Protein AF-0000000080425898 (afdb_homodimer)

Solvent-accessible surface area (backbone atoms only — not comparable to full-atom values): 38397 Å² total; per-residue (Å²): 116,50,46,43,99,82,66,48,39,51,58,59,60,62,58,57,51,60,72,63,47,69,69,60,64,56,76,56,62,84,57,76,56,90,49,44,58,44,47,85,82,41,70,66,55,56,61,69,45,53,51,85,78,39,41,60,56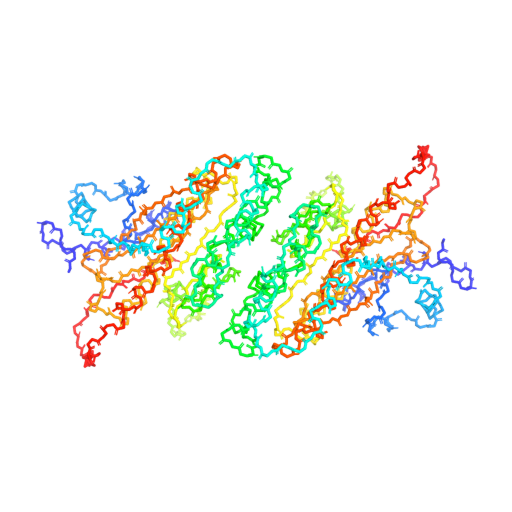,50,52,38,52,66,72,68,35,79,72,85,79,68,56,76,79,53,67,70,56,48,54,57,57,53,71,53,61,55,90,51,93,40,27,60,57,49,30,52,58,44,61,70,60,81,58,52,75,72,89,32,36,68,60,36,44,50,39,54,38,51,39,47,56,27,58,58,30,62,89,31,70,47,64,74,65,83,84,55,34,52,44,32,39,46,62,59,72,46,36,54,60,61,54,66,30,71,82,64,78,38,43,64,38,34,57,51,43,60,34,64,42,35,16,50,40,61,38,65,79,67,56,79,63,65,94,51,79,60,74,78,82,53,77,26,57,64,27,49,26,39,29,26,50,90,91,44,57,39,35,39,31,47,73,49,42,66,84,43,44,86,85,33,64,67,39,46,45,43,66,63,36,48,48,52,42,44,40,40,11,25,37,19,55,54,27,69,78,28,63,93,41,39,58,73,40,54,20,39,35,39,41,33,44,44,52,24,48,28,38,36,37,36,33,22,74,55,74,52,66,42,33,35,43,43,76,76,48,72,43,50,60,49,58,31,56,79,35,34,43,76,24,44,51,58,50,52,50,49,49,51,30,51,52,50,38,43,54,49,34,50,49,60,65,60,63,60,64,76,74,67,77,61,72,80,64,87,80,81,69,80,66,47,65,45,41,78,68,136,116,49,45,44,99,84,68,49,38,50,58,59,58,59,58,56,51,58,70,63,51,69,70,64,66,56,79,60,62,86,57,77,57,89,46,46,59,45,47,86,80,40,70,66,56,59,60,71,46,52,54,84,76,37,42,58,55,49,50,38,50,66,70,67,34,77,73,85,79,66,57,76,79,54,66,69,56,48,54,56,56,53,72,54,63,55,92,51,93,40,28,60,56,49,32,53,57,44,60,69,59,82,58,52,76,73,88,32,36,68,60,37,45,50,39,53,38,50,38,47,56,28,57,59,29,62,88,34,71,46,64,77,65,83,86,55,34,52,44,32,39,46,64,59,72,46,35,55,60,59,56,67,29,72,83,65,74,38,42,64,38,35,56,50,42,59,35,64,42,36,16,50,40,60,39,64,79,68,56,78,65,63,93,51,77,58,73,77,83,53,78,25,58,64,26,48,27,39,29,27,49,89,90,44,57,38,34,38,31,45,72,50,42,66,83,44,42,84,85,34,67,66,40,44,44,42,64,62,36,47,48,52,42,44,40,41,13,25,36,20,54,53,26,70,77,28,63,92,41,41,58,74,40,53,18,38,34,40,42,32,43,44,54,23,47,28,39,34,38,35,32,20,74,55,76,50,65,45,32,35,43,44,75,76,50,72,44,49,58,51,58,32,56,80,36,34,41,76,26,44,51,57,50,54,50,50,50,51,30,52,52,48,38,43,54,48,32,51,49,59,63,60,62,59,65,77,75,67,76,61,72,78,64,88,80,82,69,79,63,46,65,46,41,78,67,137

pLDDT: mean 78.59, std 22.22, range [25.22, 98.38]

Secondary structure (DSSP, 8-state):
--B-TTS-BHHHHHHHTTSS-SHHHHS-SSS--S--EEETT-TTHHHHS-HHHHHHHHHIIIIISPPP-PPPPPHHHHHHHHTT-S--S-HHHHHHHHHT----TTTTHHHHHHHHHHHHHHHTTSS-SB---TT--HHHIIIIISHHHHHTTTTSSSEEEEEEEEPHHHHHHHTTT----SSSPPPPPPPPPEEEEEEEETTEEEEEEEE--TT--TTSHHHIIIIIIIHHHHHHHHHHHHHHH-GGGTTT-EEEEEEEETTEEEEEEEE--STTT-EEEEEEEEEEPPSBGGGHHHHHHHHHHHHHHHHHHHHHHHHHHH--S--------S------------/--B-TTS-BHHHHHHHTTSS-SHHHHS-SSS--S--EEETT-TTHHHHS-HHHHHHHHHIIIIIS----PPPPPHHHHHHHHTT-S--S-HHHHHHHHHT----TTTTHHHHHHHHHHHHHHHTTSS-SB---TT--HHHIIIIISHHHHHTTTTSSSEEEEEEEEPHHHHHHHTTT----SSSPPPPPPPPPEEEEEEEETTEEEEEEEE--TT--TTSHHHIIIIIIIHHHHHHHHHHHHHHH-GGGTTT-EEEEEEEETTEEEEEEEE--STTT-EEEEEEEEEEPPSBGGGHHHHHHHHHHHHHHHHHHHHHHHHHHH--SS-------S------------

Radius of gyration: 29.36 Å; Cα contacts (8 Å, |Δi|>4): 1099; chains: 2; bounding box: 68×90×73 Å

Sequence (692 aa):
MFVDDRGHSVGSHIKEHKRFGGAWKQKLHGHCTPTLIINEYNSSQTCLFCFHKLSHPMVVIKDKYRRLDLPSIPDDLTVYLDSYDVQWASAKDLYLFAERQQHDPVDEFDKKWAKESILRMAELFLYSDELDLNNFSEADLLHDVWSFICRAFRDKQVKALLGEVASGAVSLAKNKGRCLESKEKRQRKAMGARLDIMFKIGQQEYGTCEVGKNTVTVADDKYLDDDLVKVPKTLRDMLALLVQKNQRMTNSLYTVGFVVMALCLGLVVLDVPVGSHIARITRIARFEFPSSVENMPVDCLPLLELVYKGKQAMIMAKKIANDRKRKEVELLGSDRTPSFPPSFYDMFVDDRGHSVGSHIKEHKRFGGAWKQKLHGHCTPTLIINEYNSSQTCLFCFHKLSHPMVVIKDKYRRLDLPSIPDDLTVYLDSYDVQWASAKDLYLFAERQQHDPVDEFDKKWAKESILRMAELFLYSDELDLNNFSEADLLHDVWSFICRAFRDKQVKALLGEVASGAVSLAKNKGRCLESKEKRQRKAMGARLDIMFKIGQQEYGTCEVGKNTVTVADDKYLDDDLVKVPKTLRDMLALLVQKNQRMTNSLYTVGFVVMALCLGLVVLDVPVGSHIARITRIARFEFPSSVENMPVDCLPLLELVYKGKQAMIMAKKIANDRKRKEVELLGSDRTPSFPPSFYD

Organism: Mucor circinelloides f. circinelloides (strain 1006PhL) (NCBI:txid1220926)

Structure (mmCIF, N/CA/C/O backbone):
data_AF-0000000080425898-model_v1
#
loop_
_entity.id
_entity.type
_entity.pdbx_description
1 polymer 'Uncharacterized protein'
#
loop_
_atom_site.group_PDB
_atom_site.id
_atom_site.type_symbol
_atom_site.label_atom_id
_atom_site.label_alt_id
_atom_site.label_comp_id
_atom_site.label_asym_id
_atom_site.label_entity_id
_atom_site.label_seq_id
_atom_site.pdbx_PDB_ins_code
_atom_site.Cartn_x
_atom_site.Cartn_y
_atom_site.Cartn_z
_atom_site.occupancy
_atom_site.B_iso_or_equiv
_atom_site.auth_seq_id
_atom_site.auth_comp_id
_atom_site.auth_asym_id
_atom_site.auth_atom_id
_atom_site.pdbx_PDB_model_num
ATOM 1 N N . MET A 1 1 ? 18.781 -34.969 -24.391 1 25.22 1 MET A N 1
ATOM 2 C CA . MET A 1 1 ? 19.859 -34.281 -25.094 1 25.22 1 MET A CA 1
ATOM 3 C C . MET A 1 1 ? 19.312 -33.562 -26.328 1 25.22 1 MET A C 1
ATOM 5 O O . MET A 1 1 ? 18.578 -34.125 -27.109 1 25.22 1 MET A O 1
ATOM 9 N N . PHE A 1 2 ? 19.219 -32.25 -26.297 1 31.14 2 PHE A N 1
ATOM 10 C CA . PHE A 1 2 ? 18.609 -31.547 -27.406 1 31.14 2 PHE A CA 1
ATOM 11 C C . PHE A 1 2 ? 19.359 -31.812 -28.703 1 31.14 2 PHE A C 1
ATOM 13 O O . PHE A 1 2 ? 20.578 -31.594 -28.781 1 31.14 2 PHE A O 1
ATOM 20 N N . VAL A 1 3 ? 19 -32.844 -29.297 1 31.56 3 VAL A N 1
ATOM 21 C CA . VAL A 1 3 ? 19.594 -33.281 -30.562 1 31.56 3 VAL A CA 1
ATOM 22 C C . VAL A 1 3 ? 18.906 -32.562 -31.719 1 31.56 3 VAL A C 1
ATOM 24 O O . VAL A 1 3 ? 17.688 -32.406 -31.734 1 31.56 3 VAL A O 1
ATOM 27 N N . ASP A 1 4 ? 19.672 -31.797 -32.469 1 32.69 4 ASP A N 1
ATOM 28 C CA . ASP A 1 4 ? 19.156 -31.219 -33.688 1 32.69 4 ASP A CA 1
ATOM 29 C C . ASP A 1 4 ? 18.75 -32.312 -34.688 1 32.69 4 ASP A C 1
ATOM 31 O O . ASP A 1 4 ? 19 -33.5 -34.438 1 32.69 4 ASP A O 1
ATOM 35 N N . ASP A 1 5 ? 17.938 -31.969 -35.75 1 33.09 5 ASP A N 1
ATOM 36 C CA . ASP A 1 5 ? 17.531 -32.938 -36.75 1 33.09 5 ASP A CA 1
ATOM 37 C C . ASP A 1 5 ? 18.719 -33.781 -37.219 1 33.09 5 ASP A C 1
ATOM 39 O O . ASP A 1 5 ? 18.562 -34.719 -38 1 33.09 5 ASP A O 1
ATOM 43 N N . ARG A 1 6 ? 19.906 -33.156 -37.094 1 38.38 6 ARG A N 1
ATOM 44 C CA . ARG A 1 6 ? 21.047 -33.906 -37.625 1 38.38 6 ARG A CA 1
ATOM 45 C C . ARG A 1 6 ? 21.609 -34.844 -36.562 1 38.38 6 ARG A C 1
ATOM 47 O O . ARG A 1 6 ? 22.672 -35.438 -36.75 1 38.38 6 ARG A O 1
ATOM 54 N N . GLY A 1 7 ? 20.875 -35.031 -35.5 1 31.64 7 GLY A N 1
ATOM 55 C CA . GLY A 1 7 ? 21.281 -35.969 -34.469 1 31.64 7 GLY A CA 1
ATOM 56 C C . GLY A 1 7 ? 22.188 -35.312 -33.438 1 31.64 7 GLY A C 1
ATOM 57 O O . GLY A 1 7 ? 22.75 -36.031 -32.562 1 31.64 7 GLY A O 1
ATOM 58 N N . HIS A 1 8 ? 22.703 -34.094 -33.656 1 33.88 8 HIS A N 1
ATOM 59 C CA . HIS A 1 8 ? 23.656 -33.5 -32.719 1 33.88 8 HIS A CA 1
ATOM 60 C C . HIS A 1 8 ? 22.938 -32.906 -31.516 1 33.88 8 HIS A C 1
ATOM 62 O O . HIS A 1 8 ? 21.828 -32.375 -31.625 1 33.88 8 HIS A O 1
ATOM 68 N N . SER A 1 9 ? 23.203 -33.344 -30.391 1 32.81 9 SER A N 1
ATOM 69 C CA . SER A 1 9 ? 22.641 -32.938 -29.094 1 32.81 9 SER A CA 1
ATOM 70 C C . SER A 1 9 ? 22.75 -31.453 -28.875 1 32.81 9 SER A C 1
ATOM 72 O O . SER A 1 9 ? 23.828 -30.875 -29.031 1 32.81 9 SER A O 1
ATOM 74 N N . VAL A 1 10 ? 21.734 -30.625 -28.953 1 36.75 10 VAL A N 1
ATOM 75 C CA . VAL A 1 10 ? 21.672 -29.188 -28.688 1 36.75 10 VAL A CA 1
ATOM 76 C C . VAL A 1 10 ? 22.469 -28.859 -27.438 1 36.75 10 VAL A C 1
ATOM 78 O O . VAL A 1 10 ? 22.906 -27.719 -27.25 1 36.75 10 VAL A O 1
ATOM 81 N N . GLY A 1 11 ? 22.75 -29.719 -26.484 1 35.12 11 GLY A N 1
ATOM 82 C CA . GLY A 1 11 ? 23.562 -29.516 -25.297 1 35.12 11 GLY A CA 1
ATOM 83 C C . GLY A 1 11 ? 25.016 -29.281 -25.609 1 35.12 11 GLY A C 1
ATOM 84 O O . GLY A 1 11 ? 25.703 -28.547 -24.891 1 35.12 11 GLY A O 1
ATOM 85 N N . SER A 1 12 ? 25.656 -29.953 -26.531 1 33.94 12 SER A N 1
ATOM 86 C CA . SER A 1 12 ? 27.062 -29.828 -26.891 1 33.94 12 SER A CA 1
ATOM 87 C C . SER A 1 12 ? 27.359 -28.469 -27.516 1 33.94 12 SER A C 1
ATOM 89 O O . SER A 1 12 ? 28.438 -27.906 -27.344 1 33.94 12 SER A O 1
ATOM 91 N N . HIS A 1 13 ? 26.516 -27.906 -28.344 1 31.64 13 HIS A N 1
ATOM 92 C CA . HIS A 1 13 ? 26.766 -26.609 -28.953 1 31.64 13 HIS A CA 1
ATOM 93 C C . HIS A 1 13 ? 26.609 -25.484 -27.938 1 31.64 13 HIS A C 1
ATOM 95 O O . HIS A 1 13 ? 27.172 -24.391 -28.109 1 31.64 13 HIS A O 1
ATOM 101 N N . ILE A 1 14 ? 25.859 -25.672 -26.875 1 34.25 14 ILE A N 1
ATOM 102 C CA . ILE A 1 14 ? 25.859 -24.703 -25.781 1 34.25 14 ILE A CA 1
ATOM 103 C C . ILE A 1 14 ? 27.203 -24.734 -25.062 1 34.25 14 ILE A C 1
ATOM 105 O O . ILE A 1 14 ? 27.672 -23.703 -24.578 1 34.25 14 ILE A O 1
ATOM 109 N N . LYS A 1 15 ? 27.969 -25.859 -25.016 1 30.86 15 LYS A N 1
ATOM 110 C CA . LYS A 1 15 ? 29.328 -25.891 -24.469 1 30.86 15 LYS A CA 1
ATOM 111 C C . LYS A 1 15 ? 30.312 -25.156 -25.375 1 30.86 15 LYS A C 1
ATOM 113 O O . LYS A 1 15 ? 31.25 -24.516 -24.891 1 30.86 15 LYS A O 1
ATOM 118 N N . GLU A 1 16 ? 30.422 -25.375 -26.672 1 31.08 16 GLU A N 1
ATOM 119 C CA . GLU A 1 16 ? 31.391 -24.734 -27.562 1 31.08 16 GLU A CA 1
ATOM 120 C C . GLU A 1 16 ? 31.172 -23.234 -27.641 1 31.08 16 GLU A C 1
ATOM 122 O O . GLU A 1 16 ? 32.094 -22.484 -28.016 1 31.08 16 GLU A O 1
ATOM 127 N N . HIS A 1 17 ? 30.016 -22.766 -27.5 1 29.77 17 HIS A N 1
ATOM 128 C CA . HIS A 1 17 ? 29.891 -21.312 -27.469 1 29.77 17 HIS A CA 1
ATOM 129 C C . HIS A 1 17 ? 30.469 -20.75 -26.156 1 29.77 17 HIS A C 1
ATOM 131 O O . HIS A 1 17 ? 30.297 -19.562 -25.875 1 29.77 17 HIS A O 1
ATOM 137 N N . LYS A 1 18 ? 31.078 -21.438 -25.266 1 30.97 18 LYS A N 1
ATOM 138 C CA . LYS A 1 18 ? 32.031 -20.906 -24.312 1 30.97 18 LYS A CA 1
ATOM 139 C C . LYS A 1 18 ? 33.156 -20.125 -25.016 1 30.97 18 LYS A C 1
ATOM 141 O O . LYS A 1 18 ? 33.812 -19.297 -24.406 1 30.97 18 LYS A O 1
ATOM 146 N N . ARG A 1 19 ? 33.75 -20.516 -26.156 1 27.52 19 ARG A N 1
ATOM 147 C CA . ARG A 1 19 ? 34.812 -19.844 -26.875 1 27.52 19 ARG A CA 1
ATOM 148 C C . ARG A 1 19 ? 34.344 -18.547 -27.5 1 27.52 19 ARG A C 1
ATOM 150 O O . ARG A 1 19 ? 35.125 -17.797 -28.078 1 27.52 19 ARG A O 1
ATOM 157 N N . PHE A 1 20 ? 33.219 -18.438 -28.172 1 27.67 20 PHE A N 1
ATOM 158 C CA . PHE A 1 20 ? 32.844 -17.062 -28.5 1 27.67 20 PHE A CA 1
ATOM 159 C C . PHE A 1 20 ? 32.656 -16.25 -27.234 1 27.67 20 PHE A C 1
ATOM 161 O O . PHE A 1 20 ? 31.562 -16.25 -26.656 1 27.67 20 PHE A O 1
ATOM 168 N N . GLY A 1 21 ? 33.469 -16.156 -26.25 1 27.27 21 GLY A N 1
ATOM 169 C CA . GLY A 1 21 ? 33.781 -15.539 -24.969 1 27.27 21 GLY A CA 1
ATOM 170 C C . GLY A 1 21 ? 33.438 -14.062 -24.922 1 27.27 21 GLY A C 1
ATOM 171 O O . GLY A 1 21 ? 32.75 -13.617 -24 1 27.27 21 GLY A O 1
ATOM 172 N N . GLY A 1 22 ? 34.406 -13.18 -25.484 1 28.83 22 GLY A N 1
ATOM 173 C CA . GLY A 1 22 ? 34.562 -11.734 -25.406 1 28.83 22 GLY A CA 1
ATOM 174 C C . GLY A 1 22 ? 33.406 -10.969 -26 1 28.83 22 GLY A C 1
ATOM 175 O O . GLY A 1 22 ? 32.938 -9.977 -25.422 1 28.83 22 GLY A O 1
ATOM 176 N N . ALA A 1 23 ? 33.094 -11.148 -27.344 1 27.59 23 ALA A N 1
ATOM 177 C CA . ALA A 1 23 ? 32.125 -10.344 -28.062 1 27.59 23 ALA A CA 1
ATOM 178 C C . ALA A 1 23 ? 30.688 -10.672 -27.609 1 27.59 23 ALA A C 1
ATOM 180 O O . ALA A 1 23 ? 29.797 -9.828 -27.688 1 27.59 23 ALA A O 1
ATOM 181 N N . TRP A 1 24 ? 30.297 -11.875 -27.375 1 28.72 24 TRP A N 1
ATOM 182 C CA . TRP A 1 24 ? 28.984 -12.18 -26.812 1 28.72 24 TRP A CA 1
ATOM 183 C C . TRP A 1 24 ? 28.891 -11.711 -25.359 1 28.72 24 TRP A C 1
ATOM 185 O O . TRP A 1 24 ? 27.797 -11.5 -24.844 1 28.72 24 TRP A O 1
ATOM 195 N N . LYS A 1 25 ? 29.844 -11.742 -24.469 1 31.55 25 LYS A N 1
ATOM 196 C CA . LYS A 1 25 ? 29.922 -11.031 -23.203 1 31.55 25 LYS A CA 1
ATOM 197 C C . LYS A 1 25 ? 29.641 -9.547 -23.375 1 31.55 25 LYS A C 1
ATOM 199 O O . LYS A 1 25 ? 29.203 -8.875 -22.453 1 31.55 25 LYS A O 1
ATOM 204 N N . GLN A 1 26 ? 30.266 -8.891 -24.359 1 31.34 26 GLN A N 1
ATOM 205 C CA . GLN A 1 26 ? 30.172 -7.441 -24.5 1 31.34 26 GLN A CA 1
ATOM 206 C C . GLN A 1 26 ? 28.734 -6.992 -24.719 1 31.34 26 GLN A C 1
ATOM 208 O O . GLN A 1 26 ? 28.266 -6.059 -24.062 1 31.34 26 GLN A O 1
ATOM 213 N N . LYS A 1 27 ? 28.172 -6.957 -26.078 1 32.16 27 LYS A N 1
ATOM 214 C CA . LYS A 1 27 ? 27 -6.234 -26.562 1 32.16 27 LYS A CA 1
ATOM 215 C C . LYS A 1 27 ? 25.703 -6.91 -26.109 1 32.16 27 LYS A C 1
ATOM 217 O O . LYS A 1 27 ? 24.625 -6.543 -26.562 1 32.16 27 LYS A O 1
ATOM 222 N N . LEU A 1 28 ? 25.734 -8.219 -25.781 1 35.28 28 LEU A N 1
ATOM 223 C CA . LEU A 1 28 ? 24.469 -8.781 -25.359 1 35.28 28 LEU A CA 1
ATOM 224 C C . LEU A 1 28 ? 23.984 -8.117 -24.078 1 35.28 28 LEU A C 1
ATOM 226 O O . LEU A 1 28 ? 24.297 -8.578 -22.969 1 35.28 28 LEU A O 1
ATOM 230 N N . HIS A 1 29 ? 24.328 -7.008 -23.781 1 35.88 29 HIS A N 1
ATOM 231 C CA . HIS A 1 29 ? 23.766 -6.297 -22.625 1 35.88 29 HIS A CA 1
ATOM 232 C C . HIS A 1 29 ? 22.391 -6.828 -22.266 1 35.88 29 HIS A C 1
ATOM 234 O O . HIS A 1 29 ? 22.156 -7.234 -21.125 1 35.88 29 HIS A O 1
ATOM 240 N N . GLY A 1 30 ? 21.359 -5.949 -22.469 1 37.03 30 GLY A N 1
ATOM 241 C CA . GLY A 1 30 ? 19.953 -6.004 -22.078 1 37.03 30 GLY A CA 1
ATOM 242 C C . GLY A 1 30 ? 19.234 -7.23 -22.594 1 37.03 30 GLY A C 1
ATOM 243 O O . GLY A 1 30 ? 18.031 -7.375 -22.406 1 37.03 30 GLY A O 1
ATOM 244 N N . HIS A 1 31 ? 19.656 -7.68 -23.797 1 35.03 31 HIS A N 1
ATOM 245 C CA . HIS A 1 31 ? 18.812 -8.695 -24.406 1 35.03 31 HIS A CA 1
ATOM 246 C C . HIS A 1 31 ? 18.672 -9.914 -23.5 1 35.03 31 HIS A C 1
ATOM 248 O O . HIS A 1 31 ? 19.516 -10.133 -22.625 1 35.03 31 HIS A O 1
ATOM 254 N N . CYS A 1 32 ? 17.469 -10.609 -23.531 1 38.81 32 CYS A N 1
ATOM 255 C CA . CYS A 1 32 ? 17.172 -11.898 -22.906 1 38.81 32 CYS A CA 1
ATOM 256 C C . CYS A 1 32 ? 18.359 -12.852 -23.031 1 38.81 32 CYS A C 1
ATOM 258 O O . CYS A 1 32 ? 18.766 -13.195 -24.141 1 38.81 32 CYS A O 1
ATOM 260 N N . THR A 1 33 ? 19.484 -12.648 -22.422 1 42.56 33 THR A N 1
ATOM 261 C CA . THR A 1 33 ? 20.531 -13.641 -22.172 1 42.56 33 THR A CA 1
ATOM 262 C C . THR A 1 33 ? 20 -15.055 -22.438 1 42.56 33 THR A C 1
ATOM 264 O O . THR A 1 33 ? 18.797 -15.289 -22.359 1 42.56 33 THR A O 1
ATOM 267 N N . PRO A 1 34 ? 20.766 -15.977 -22.828 1 45.97 34 PRO A N 1
ATOM 268 C CA . PRO A 1 34 ? 20.344 -17.328 -23.203 1 45.97 34 PRO A CA 1
ATOM 269 C C . PRO A 1 34 ? 19.375 -17.938 -22.188 1 45.97 34 PRO A C 1
ATOM 271 O O . PRO A 1 34 ? 19.719 -18.938 -21.531 1 45.97 34 PRO A O 1
ATOM 274 N N . THR A 1 35 ? 18.469 -17.156 -21.656 1 56.09 35 THR A N 1
ATOM 275 C CA . THR A 1 35 ? 17.641 -17.703 -20.594 1 56.09 35 THR A CA 1
ATOM 276 C C . THR A 1 35 ? 16.703 -18.781 -21.156 1 56.09 35 THR A C 1
ATOM 278 O O . THR A 1 35 ? 15.922 -19.375 -20.406 1 56.09 35 THR A O 1
ATOM 281 N N . LEU A 1 36 ? 17.109 -19.484 -22.125 1 65.44 36 LEU A N 1
ATOM 282 C CA . LEU A 1 36 ? 16.344 -20.609 -22.641 1 65.44 36 LEU A CA 1
ATOM 283 C C . LEU A 1 36 ? 14.844 -20.391 -22.422 1 65.44 36 LEU A C 1
ATOM 285 O O . LEU A 1 36 ? 14.125 -21.312 -22.047 1 65.44 36 LEU A O 1
ATOM 289 N N . ILE A 1 37 ? 14.516 -18.969 -22.453 1 70 37 ILE A N 1
ATOM 290 C CA . ILE A 1 37 ? 13.102 -18.641 -22.328 1 70 37 ILE A CA 1
ATOM 291 C C . ILE A 1 37 ? 12.562 -18.172 -23.688 1 70 37 ILE A C 1
ATOM 293 O O . ILE A 1 37 ? 13.086 -17.234 -24.281 1 70 37 ILE A O 1
ATOM 297 N N . ILE A 1 38 ? 11.586 -18.844 -24.141 1 69.62 38 ILE A N 1
ATOM 298 C CA . ILE A 1 38 ? 10.891 -18.438 -25.359 1 69.62 38 ILE A CA 1
ATOM 299 C C . ILE A 1 38 ? 9.742 -17.5 -25.016 1 69.62 38 ILE A C 1
ATOM 301 O O . ILE A 1 38 ? 8.883 -17.828 -24.188 1 69.62 38 ILE A O 1
ATOM 305 N N . ASN A 1 39 ? 9.914 -16.266 -25.438 1 66.44 39 ASN A N 1
ATOM 306 C CA . ASN A 1 39 ? 8.859 -15.266 -25.266 1 66.44 39 ASN A CA 1
ATOM 307 C C . ASN A 1 39 ? 8.141 -14.961 -26.578 1 66.44 39 ASN A C 1
ATOM 309 O O . ASN A 1 39 ? 8.727 -14.359 -27.484 1 66.44 39 ASN A O 1
ATOM 313 N N . GLU A 1 40 ? 6.949 -15.398 -26.719 1 61.69 40 GLU A N 1
ATOM 314 C CA . GLU A 1 40 ? 6.188 -15.258 -27.969 1 61.69 40 GLU A CA 1
ATOM 315 C C . GLU A 1 40 ? 5.988 -13.781 -28.328 1 61.69 40 GLU A C 1
ATOM 317 O O . GLU A 1 40 ? 5.738 -13.453 -29.484 1 61.69 40 GLU A O 1
ATOM 322 N N . TYR A 1 41 ? 6.188 -12.93 -27.375 1 58.78 41 TYR A N 1
ATOM 323 C CA . TYR A 1 41 ? 5.863 -11.523 -27.609 1 58.78 41 TYR A CA 1
ATOM 324 C C . TYR A 1 41 ? 7.129 -10.695 -27.797 1 58.78 41 TYR A C 1
ATOM 326 O O . TYR A 1 41 ? 7.059 -9.484 -28.047 1 58.78 41 TYR A O 1
ATOM 334 N N . ASN A 1 42 ? 8.164 -11.344 -27.594 1 56.25 42 ASN A N 1
ATOM 335 C CA . ASN A 1 42 ? 9.422 -10.648 -27.828 1 56.25 42 ASN A CA 1
ATOM 336 C C . ASN A 1 42 ? 9.922 -10.852 -29.25 1 56.25 42 ASN A C 1
ATOM 338 O O . ASN A 1 42 ? 10.5 -11.891 -29.578 1 56.25 42 ASN A O 1
ATOM 342 N N . SER A 1 43 ? 9.586 -9.953 -30.078 1 50.03 43 SER A N 1
ATOM 343 C CA . SER A 1 43 ? 9.922 -10.016 -31.5 1 50.03 43 SER A CA 1
ATOM 344 C C . SER A 1 43 ? 11.43 -10.164 -31.703 1 50.03 43 SER A C 1
ATOM 346 O O . SER A 1 43 ? 11.867 -10.734 -32.688 1 50.03 43 SER A O 1
ATOM 348 N N . SER A 1 44 ? 12.117 -9.57 -30.734 1 46.88 44 SER A N 1
ATOM 349 C CA . SER A 1 44 ? 13.555 -9.594 -30.953 1 46.88 44 SER A CA 1
ATOM 350 C C . SER A 1 44 ? 14.117 -11 -30.781 1 46.88 44 SER A C 1
ATOM 352 O O . SER A 1 44 ? 15.211 -11.305 -31.281 1 46.88 44 SER A O 1
ATOM 354 N N . GLN A 1 45 ? 13.523 -11.711 -29.922 1 49.72 45 GLN A N 1
ATOM 355 C CA . GLN A 1 45 ? 14.016 -13.062 -29.688 1 49.72 45 GLN A CA 1
ATOM 356 C C . GLN A 1 45 ? 13.906 -13.914 -30.953 1 49.72 45 GLN A C 1
ATOM 358 O O . GLN A 1 45 ? 14.625 -14.898 -31.109 1 49.72 45 GLN A O 1
ATOM 363 N N . THR A 1 46 ? 12.977 -13.414 -31.766 1 43.16 46 THR A N 1
ATOM 364 C CA . THR A 1 46 ? 12.852 -14.156 -33 1 43.16 46 THR A CA 1
ATOM 365 C C . THR A 1 46 ? 14.18 -14.172 -33.75 1 43.16 46 THR A C 1
ATOM 367 O O . THR A 1 46 ? 14.484 -15.125 -34.469 1 43.16 46 THR A O 1
ATOM 370 N N . CYS A 1 47 ? 14.852 -13.094 -33.469 1 38 47 CYS A N 1
ATOM 371 C CA . CYS A 1 47 ? 16.047 -12.992 -34.312 1 38 47 CYS A CA 1
ATOM 372 C C . CYS A 1 47 ? 17.156 -13.891 -33.781 1 38 47 CYS A C 1
ATOM 374 O O . CYS A 1 47 ? 18.078 -14.242 -34.531 1 38 47 CYS A O 1
ATOM 376 N N . LEU A 1 48 ? 17.281 -13.805 -32.531 1 39.25 48 LEU A N 1
ATOM 377 C CA . LEU A 1 48 ? 18.5 -14.438 -32.031 1 39.25 48 LEU A CA 1
ATOM 378 C C . LEU A 1 48 ? 18.453 -15.945 -32.219 1 39.25 48 LEU A C 1
ATOM 380 O O . LEU A 1 48 ? 19.469 -16.625 -32.062 1 39.25 48 LEU A O 1
ATOM 384 N N . PHE A 1 49 ? 17.266 -16.5 -31.953 1 39.47 49 PHE A N 1
ATOM 385 C CA . PHE A 1 49 ? 17.281 -17.922 -32.25 1 39.47 49 PHE A CA 1
ATOM 386 C C . PHE A 1 49 ? 17.453 -18.172 -33.75 1 39.47 49 PHE A C 1
ATOM 388 O O . PHE A 1 49 ? 16.672 -17.672 -34.562 1 39.47 49 PHE A O 1
ATOM 395 N N . CYS A 1 50 ? 18.547 -18.094 -34.25 1 33.91 50 CYS A N 1
ATOM 396 C CA . CYS A 1 50 ? 18.766 -18.438 -35.656 1 33.91 50 CYS A CA 1
ATOM 397 C C . CYS A 1 50 ? 17.656 -19.344 -36.188 1 33.91 50 CYS A C 1
ATOM 399 O O . CYS A 1 50 ? 17.422 -20.422 -35.625 1 33.91 50 CYS A O 1
ATOM 401 N N . PHE A 1 51 ? 16.734 -18.828 -36.844 1 34.5 51 PHE A N 1
ATOM 402 C CA . PHE A 1 51 ? 15.547 -19.297 -37.531 1 34.5 51 PHE A CA 1
ATOM 403 C C . PHE A 1 51 ? 15.758 -20.688 -38.094 1 34.5 51 PHE A C 1
ATOM 405 O O . PHE A 1 51 ? 14.836 -21.5 -38.094 1 34.5 51 PHE A O 1
ATOM 412 N N . HIS A 1 52 ? 16.828 -20.828 -38.688 1 36.75 52 HIS A N 1
ATOM 413 C CA . HIS A 1 52 ? 16.938 -22.062 -39.469 1 36.75 52 HIS A CA 1
ATOM 414 C C . HIS A 1 52 ? 16.844 -23.281 -38.531 1 36.75 52 HIS A C 1
ATOM 416 O O . HIS A 1 52 ? 16.312 -24.328 -38.938 1 36.75 52 HIS A O 1
ATOM 422 N N . LYS A 1 53 ? 17.578 -23.328 -37.406 1 36.41 53 LYS A N 1
ATOM 423 C CA . LYS A 1 53 ? 17.594 -24.531 -36.594 1 36.41 53 LYS A CA 1
ATOM 424 C C . LYS A 1 53 ? 16.562 -24.438 -35.469 1 36.41 53 LYS A C 1
ATOM 426 O O . LYS A 1 53 ? 16.188 -25.453 -34.875 1 36.41 53 LYS A O 1
ATOM 431 N N . LEU A 1 54 ? 16.188 -23.359 -34.969 1 38.94 54 LEU A N 1
ATOM 432 C CA . LEU A 1 54 ? 15.188 -23.125 -33.906 1 38.94 54 LEU A CA 1
ATOM 433 C C . LEU A 1 54 ? 13.789 -23.016 -34.531 1 38.94 54 LEU A C 1
ATOM 435 O O . LEU A 1 54 ? 12.797 -23.016 -33.781 1 38.94 54 LEU A O 1
ATOM 439 N N . SER A 1 55 ? 13.727 -22.594 -35.688 1 40.44 55 SER A N 1
ATOM 440 C CA . SER A 1 55 ? 12.398 -22.438 -36.281 1 40.44 55 SER A CA 1
ATOM 441 C C . SER A 1 55 ? 11.516 -23.641 -35.938 1 40.44 55 SER A C 1
ATOM 443 O O . SER A 1 55 ? 10.32 -23.484 -35.688 1 40.44 55 SER A O 1
ATOM 445 N N . HIS A 1 56 ? 12.086 -24.766 -36.125 1 43.12 56 HIS A N 1
ATOM 446 C CA . HIS A 1 56 ? 11.219 -25.938 -36 1 43.12 56 HIS A CA 1
ATOM 447 C C . HIS A 1 56 ? 10.828 -26.172 -34.531 1 43.12 56 HIS A C 1
ATOM 449 O O . HIS A 1 56 ? 9.648 -26.406 -34.25 1 43.12 56 HIS A O 1
ATOM 455 N N . PRO A 1 57 ? 11.773 -26.109 -33.688 1 44.41 57 PRO A N 1
ATOM 456 C CA . PRO A 1 57 ? 11.352 -26.438 -32.312 1 44.41 57 PRO A CA 1
ATOM 457 C C . PRO A 1 57 ? 10.516 -25.344 -31.672 1 44.41 57 PRO A C 1
ATOM 459 O O . PRO A 1 57 ? 9.578 -25.625 -30.922 1 44.41 57 PRO A O 1
ATOM 462 N N . MET A 1 58 ? 10.898 -24.094 -32 1 51 58 MET A N 1
ATOM 463 C CA . MET A 1 58 ? 10.18 -23 -31.359 1 51 58 MET A CA 1
ATOM 464 C C . MET A 1 58 ? 8.734 -22.922 -31.859 1 51 58 MET A C 1
ATOM 466 O O . MET A 1 58 ? 7.816 -22.688 -31.062 1 51 58 MET A O 1
ATOM 470 N N . VAL A 1 59 ? 8.711 -22.969 -33.188 1 49 59 VAL A N 1
ATOM 471 C CA . VAL A 1 59 ? 7.371 -22.969 -33.781 1 49 59 VAL A CA 1
ATOM 472 C C . VAL A 1 59 ? 6.574 -24.156 -33.219 1 49 59 VAL A C 1
ATOM 474 O O . VAL A 1 59 ? 5.383 -24.031 -32.938 1 49 59 VAL A O 1
ATOM 477 N N . VAL A 1 60 ? 7.387 -25.203 -33.031 1 47.97 60 VAL A N 1
ATOM 478 C CA . VAL A 1 60 ? 6.711 -26.406 -32.531 1 47.97 60 VAL A CA 1
ATOM 479 C C . VAL A 1 60 ? 6.289 -26.219 -31.078 1 47.97 60 VAL A C 1
ATOM 481 O O . VAL A 1 60 ? 5.184 -26.609 -30.688 1 47.97 60 VAL A O 1
ATOM 484 N N . ILE A 1 61 ? 7.172 -25.578 -30.344 1 53.94 61 ILE A N 1
ATOM 485 C CA . ILE A 1 61 ? 6.852 -25.438 -28.922 1 53.94 61 ILE A CA 1
ATOM 486 C C . ILE A 1 61 ? 5.676 -24.469 -28.766 1 53.94 61 ILE A C 1
ATOM 488 O O . ILE A 1 61 ? 4.785 -24.703 -27.938 1 53.94 61 ILE A O 1
ATOM 492 N N . LYS A 1 62 ? 5.707 -23.406 -29.578 1 55.66 62 LYS A N 1
ATOM 493 C CA . LYS A 1 62 ? 4.641 -22.422 -29.469 1 55.66 62 LYS A CA 1
ATOM 494 C C . LYS A 1 62 ? 3.295 -23.016 -29.875 1 55.66 62 LYS A C 1
ATOM 496 O O . LYS A 1 62 ? 2.283 -22.781 -29.203 1 55.66 62 LYS A O 1
ATOM 501 N N . ASP A 1 63 ? 3.291 -23.594 -31.078 1 53.72 63 ASP A N 1
ATOM 502 C CA . ASP A 1 63 ? 2.035 -24 -31.719 1 53.72 63 ASP A CA 1
ATOM 503 C C . ASP A 1 63 ? 1.635 -25.406 -31.312 1 53.72 63 ASP A C 1
ATOM 505 O O . ASP A 1 63 ? 0.446 -25.719 -31.234 1 53.72 63 ASP A O 1
ATOM 509 N N . LYS A 1 64 ? 2.635 -26.203 -31.094 1 51.34 64 LYS A N 1
ATOM 510 C CA . LYS A 1 64 ? 2.281 -27.625 -30.984 1 51.34 64 LYS A CA 1
ATOM 511 C C . LYS A 1 64 ? 2.006 -28.016 -29.547 1 51.34 64 LYS A C 1
ATOM 513 O O . LYS A 1 64 ? 1.314 -29.016 -29.281 1 51.34 64 LYS A O 1
ATOM 518 N N . TYR A 1 65 ? 2.623 -27.172 -28.719 1 58.44 65 TYR A N 1
ATOM 519 C CA . TYR A 1 65 ? 2.457 -27.719 -27.375 1 58.44 65 TYR A CA 1
ATOM 520 C C . TYR A 1 65 ? 1.349 -27 -26.625 1 58.44 65 TYR A C 1
ATOM 522 O O . TYR A 1 65 ? 1.125 -25.812 -26.828 1 58.44 65 TYR A O 1
ATOM 530 N N . ARG A 1 66 ? 0.693 -27.844 -26 1 60.22 66 ARG A N 1
ATOM 531 C CA . ARG A 1 66 ? -0.533 -27.531 -25.266 1 60.22 66 ARG A CA 1
ATOM 532 C C . ARG A 1 66 ? -0.359 -26.281 -24.406 1 60.22 66 ARG A C 1
ATOM 534 O O . ARG A 1 66 ? 0.635 -26.156 -23.703 1 60.22 66 ARG A O 1
ATOM 541 N N . ARG A 1 67 ? -1.139 -25.281 -24.75 1 66.56 67 ARG A N 1
ATOM 542 C CA . ARG A 1 67 ? -1.25 -24.109 -23.891 1 66.56 67 ARG A CA 1
ATOM 543 C C . ARG A 1 67 ? -1.87 -24.469 -22.547 1 66.56 67 ARG A C 1
ATOM 545 O O . ARG A 1 67 ? -2.713 -25.359 -22.469 1 66.56 67 ARG A O 1
ATOM 552 N N . LEU A 1 68 ? -1.276 -23.891 -21.547 1 74.62 68 LEU A N 1
ATOM 553 C CA . LEU A 1 68 ? -1.829 -24.078 -20.203 1 74.62 68 LEU A CA 1
ATOM 554 C C . LEU A 1 68 ? -3.225 -23.469 -20.109 1 74.62 68 LEU A C 1
ATOM 556 O O . LEU A 1 68 ? -3.434 -22.312 -20.484 1 74.62 68 LEU A O 1
ATOM 560 N N . ASP A 1 69 ? -4.191 -24.406 -19.844 1 78.31 69 ASP A N 1
ATOM 561 C CA . ASP A 1 69 ? -5.547 -23.922 -19.578 1 78.31 69 ASP A CA 1
ATOM 562 C C . ASP A 1 69 ? -5.684 -23.438 -18.141 1 78.31 69 ASP A C 1
ATOM 564 O O . ASP A 1 69 ? -5.523 -24.219 -17.203 1 78.31 69 ASP A O 1
ATOM 568 N N . LEU A 1 70 ? -5.898 -22.156 -18.016 1 84.19 70 LEU A N 1
ATOM 569 C CA . LEU A 1 70 ? -6.102 -21.625 -16.656 1 84.19 70 LEU A CA 1
ATOM 570 C C . LEU A 1 70 ? -7.488 -21.984 -16.141 1 84.19 70 LEU A C 1
ATOM 572 O O . LEU A 1 70 ? -8.422 -22.172 -16.922 1 84.19 70 LEU A O 1
ATOM 576 N N . PRO A 1 71 ? -7.559 -22.094 -14.867 1 86.88 71 PRO A N 1
ATOM 577 C CA . PRO A 1 71 ? -8.859 -22.422 -14.281 1 86.88 71 PRO A CA 1
ATOM 578 C C . PRO A 1 71 ? -9.938 -21.406 -14.625 1 86.88 71 PRO A C 1
ATOM 580 O O . PRO A 1 71 ? -9.656 -20.203 -14.727 1 86.88 71 PRO A O 1
ATOM 583 N N . SER A 1 72 ? -11.086 -22 -14.773 1 89.06 72 SER A N 1
ATOM 584 C CA . SER A 1 72 ? -12.227 -21.125 -15.062 1 89.06 72 SER A CA 1
ATOM 585 C C . SER A 1 72 ? -12.781 -20.5 -13.797 1 89.06 72 SER A C 1
ATOM 587 O O . SER A 1 72 ? -12.609 -21.047 -12.695 1 89.06 72 SER A O 1
ATOM 589 N N . ILE A 1 73 ? -13.43 -19.453 -14.008 1 93.88 73 ILE A N 1
ATOM 590 C CA . ILE A 1 73 ? -14.141 -18.812 -12.906 1 93.88 73 ILE A CA 1
ATOM 591 C C . ILE A 1 73 ? -15.414 -19.594 -12.578 1 93.88 73 ILE A C 1
ATOM 593 O O . ILE A 1 73 ? -16.125 -20.031 -13.477 1 93.88 73 ILE A O 1
ATOM 597 N N . PRO A 1 74 ? -15.703 -19.797 -11.32 1 95.31 74 PRO A N 1
ATOM 598 C CA . PRO A 1 74 ? -16.938 -20.484 -10.938 1 95.31 74 PRO A CA 1
ATOM 599 C C . PRO A 1 74 ? -18.188 -19.766 -11.422 1 95.31 74 PRO A C 1
ATOM 601 O O . PRO A 1 74 ? -18.203 -18.531 -11.484 1 95.31 74 PRO A O 1
ATOM 604 N N . ASP A 1 75 ? -19.234 -20.516 -11.578 1 95.62 75 ASP A N 1
ATOM 605 C CA . ASP A 1 75 ? -20.484 -19.984 -12.125 1 95.62 75 ASP A CA 1
ATOM 606 C C . ASP A 1 75 ? -21.078 -18.922 -11.203 1 95.62 75 ASP A C 1
ATOM 608 O O . ASP A 1 75 ? -21.562 -17.891 -11.672 1 95.62 75 ASP A O 1
ATOM 612 N N . ASP A 1 76 ? -21.047 -19.234 -9.984 1 96.06 76 ASP A N 1
ATOM 613 C CA . ASP A 1 76 ? -21.656 -18.312 -9.023 1 96.06 76 ASP A CA 1
ATOM 614 C C . ASP A 1 76 ? -20.922 -16.969 -9.039 1 96.06 76 ASP A C 1
ATOM 616 O O . ASP A 1 76 ? -21.562 -15.914 -8.953 1 96.06 76 ASP A O 1
ATOM 620 N N . LEU A 1 77 ? -19.641 -17 -9.125 1 97.19 77 LEU A N 1
ATOM 621 C CA . LEU A 1 77 ? -18.875 -15.766 -9.203 1 97.19 77 LEU A CA 1
ATOM 622 C C . LEU A 1 77 ? -19.109 -15.062 -10.539 1 97.19 77 LEU A C 1
ATOM 624 O O . LEU A 1 77 ? -19.172 -13.836 -10.594 1 97.19 77 LEU A O 1
ATOM 628 N N . THR A 1 78 ? -19.234 -15.859 -11.57 1 96.44 78 THR A N 1
ATOM 629 C CA . THR A 1 78 ? -19.531 -15.305 -12.891 1 96.44 78 THR A CA 1
ATOM 630 C C . THR A 1 78 ? -20.859 -14.555 -12.875 1 96.44 78 THR A C 1
ATOM 632 O O . THR A 1 78 ? -20.953 -13.43 -13.367 1 96.44 78 THR A O 1
ATOM 635 N N . VAL A 1 79 ? -21.844 -15.172 -12.305 1 97.25 79 VAL A N 1
ATOM 636 C CA . VAL A 1 79 ? -23.156 -14.562 -12.211 1 97.25 79 VAL A CA 1
ATOM 637 C C . VAL A 1 79 ? -23.078 -13.266 -11.406 1 97.25 79 VAL A C 1
ATOM 639 O O . VAL A 1 79 ? -23.672 -12.258 -11.773 1 97.25 79 VAL A O 1
ATOM 642 N N . TYR A 1 80 ? -22.344 -13.32 -10.336 1 97.44 80 TYR A N 1
ATOM 643 C CA . TYR A 1 80 ? -22.172 -12.148 -9.492 1 97.44 80 TYR A CA 1
ATOM 644 C C . TYR A 1 80 ? -21.5 -11.023 -10.258 1 97.44 80 TYR A C 1
ATOM 646 O O . TYR A 1 80 ? -21.953 -9.875 -10.242 1 97.44 80 TYR A O 1
ATOM 654 N N . LEU A 1 81 ? -20.422 -11.289 -10.945 1 96.88 81 LEU A N 1
ATOM 655 C CA . LEU A 1 81 ? -19.703 -10.289 -11.727 1 96.88 81 LEU A CA 1
ATOM 656 C C . LEU A 1 81 ? -20.562 -9.734 -12.852 1 96.88 81 LEU A C 1
ATOM 658 O O . LEU A 1 81 ? -20.562 -8.531 -13.109 1 96.88 81 LEU A O 1
ATOM 662 N N . ASP A 1 82 ? -21.344 -10.555 -13.445 1 95.88 82 ASP A N 1
ATOM 663 C CA . ASP A 1 82 ? -22.203 -10.164 -14.555 1 95.88 82 ASP A CA 1
ATOM 664 C C . ASP A 1 82 ? -23.281 -9.18 -14.094 1 95.88 82 ASP A C 1
ATOM 666 O O . ASP A 1 82 ? -23.828 -8.414 -14.898 1 95.88 82 ASP A O 1
ATOM 670 N N . SER A 1 83 ? -23.594 -9.219 -12.852 1 96.75 83 SER A N 1
ATOM 671 C CA . SER A 1 83 ? -24.578 -8.289 -12.32 1 96.75 83 SER A CA 1
ATOM 672 C C . SER A 1 83 ? -24.094 -6.852 -12.398 1 96.75 83 SER A C 1
ATOM 674 O O . SER A 1 83 ? -24.875 -5.91 -12.305 1 96.75 83 SER A O 1
ATOM 676 N N . TYR A 1 84 ? -22.812 -6.688 -12.562 1 96.56 84 TYR A N 1
ATOM 677 C CA . TYR A 1 84 ? -22.234 -5.352 -12.672 1 96.56 84 TYR A CA 1
ATOM 678 C C . TYR A 1 84 ? -22.109 -4.926 -14.125 1 96.56 84 TYR A C 1
ATOM 680 O O . TYR A 1 84 ? -21.703 -3.803 -14.422 1 96.56 84 TYR A O 1
ATOM 688 N N . ASP A 1 85 ? -22.438 -5.812 -15.031 1 94.94 85 ASP A N 1
ATOM 689 C CA . ASP A 1 85 ? -22.344 -5.527 -16.453 1 94.94 85 ASP A CA 1
ATOM 690 C C . ASP A 1 85 ? -23.547 -4.711 -16.938 1 94.94 85 ASP A C 1
ATOM 692 O O . ASP A 1 85 ? -24.344 -5.199 -17.734 1 94.94 85 ASP A O 1
ATOM 696 N N . VAL A 1 86 ? -23.672 -3.551 -16.484 1 93.88 86 VAL A N 1
ATOM 697 C CA . VAL A 1 86 ? -24.719 -2.604 -16.828 1 93.88 86 VAL A CA 1
ATOM 698 C C . VAL A 1 86 ? -24.125 -1.206 -16.984 1 93.88 86 VAL A C 1
ATOM 700 O O . VAL A 1 86 ? -23.047 -0.923 -16.484 1 93.88 86 VAL A O 1
ATOM 703 N N . GLN A 1 87 ? -24.828 -0.435 -17.75 1 91.94 87 GLN A N 1
ATOM 704 C CA . GLN A 1 87 ? -24.406 0.956 -17.875 1 91.94 87 GLN A CA 1
ATOM 705 C C . GLN A 1 87 ? -24.75 1.75 -16.609 1 91.94 87 GLN A C 1
ATOM 707 O O . GLN A 1 87 ? -25.922 1.834 -16.219 1 91.94 87 GLN A O 1
ATOM 712 N N . TRP A 1 88 ? -23.703 2.318 -16.062 1 93.5 88 TRP A N 1
ATOM 713 C CA . TRP A 1 88 ? -23.906 3.078 -14.828 1 93.5 88 TRP A CA 1
ATOM 714 C C . TRP A 1 88 ? -24.016 4.57 -15.125 1 93.5 88 TRP A C 1
ATOM 716 O O . TRP A 1 88 ? -23.234 5.113 -15.922 1 93.5 88 TRP A O 1
ATOM 726 N N . ALA A 1 89 ? -24.953 5.227 -14.484 1 91.75 89 ALA A N 1
ATOM 727 C CA . ALA A 1 89 ? -25.156 6.66 -14.656 1 91.75 89 ALA A CA 1
ATOM 728 C C . ALA A 1 89 ? -24.016 7.453 -14.023 1 91.75 89 ALA A C 1
ATOM 730 O O . ALA A 1 89 ? -23.625 8.516 -14.523 1 91.75 89 ALA A O 1
ATOM 731 N N . SER A 1 90 ? -23.547 6.98 -12.875 1 94.75 90 SER A N 1
ATOM 732 C CA . SER A 1 90 ? -22.453 7.641 -12.172 1 94.75 90 SER A CA 1
ATOM 733 C C . SER A 1 90 ? -21.641 6.645 -11.352 1 94.75 90 SER A C 1
ATOM 735 O O . SER A 1 90 ? -22.078 5.523 -11.109 1 94.75 90 SER A O 1
ATOM 737 N N . ALA A 1 91 ? -20.469 7.133 -10.969 1 95.31 91 ALA A N 1
ATOM 738 C CA . ALA A 1 91 ? -19.656 6.328 -10.07 1 95.31 91 ALA A CA 1
ATOM 739 C C . ALA A 1 91 ? -20.375 6.082 -8.742 1 95.31 91 ALA A C 1
ATOM 741 O O . ALA A 1 91 ? -20.234 5.012 -8.148 1 95.31 91 ALA A O 1
ATOM 742 N N . LYS A 1 92 ? -21.109 7.059 -8.336 1 96.12 92 LYS A N 1
ATOM 743 C CA . LYS A 1 92 ? -21.844 6.938 -7.082 1 96.12 92 LYS A CA 1
ATOM 744 C C . LYS A 1 92 ? -22.906 5.832 -7.172 1 96.12 92 LYS A C 1
ATOM 746 O O . LYS A 1 92 ? -23.078 5.059 -6.23 1 96.12 92 LYS A O 1
ATOM 751 N N . ASP A 1 93 ? -23.562 5.738 -8.266 1 96.19 93 ASP A N 1
ATOM 752 C CA . ASP A 1 93 ? -24.578 4.695 -8.461 1 96.19 93 ASP A CA 1
ATOM 753 C C . ASP A 1 93 ? -23.938 3.307 -8.406 1 96.19 93 ASP A C 1
ATOM 755 O O . ASP A 1 93 ? -24.469 2.398 -7.766 1 96.19 93 ASP A O 1
ATOM 759 N N . LEU A 1 94 ? -22.875 3.184 -9.078 1 96.38 94 LEU A N 1
ATOM 760 C CA . LEU A 1 94 ? -22.141 1.926 -9.055 1 96.38 94 LEU A CA 1
ATOM 761 C C . LEU A 1 94 ? -21.688 1.587 -7.633 1 96.38 94 LEU A C 1
ATOM 763 O O . LEU A 1 94 ? -21.859 0.453 -7.18 1 96.38 94 LEU A O 1
ATOM 767 N N . TYR A 1 95 ? -21.125 2.578 -6.953 1 97.19 95 TYR A N 1
ATOM 768 C CA . TYR A 1 95 ? -20.672 2.402 -5.582 1 97.19 95 TYR A CA 1
ATOM 769 C C . TYR A 1 95 ? -21.797 1.933 -4.676 1 97.19 95 TYR A C 1
ATOM 771 O O . TYR A 1 95 ? -21.641 0.959 -3.936 1 97.19 95 TYR A O 1
ATOM 779 N N . LEU A 1 96 ? -22.922 2.564 -4.762 1 96.69 96 LEU A N 1
ATOM 780 C CA . LEU A 1 96 ? -24.047 2.262 -3.887 1 96.69 96 LEU A CA 1
ATOM 781 C C . LEU A 1 96 ? -24.609 0.882 -4.195 1 96.69 96 LEU A C 1
ATOM 783 O O . LEU A 1 96 ? -25.016 0.155 -3.283 1 96.69 96 LEU A O 1
ATOM 787 N N . PHE A 1 97 ? -24.672 0.497 -5.438 1 96.31 97 PHE A N 1
ATOM 788 C CA . PHE A 1 97 ? -25.109 -0.841 -5.812 1 96.31 97 PHE A CA 1
ATOM 789 C C . PHE A 1 97 ? -24.203 -1.902 -5.195 1 96.31 97 PHE A C 1
ATOM 791 O O . PHE A 1 97 ? -24.688 -2.863 -4.594 1 96.31 97 PHE A O 1
ATOM 798 N N . ALA A 1 98 ? -22.891 -1.711 -5.324 1 96.38 98 ALA A N 1
ATOM 799 C CA . ALA A 1 98 ? -21.922 -2.658 -4.773 1 96.38 98 ALA A CA 1
ATOM 800 C C . ALA A 1 98 ? -22.016 -2.715 -3.252 1 96.38 98 ALA A C 1
ATOM 802 O O . ALA A 1 98 ? -21.984 -3.797 -2.662 1 96.38 98 ALA A O 1
ATOM 803 N N . GLU A 1 99 ? -22.094 -1.532 -2.674 1 95.44 99 GLU A N 1
ATOM 804 C CA . GLU A 1 99 ? -22.141 -1.418 -1.22 1 95.44 99 GLU A CA 1
ATOM 805 C C . GLU A 1 99 ? -23.312 -2.191 -0.632 1 95.44 99 GLU A C 1
ATOM 807 O O . GLU A 1 99 ? -23.219 -2.732 0.472 1 95.44 99 GLU A O 1
ATOM 812 N N . ARG A 1 100 ? -24.344 -2.355 -1.323 1 94.56 100 ARG A N 1
ATOM 813 C CA . ARG A 1 100 ? -25.562 -2.996 -0.84 1 94.56 100 ARG A CA 1
ATOM 814 C C . ARG A 1 100 ? -25.438 -4.516 -0.862 1 94.56 100 ARG A C 1
ATOM 816 O O . ARG A 1 100 ? -26.219 -5.223 -0.22 1 94.56 100 ARG A O 1
ATOM 823 N N . GLN A 1 101 ? -24.438 -4.98 -1.59 1 94.62 101 GLN A N 1
ATOM 824 C CA . GLN A 1 101 ? -24.219 -6.422 -1.621 1 94.62 101 GLN A CA 1
ATOM 825 C C . GLN A 1 101 ? -23.547 -6.906 -0.335 1 94.62 101 GLN A C 1
ATOM 827 O O . GLN A 1 101 ? -22.672 -6.23 0.204 1 94.62 101 GLN A O 1
ATOM 832 N N . GLN A 1 102 ? -24.109 -8.008 0.208 1 93.19 102 GLN A N 1
ATOM 833 C CA . GLN A 1 102 ? -23.531 -8.578 1.416 1 93.19 102 GLN A CA 1
ATOM 834 C C . GLN A 1 102 ? -23.016 -9.992 1.16 1 93.19 102 GLN A C 1
ATOM 836 O O . GLN A 1 102 ? -23.672 -10.789 0.497 1 93.19 102 GLN A O 1
ATOM 841 N N . HIS A 1 103 ? -21.781 -10.172 1.61 1 95.25 103 HIS A N 1
ATOM 842 C CA . HIS A 1 103 ? -21.141 -11.477 1.473 1 95.25 103 HIS A CA 1
ATOM 843 C C . HIS A 1 103 ? -20.438 -11.891 2.764 1 95.25 103 HIS A C 1
ATOM 845 O O . HIS A 1 103 ? -19.859 -11.047 3.449 1 95.25 103 HIS A O 1
ATOM 851 N N . ASP A 1 104 ? -20.578 -13.203 3.047 1 96.12 104 ASP A N 1
ATOM 852 C CA . ASP A 1 104 ? -19.797 -13.711 4.168 1 96.12 104 ASP A CA 1
ATOM 853 C C . ASP A 1 104 ? -18.312 -13.523 3.924 1 96.12 104 ASP A C 1
ATOM 855 O O . ASP A 1 104 ? -17.781 -13.898 2.873 1 96.12 104 ASP A O 1
ATOM 859 N N . PRO A 1 105 ? -17.625 -12.898 4.91 1 95.62 105 PRO A N 1
ATOM 860 C CA . PRO A 1 105 ? -16.234 -12.5 4.648 1 95.62 105 PRO A CA 1
ATOM 861 C C . PRO A 1 105 ? -15.297 -13.688 4.52 1 95.62 105 PRO A C 1
ATOM 863 O O . PRO A 1 105 ? -14.195 -13.555 3.982 1 95.62 105 PRO A O 1
ATOM 866 N N . VAL A 1 106 ? -15.688 -14.844 4.996 1 95 106 VAL A N 1
ATOM 867 C CA . VAL A 1 106 ? -14.82 -16.016 4.953 1 95 106 VAL A CA 1
ATOM 868 C C . VAL A 1 106 ? -15.344 -17 3.914 1 95 106 VAL A C 1
ATOM 870 O O . VAL A 1 106 ? -14.633 -17.359 2.975 1 95 106 VAL A O 1
ATOM 873 N N . ASP A 1 107 ? -16.625 -17.312 3.971 1 94.88 107 ASP A N 1
ATOM 874 C CA . ASP A 1 107 ? -17.188 -18.375 3.15 1 94.88 107 ASP A CA 1
ATOM 875 C C . ASP A 1 107 ? -17.438 -17.891 1.724 1 94.88 107 ASP A C 1
ATOM 877 O O . ASP A 1 107 ? -17.578 -18.703 0.803 1 94.88 107 ASP A O 1
ATOM 881 N N . GLU A 1 108 ? -17.562 -16.656 1.552 1 96.94 108 GLU A N 1
ATOM 882 C CA . GLU A 1 108 ? -17.766 -16.047 0.236 1 96.94 108 GLU A CA 1
ATOM 883 C C . GLU A 1 108 ? -16.656 -15.047 -0.088 1 96.94 108 GLU A C 1
ATOM 885 O O . GLU A 1 108 ? -16.938 -13.953 -0.584 1 96.94 108 GLU A O 1
ATOM 890 N N . PHE A 1 109 ? -15.461 -15.414 0.17 1 97.31 109 PHE A N 1
ATOM 891 C CA . PHE A 1 109 ? -14.312 -14.523 0.079 1 97.31 109 PHE A CA 1
ATOM 892 C C . PHE A 1 109 ? -14.211 -13.906 -1.311 1 97.31 109 PHE A C 1
ATOM 894 O O . PHE A 1 109 ? -13.984 -12.703 -1.446 1 97.31 109 PHE A O 1
ATOM 901 N N . ASP A 1 110 ? -14.367 -14.719 -2.33 1 97.56 110 ASP A N 1
ATOM 902 C CA . ASP A 1 110 ? -14.148 -14.227 -3.688 1 97.56 110 ASP A CA 1
ATOM 903 C C . ASP A 1 110 ? -15.188 -13.18 -4.066 1 97.56 110 ASP A C 1
ATOM 905 O O . ASP A 1 110 ? -14.859 -12.18 -4.715 1 97.56 110 ASP A O 1
ATOM 909 N N . LYS A 1 111 ? -16.406 -13.367 -3.701 1 97.88 111 LYS A N 1
ATOM 910 C CA . LYS A 1 111 ? -17.438 -12.359 -3.957 1 97.88 111 LYS A CA 1
ATOM 911 C C . LYS A 1 111 ? -17.172 -11.086 -3.158 1 97.88 111 LYS A C 1
ATOM 913 O O . LYS A 1 111 ? -17.312 -9.984 -3.678 1 97.88 111 LYS A O 1
ATOM 918 N N . LYS A 1 112 ? -16.766 -11.25 -1.899 1 97.81 112 LYS A N 1
ATOM 919 C CA . LYS A 1 112 ? -16.391 -10.109 -1.07 1 97.81 112 LYS A CA 1
ATOM 920 C C . LYS A 1 112 ? -15.234 -9.328 -1.694 1 97.81 112 LYS A C 1
ATOM 922 O O . LYS A 1 112 ? -15.273 -8.094 -1.763 1 97.81 112 LYS A O 1
ATOM 927 N N . TRP A 1 113 ? -14.25 -10.117 -2.105 1 98.06 113 TRP A N 1
ATOM 928 C CA . TRP A 1 113 ? -13.094 -9.516 -2.762 1 98.06 113 TRP A CA 1
ATOM 929 C C . TRP A 1 113 ? -13.523 -8.727 -3.998 1 98.06 113 TRP A C 1
ATOM 931 O O . TRP A 1 113 ? -13.094 -7.586 -4.195 1 98.06 113 TRP A O 1
ATOM 941 N N . ALA A 1 114 ? -14.328 -9.266 -4.809 1 98.25 114 ALA A N 1
ATOM 942 C CA . ALA A 1 114 ? -14.812 -8.602 -6.016 1 98.25 114 ALA A CA 1
ATOM 943 C C . ALA A 1 114 ? -15.578 -7.328 -5.672 1 98.25 114 ALA A C 1
ATOM 945 O O . ALA A 1 114 ? -15.352 -6.273 -6.27 1 98.25 114 ALA A O 1
ATOM 946 N N . LYS A 1 115 ? -16.422 -7.43 -4.754 1 97.75 115 LYS A N 1
ATOM 947 C CA . LYS A 1 115 ? -17.203 -6.285 -4.301 1 97.75 115 LYS A CA 1
ATOM 948 C C . LYS A 1 115 ? -16.297 -5.141 -3.848 1 97.75 115 LYS A C 1
ATOM 950 O O . LYS A 1 115 ? -16.438 -4.008 -4.312 1 97.75 115 LYS A O 1
ATOM 955 N N . GLU A 1 116 ? -15.406 -5.508 -2.961 1 97.31 116 GLU A N 1
ATOM 956 C CA . GLU A 1 116 ? -14.5 -4.496 -2.418 1 97.31 116 GLU A CA 1
ATOM 957 C C . GLU A 1 116 ? -13.648 -3.875 -3.52 1 97.31 116 GLU A C 1
ATOM 959 O O . GLU A 1 116 ? -13.328 -2.686 -3.465 1 97.31 116 GLU A O 1
ATOM 964 N N . SER A 1 117 ? -13.273 -4.711 -4.441 1 98 117 SER A N 1
ATOM 965 C CA . SER A 1 117 ? -12.484 -4.227 -5.566 1 98 117 SER A CA 1
ATOM 966 C C . SER A 1 117 ? -13.266 -3.229 -6.406 1 98 117 SER A C 1
ATOM 968 O O . SER A 1 117 ? -12.75 -2.172 -6.773 1 98 117 SER A O 1
ATOM 970 N N . ILE A 1 118 ? -14.477 -3.516 -6.652 1 97.44 118 ILE A N 1
ATOM 971 C CA . ILE A 1 118 ? -15.336 -2.646 -7.453 1 97.44 118 ILE A CA 1
ATOM 972 C C . ILE A 1 118 ? -15.594 -1.345 -6.699 1 97.44 118 ILE A C 1
ATOM 974 O O . ILE A 1 118 ? -15.578 -0.263 -7.289 1 97.44 118 ILE A O 1
ATOM 978 N N . LEU A 1 119 ? -15.82 -1.433 -5.402 1 96.88 119 LEU A N 1
ATOM 979 C CA . LEU A 1 119 ? -15.992 -0.242 -4.578 1 96.88 119 LEU A CA 1
ATOM 980 C C . LEU A 1 119 ? -14.773 0.674 -4.684 1 96.88 119 LEU A C 1
ATOM 982 O O . LEU A 1 119 ? -14.922 1.883 -4.879 1 96.88 119 LEU A O 1
ATOM 986 N N . ARG A 1 120 ? -13.641 0.069 -4.602 1 96.5 120 ARG A N 1
ATOM 987 C CA . ARG A 1 120 ? -12.406 0.842 -4.645 1 96.5 120 ARG A CA 1
ATOM 988 C C . ARG A 1 120 ? -12.211 1.488 -6.012 1 96.5 120 ARG A C 1
ATOM 990 O O . ARG A 1 120 ? -11.789 2.641 -6.105 1 96.5 120 ARG A O 1
ATOM 997 N N . MET A 1 121 ? -12.523 0.803 -7.02 1 96.38 121 MET A N 1
ATOM 998 C CA . MET A 1 121 ? -12.406 1.349 -8.367 1 96.38 121 MET A CA 1
ATOM 999 C C . MET A 1 121 ? -13.391 2.49 -8.586 1 96.38 121 MET A C 1
ATOM 1001 O O . MET A 1 121 ? -13.039 3.525 -9.148 1 96.38 121 MET A O 1
ATOM 1005 N N . ALA A 1 122 ? -14.586 2.301 -8.133 1 96.25 122 ALA A N 1
ATOM 1006 C CA . ALA A 1 122 ? -15.609 3.338 -8.258 1 96.25 122 ALA A CA 1
ATOM 1007 C C . ALA A 1 122 ? -15.188 4.609 -7.523 1 96.25 122 ALA A C 1
ATOM 1009 O O . ALA A 1 122 ? -15.445 5.719 -8 1 96.25 122 ALA A O 1
ATOM 1010 N N . GLU A 1 123 ? -14.562 4.414 -6.406 1 96.06 123 GLU A N 1
ATOM 1011 C CA . GLU A 1 123 ? -14.125 5.535 -5.582 1 96.06 123 GLU A CA 1
ATOM 1012 C C . GLU A 1 123 ? -13.219 6.48 -6.367 1 96.06 123 GLU A C 1
ATOM 1014 O O . GLU A 1 123 ? -13.211 7.688 -6.121 1 96.06 123 GLU A O 1
ATOM 1019 N N . LEU A 1 124 ? -12.469 5.941 -7.262 1 95.19 124 LEU A N 1
ATOM 1020 C CA . LEU A 1 124 ? -11.516 6.727 -8.039 1 95.19 124 LEU A CA 1
ATOM 1021 C C . LEU A 1 124 ? -12.234 7.73 -8.93 1 95.19 124 LEU A C 1
ATOM 1023 O O . LEU A 1 124 ? -11.617 8.672 -9.438 1 95.19 124 LEU A O 1
ATOM 1027 N N . PHE A 1 125 ? -13.547 7.559 -9.094 1 95.44 125 PHE A N 1
ATOM 1028 C CA . PHE A 1 125 ? -14.305 8.383 -10.023 1 95.44 125 PHE A CA 1
ATOM 1029 C C . PHE A 1 125 ? -15.375 9.188 -9.297 1 95.44 125 PHE A C 1
ATOM 1031 O O . PHE A 1 125 ? -16.219 9.836 -9.93 1 95.44 125 PHE A O 1
ATOM 1038 N N . LEU A 1 126 ? -15.391 9.18 -8.016 1 95.12 126 LEU A N 1
ATOM 1039 C CA . LEU A 1 126 ? -16.453 9.836 -7.254 1 95.12 126 LEU A CA 1
ATOM 1040 C C . LEU A 1 126 ? -16.359 11.352 -7.379 1 95.12 126 LEU A C 1
ATOM 1042 O O . LEU A 1 126 ? -17.375 12.039 -7.316 1 95.12 126 LEU A O 1
ATOM 1046 N N . TYR A 1 127 ? -15.148 11.812 -7.531 1 91.88 127 TYR A N 1
ATOM 1047 C CA . TYR A 1 127 ? -14.953 13.258 -7.527 1 91.88 127 TYR A CA 1
ATOM 1048 C C . TYR A 1 127 ? -14.594 13.766 -8.914 1 91.88 127 TYR A C 1
ATOM 1050 O O . TYR A 1 127 ? -14.367 14.961 -9.109 1 91.88 127 TYR A O 1
ATOM 1058 N N . SER A 1 128 ? -14.43 12.883 -9.828 1 88.75 128 SER A N 1
ATOM 1059 C CA . SER A 1 128 ? -14.133 13.203 -11.219 1 88.75 128 SER A CA 1
ATOM 1060 C C . SER A 1 128 ? -14.633 12.109 -12.156 1 88.75 128 SER A C 1
ATOM 1062 O O . SER A 1 128 ? -14.57 10.922 -11.82 1 88.75 128 SER A O 1
ATOM 1064 N N . ASP A 1 129 ? -15.055 12.578 -13.281 1 85.31 129 ASP A N 1
ATOM 1065 C CA . ASP A 1 129 ? -15.547 11.617 -14.258 1 85.31 129 ASP A CA 1
ATOM 1066 C C . ASP A 1 129 ? -14.391 10.898 -14.945 1 85.31 129 ASP A C 1
ATOM 1068 O O . ASP A 1 129 ? -14.594 9.867 -15.602 1 85.31 129 ASP A O 1
ATOM 1072 N N . GLU A 1 130 ? -13.305 11.539 -14.812 1 89.19 130 GLU A N 1
ATOM 1073 C CA . GLU A 1 130 ? -12.117 10.945 -15.422 1 89.19 130 GLU A CA 1
ATOM 1074 C C . GLU A 1 130 ? -11.117 10.5 -14.359 1 89.19 130 GLU A C 1
ATOM 1076 O O . GLU A 1 130 ? -11.07 11.062 -13.266 1 89.19 130 GLU A O 1
ATOM 1081 N N . LEU A 1 131 ? -10.453 9.438 -14.734 1 91.38 131 LEU A N 1
ATOM 1082 C CA . LEU A 1 131 ? -9.422 8.93 -13.836 1 91.38 131 LEU A CA 1
ATOM 1083 C C . LEU A 1 131 ? -8.297 9.945 -13.688 1 91.38 131 LEU A C 1
ATOM 1085 O O . LEU A 1 131 ? -7.652 10.32 -14.664 1 91.38 131 LEU A O 1
ATOM 1089 N N . ASP A 1 132 ? -8.086 10.422 -12.43 1 87.56 132 ASP A N 1
ATOM 1090 C CA . ASP A 1 132 ? -7.027 11.375 -12.125 1 87.56 132 ASP A CA 1
ATOM 1091 C C . ASP A 1 132 ? -5.887 10.711 -11.359 1 87.56 132 ASP A C 1
ATOM 1093 O O . ASP A 1 132 ? -6.02 10.422 -10.172 1 87.56 132 ASP A O 1
ATOM 1097 N N . LEU A 1 133 ? -4.801 10.602 -12.094 1 89.69 133 LEU A N 1
ATOM 1098 C CA . LEU A 1 133 ? -3.646 9.945 -11.492 1 89.69 133 LEU A CA 1
ATOM 1099 C C . LEU A 1 133 ? -2.453 10.891 -11.43 1 89.69 133 LEU A C 1
ATOM 1101 O O . LEU A 1 133 ? -1.303 10.445 -11.414 1 89.69 133 LEU A O 1
ATOM 1105 N N . ASN A 1 134 ? -2.787 12.117 -11.375 1 84.19 134 ASN A N 1
ATOM 1106 C CA . ASN A 1 134 ? -1.706 13.102 -11.344 1 84.19 134 ASN A CA 1
ATOM 1107 C C . ASN A 1 134 ? -0.839 12.93 -10.102 1 84.19 134 ASN A C 1
ATOM 1109 O O . ASN A 1 134 ? -1.351 12.906 -8.977 1 84.19 134 ASN A O 1
ATOM 1113 N N . ASN A 1 135 ? 0.465 12.719 -10.297 1 81.31 135 ASN A N 1
ATOM 1114 C CA . ASN A 1 135 ? 1.501 12.648 -9.273 1 81.31 135 ASN A CA 1
ATOM 1115 C C . ASN A 1 135 ? 1.42 11.344 -8.484 1 81.31 135 ASN A C 1
ATOM 1117 O O . ASN A 1 135 ? 1.92 11.25 -7.363 1 81.31 135 ASN A O 1
ATOM 1121 N N . PHE A 1 136 ? 0.73 10.406 -9.086 1 88.69 136 PHE A N 1
ATOM 1122 C CA . PHE A 1 136 ? 0.733 9.102 -8.43 1 88.69 136 PHE A CA 1
ATOM 1123 C C . PHE A 1 136 ? 2.102 8.445 -8.539 1 88.69 136 PHE A C 1
ATOM 1125 O O . PHE A 1 136 ? 2.68 8.383 -9.625 1 88.69 136 PHE A O 1
ATOM 1132 N N . SER A 1 137 ? 2.584 8.055 -7.43 1 88.75 137 SER A N 1
ATOM 1133 C CA . SER A 1 137 ? 3.76 7.188 -7.418 1 88.75 137 SER A CA 1
ATOM 1134 C C . SER A 1 137 ? 3.387 5.746 -7.75 1 88.75 137 SER A C 1
ATOM 1136 O O . SER A 1 137 ? 2.205 5.414 -7.859 1 88.75 137 SER A O 1
ATOM 1138 N N . GLU A 1 138 ? 4.363 4.926 -7.898 1 88.62 138 GLU A N 1
ATOM 1139 C CA . GLU A 1 138 ? 4.117 3.498 -8.062 1 88.62 138 GLU A CA 1
ATOM 1140 C C . GLU A 1 138 ? 3.395 2.92 -6.844 1 88.62 138 GLU A C 1
ATOM 1142 O O . GLU A 1 138 ? 2.512 2.072 -6.988 1 88.62 138 GLU A O 1
ATOM 1147 N N . ALA A 1 139 ? 3.773 3.43 -5.742 1 88.62 139 ALA A N 1
ATOM 1148 C CA . ALA A 1 139 ? 3.119 2.986 -4.516 1 88.62 139 ALA A CA 1
ATOM 1149 C C . ALA A 1 139 ? 1.662 3.436 -4.477 1 88.62 139 ALA A C 1
ATOM 1151 O O . ALA A 1 139 ? 0.785 2.682 -4.047 1 88.62 139 ALA A O 1
ATOM 1152 N N . ASP A 1 140 ? 1.401 4.621 -4.953 1 91.5 140 ASP A N 1
ATOM 1153 C CA . ASP A 1 140 ? 0.026 5.102 -5.051 1 91.5 140 ASP A CA 1
ATOM 1154 C C . ASP A 1 140 ? -0.806 4.199 -5.961 1 91.5 140 ASP A C 1
ATOM 1156 O O . ASP A 1 140 ? -1.938 3.846 -5.625 1 91.5 140 ASP A O 1
ATOM 1160 N N . LEU A 1 141 ? -0.19 3.865 -7.035 1 93.06 141 LEU A N 1
ATOM 1161 C CA . LEU A 1 141 ? -0.89 3.012 -7.988 1 93.06 141 LEU A CA 1
ATOM 1162 C C . LEU A 1 141 ? -1.194 1.647 -7.379 1 93.06 141 LEU A C 1
ATOM 1164 O O . LEU A 1 141 ? -2.322 1.158 -7.473 1 93.06 141 LEU A O 1
ATOM 1168 N N . LEU A 1 142 ? -0.255 1.092 -6.746 1 92.12 142 LEU A N 1
ATOM 1169 C CA . LEU A 1 142 ? -0.425 -0.222 -6.137 1 92.12 142 LEU A CA 1
ATOM 1170 C C . LEU A 1 142 ? -1.488 -0.18 -5.043 1 92.12 142 LEU A C 1
ATOM 1172 O O . LEU A 1 142 ? -2.279 -1.115 -4.906 1 92.12 142 LEU A O 1
ATOM 1176 N N . HIS A 1 143 ? -1.565 0.926 -4.348 1 90.75 143 HIS A N 1
ATOM 1177 C CA . HIS A 1 143 ? -2.441 1.032 -3.186 1 90.75 143 HIS A CA 1
ATOM 1178 C C . HIS A 1 143 ? -3.85 1.451 -3.594 1 90.75 143 HIS A C 1
ATOM 1180 O O . HIS A 1 143 ? -4.832 1.008 -2.994 1 90.75 143 HIS A O 1
ATOM 1186 N N . ASP A 1 144 ? -3.926 2.262 -4.574 1 92.19 144 ASP A N 1
ATOM 1187 C CA . ASP A 1 144 ? -5.227 2.859 -4.863 1 92.19 144 ASP A CA 1
ATOM 1188 C C . ASP A 1 144 ? -5.848 2.244 -6.113 1 92.19 144 ASP A C 1
ATOM 1190 O O . ASP A 1 144 ? -7.051 1.992 -6.156 1 92.19 144 ASP A O 1
ATOM 1194 N N . VAL A 1 145 ? -5.031 2.004 -7.082 1 95.31 145 VAL A N 1
ATOM 1195 C CA . VAL A 1 145 ? -5.566 1.581 -8.375 1 95.31 145 VAL A CA 1
ATOM 1196 C C . VAL A 1 145 ? -5.57 0.056 -8.453 1 95.31 145 VAL A C 1
ATOM 1198 O O . VAL A 1 145 ? -6.59 -0.551 -8.789 1 95.31 145 VAL A O 1
ATOM 1201 N N . TRP A 1 146 ? -4.496 -0.536 -8.07 1 96.75 146 TRP A N 1
ATOM 1202 C CA . TRP A 1 146 ? -4.316 -1.962 -8.32 1 96.75 146 TRP A CA 1
ATOM 1203 C C . TRP A 1 146 ? -4.41 -2.758 -7.02 1 96.75 146 TRP A C 1
ATOM 1205 O O . TRP A 1 146 ? -4 -3.92 -6.969 1 96.75 146 TRP A O 1
ATOM 1215 N N . SER A 1 147 ? -4.977 -2.168 -5.996 1 95.56 147 SER A N 1
ATOM 1216 C CA . SER A 1 147 ? -5.008 -2.805 -4.684 1 95.56 147 SER A CA 1
ATOM 1217 C C . SER A 1 147 ? -5.699 -4.164 -4.742 1 95.56 147 SER A C 1
ATOM 1219 O O . SER A 1 147 ? -5.43 -5.039 -3.92 1 95.56 147 SER A O 1
ATOM 1221 N N . PHE A 1 148 ? -6.555 -4.387 -5.723 1 97.5 148 PHE A N 1
ATOM 1222 C CA . PHE A 1 148 ? -7.332 -5.617 -5.805 1 97.5 148 PHE A CA 1
ATOM 1223 C C . PHE A 1 148 ? -6.438 -6.805 -6.137 1 97.5 148 PHE A C 1
ATOM 1225 O O . PHE A 1 148 ? -6.832 -7.957 -5.957 1 97.5 148 PHE A O 1
ATOM 1232 N N . ILE A 1 149 ? -5.227 -6.551 -6.598 1 97.69 149 ILE A N 1
ATOM 1233 C CA . ILE A 1 149 ? -4.312 -7.645 -6.898 1 97.69 149 ILE A CA 1
ATOM 1234 C C . ILE A 1 149 ? -3.854 -8.305 -5.598 1 97.69 149 ILE A C 1
ATOM 1236 O O . ILE A 1 149 ? -4.039 -9.508 -5.406 1 97.69 149 ILE A O 1
ATOM 1240 N N . CYS A 1 150 ? -3.352 -7.523 -4.715 1 96.44 150 CYS A N 1
ATOM 1241 C CA . CYS A 1 150 ? -2.85 -8.094 -3.471 1 96.44 150 CYS A CA 1
ATOM 1242 C C . CYS A 1 150 ? -3.998 -8.562 -2.582 1 96.44 150 CYS A C 1
ATOM 1244 O O . CYS A 1 150 ? -3.873 -9.555 -1.866 1 96.44 150 CYS A O 1
ATOM 1246 N N . ARG A 1 151 ? -5.098 -7.934 -2.672 1 96.94 151 ARG A N 1
ATOM 1247 C CA . ARG A 1 151 ? -6.234 -8.234 -1.802 1 96.94 151 ARG A CA 1
ATOM 1248 C C . ARG A 1 151 ? -6.863 -9.57 -2.16 1 96.94 151 ARG A C 1
ATOM 1250 O O . ARG A 1 151 ? -7.512 -10.203 -1.323 1 96.94 151 ARG A O 1
ATOM 1257 N N . ALA A 1 152 ? -6.68 -9.984 -3.361 1 98.06 152 ALA A N 1
ATOM 1258 C CA . ALA A 1 152 ? -7.215 -11.273 -3.801 1 98.06 152 ALA A CA 1
ATOM 1259 C C . ALA A 1 152 ? -6.613 -12.414 -2.992 1 98.06 152 ALA A C 1
ATOM 1261 O O . ALA A 1 152 ? -7.172 -13.516 -2.957 1 98.06 152 ALA A O 1
ATOM 1262 N N . PHE A 1 153 ? -5.562 -12.18 -2.303 1 96.88 153 PHE A N 1
ATOM 1263 C CA . PHE A 1 153 ? -4.805 -13.258 -1.669 1 96.88 153 PHE A CA 1
ATOM 1264 C C . PHE A 1 153 ? -4.973 -13.219 -0.154 1 96.88 153 PHE A C 1
ATOM 1266 O O . PHE A 1 153 ? -4.27 -13.914 0.573 1 96.88 153 PHE A O 1
ATOM 1273 N N . ARG A 1 154 ? -5.934 -12.477 0.326 1 93.88 154 ARG A N 1
ATOM 1274 C CA . ARG A 1 154 ? -6.086 -12.273 1.763 1 93.88 154 ARG A CA 1
ATOM 1275 C C . ARG A 1 154 ? -6.84 -13.43 2.406 1 93.88 154 ARG A C 1
ATOM 1277 O O . ARG A 1 154 ? -7 -13.477 3.627 1 93.88 154 ARG A O 1
ATOM 1284 N N . ASP A 1 155 ? -7.25 -14.422 1.667 1 92.06 155 ASP A N 1
ATOM 1285 C CA . ASP A 1 155 ? -7.832 -15.633 2.232 1 92.06 155 ASP A CA 1
ATOM 1286 C C . ASP A 1 155 ? -6.746 -16.594 2.709 1 92.06 155 ASP A C 1
ATOM 1288 O O . ASP A 1 155 ? -7.039 -17.703 3.141 1 92.06 155 ASP A O 1
ATOM 1292 N N . LYS A 1 156 ? -5.52 -16.266 2.531 1 87.88 156 LYS A N 1
ATOM 1293 C CA . LYS A 1 156 ? -4.328 -16.891 3.105 1 87.88 156 LYS A CA 1
ATOM 1294 C C . LYS A 1 156 ? -3.992 -18.203 2.404 1 87.88 156 LYS A C 1
ATOM 1296 O O . LYS A 1 156 ? -3.17 -18.984 2.891 1 87.88 156 LYS A O 1
ATOM 1301 N N . GLN A 1 157 ? -4.652 -18.484 1.265 1 91.5 157 GLN A N 1
ATOM 1302 C CA . GLN A 1 157 ? -4.262 -19.656 0.481 1 91.5 157 GLN A CA 1
ATOM 1303 C C . GLN A 1 157 ? -2.902 -19.438 -0.176 1 91.5 157 GLN A C 1
ATOM 1305 O O . GLN A 1 157 ? -2.102 -20.375 -0.262 1 91.5 157 GLN A O 1
ATOM 1310 N N . VAL A 1 158 ? -2.711 -18.344 -0.664 1 95.94 158 VAL A N 1
ATOM 1311 C CA . VAL A 1 158 ? -1.449 -17.844 -1.206 1 95.94 158 VAL A CA 1
ATOM 1312 C C . VAL A 1 158 ? -1.042 -16.562 -0.487 1 95.94 158 VAL A C 1
ATOM 1314 O O . VAL A 1 158 ? -1.872 -15.68 -0.266 1 95.94 158 VAL A O 1
ATOM 1317 N N . LYS A 1 159 ? 0.173 -16.547 -0.026 1 95.06 159 LYS A N 1
ATOM 1318 C CA . LYS A 1 159 ? 0.655 -15.336 0.629 1 95.06 159 LYS A CA 1
ATOM 1319 C C . LYS A 1 159 ? 1.175 -14.336 -0.392 1 95.06 159 LYS A C 1
ATOM 1321 O O . LYS A 1 159 ? 1.99 -14.672 -1.251 1 95.06 159 LYS A O 1
ATOM 1326 N N . ALA A 1 160 ? 0.651 -13.156 -0.313 1 96.12 160 ALA A N 1
ATOM 1327 C CA . ALA A 1 160 ? 1.179 -12.047 -1.098 1 96.12 160 ALA A CA 1
ATOM 1328 C C . ALA A 1 160 ? 2.064 -11.141 -0.243 1 96.12 160 ALA A C 1
ATOM 1330 O O . ALA A 1 160 ? 1.601 -10.555 0.734 1 96.12 160 ALA A O 1
ATOM 1331 N N . LEU A 1 161 ? 3.326 -11.102 -0.603 1 94.69 161 LEU A N 1
ATOM 1332 C CA . LEU A 1 161 ? 4.289 -10.281 0.121 1 94.69 161 LEU A CA 1
ATOM 1333 C C . LEU A 1 161 ? 4.621 -9.016 -0.665 1 94.69 161 LEU A C 1
ATOM 1335 O O . LEU A 1 161 ? 5.125 -9.094 -1.787 1 94.69 161 LEU A O 1
ATOM 1339 N N . LEU A 1 162 ? 4.367 -7.867 -0.013 1 93 162 LEU A N 1
ATOM 1340 C CA . LEU A 1 162 ? 4.586 -6.586 -0.675 1 93 162 LEU A CA 1
ATOM 1341 C C . LEU A 1 162 ? 5.902 -5.961 -0.229 1 93 162 LEU A C 1
ATOM 1343 O O . LEU A 1 162 ? 6.441 -6.32 0.818 1 93 162 LEU A O 1
ATOM 1347 N N . GLY A 1 163 ? 6.434 -4.961 -1.031 1 84.38 163 GLY A N 1
ATOM 1348 C CA . GLY A 1 163 ? 7.473 -4.07 -0.54 1 84.38 163 GLY A CA 1
ATOM 1349 C C . GLY A 1 163 ? 8.867 -4.469 -0.993 1 84.38 163 GLY A C 1
ATOM 1350 O O . GLY A 1 163 ? 9.789 -4.547 -0.181 1 84.38 163 GLY A O 1
ATOM 1351 N N . GLU A 1 164 ? 9.094 -4.777 -2.201 1 85.12 164 GLU A N 1
ATOM 1352 C CA . GLU A 1 164 ? 10.398 -5.07 -2.783 1 85.12 164 GLU A CA 1
ATOM 1353 C C . GLU A 1 164 ? 11.062 -6.25 -2.08 1 85.12 164 GLU A C 1
ATOM 1355 O O . GLU A 1 164 ? 12.219 -6.16 -1.659 1 85.12 164 GLU A O 1
ATOM 1360 N N . VAL A 1 165 ? 10.398 -7.242 -1.936 1 89.25 165 VAL A N 1
ATOM 1361 C CA . VAL A 1 165 ? 10.906 -8.453 -1.29 1 89.25 165 VAL A CA 1
ATOM 1362 C C . VAL A 1 165 ? 11.852 -9.188 -2.236 1 89.25 165 VAL A C 1
ATOM 1364 O O . VAL A 1 165 ? 11.555 -9.328 -3.426 1 89.25 165 VAL A O 1
ATOM 1367 N N . ALA A 1 166 ? 12.906 -9.609 -1.656 1 92.75 166 ALA A N 1
ATOM 1368 C CA . ALA A 1 166 ? 13.883 -10.32 -2.475 1 92.75 166 ALA A CA 1
ATOM 1369 C C . ALA A 1 166 ? 13.461 -11.773 -2.689 1 92.75 166 ALA A C 1
ATOM 1371 O O . ALA A 1 166 ? 13.094 -12.469 -1.736 1 92.75 166 ALA A O 1
ATOM 1372 N N . SER A 1 167 ? 13.508 -12.195 -3.863 1 94.44 167 SER A N 1
ATOM 1373 C CA . SER A 1 167 ? 13.18 -13.57 -4.195 1 94.44 167 SER A CA 1
ATOM 1374 C C . SER A 1 167 ? 14.289 -14.531 -3.773 1 94.44 167 SER A C 1
ATOM 1376 O O . SER A 1 167 ? 15.445 -14.367 -4.176 1 94.44 167 SER A O 1
ATOM 1378 N N . GLY A 1 168 ? 13.922 -15.492 -3.033 1 92.62 168 GLY A N 1
ATOM 1379 C CA . GLY A 1 168 ? 14.867 -16.531 -2.672 1 92.62 168 GLY A CA 1
ATOM 1380 C C . GLY A 1 168 ? 15.305 -17.391 -3.855 1 92.62 168 GLY A C 1
ATOM 1381 O O . GLY A 1 168 ? 16.469 -17.781 -3.941 1 92.62 168 GLY A O 1
ATOM 1382 N N . ALA A 1 169 ? 14.406 -17.609 -4.707 1 92.56 169 ALA A N 1
ATOM 1383 C CA . ALA A 1 169 ? 14.703 -18.406 -5.898 1 92.56 169 ALA A CA 1
ATOM 1384 C C . ALA A 1 169 ? 15.766 -17.719 -6.758 1 92.56 169 ALA A C 1
ATOM 1386 O O . ALA A 1 169 ? 16.719 -18.359 -7.211 1 92.56 169 ALA A O 1
ATOM 1387 N N . VAL A 1 170 ? 15.594 -16.453 -6.938 1 92.31 170 VAL A N 1
ATOM 1388 C CA . VAL A 1 170 ? 16.547 -15.703 -7.75 1 92.31 170 VAL A CA 1
ATOM 1389 C C . VAL A 1 170 ? 17.906 -15.641 -7.039 1 92.31 170 VAL A C 1
ATOM 1391 O O . VAL A 1 170 ? 18.953 -15.758 -7.676 1 92.31 170 VAL A O 1
ATOM 1394 N N . SER A 1 171 ? 17.828 -15.445 -5.801 1 90.81 171 SER A N 1
ATOM 1395 C CA . SER A 1 171 ? 19.062 -15.43 -5.02 1 90.81 171 SER A CA 1
ATOM 1396 C C . SER A 1 171 ? 19.844 -16.734 -5.176 1 90.81 171 SER A C 1
ATOM 1398 O O . SER A 1 171 ? 21.047 -16.734 -5.383 1 90.81 171 SER A O 1
ATOM 1400 N N . LEU A 1 172 ? 19.156 -17.828 -5.066 1 87.38 172 LEU A N 1
ATOM 1401 C CA . LEU A 1 172 ? 19.781 -19.141 -5.215 1 87.38 172 LEU A CA 1
ATOM 1402 C C . LEU A 1 172 ? 20.391 -19.297 -6.605 1 87.38 172 LEU A C 1
ATOM 1404 O O . LEU A 1 172 ? 21.5 -19.828 -6.75 1 87.38 172 LEU A O 1
ATOM 1408 N N . ALA A 1 173 ? 19.688 -18.844 -7.516 1 86.75 173 ALA A N 1
ATOM 1409 C CA . ALA A 1 173 ? 20.172 -18.922 -8.891 1 86.75 173 ALA A CA 1
ATOM 1410 C C . ALA A 1 173 ? 21.438 -18.094 -9.086 1 86.75 173 ALA A C 1
ATOM 1412 O O . ALA A 1 173 ? 22.406 -18.562 -9.695 1 86.75 173 ALA A O 1
ATOM 1413 N N . LYS A 1 174 ? 21.453 -16.938 -8.562 1 84.69 174 LYS A N 1
ATOM 1414 C CA . LYS A 1 174 ? 22.594 -16.031 -8.703 1 84.69 174 LYS A CA 1
ATOM 1415 C C . LYS A 1 174 ? 23.812 -16.562 -7.961 1 84.69 174 LYS A C 1
ATOM 1417 O O . LYS A 1 174 ? 24.953 -16.234 -8.32 1 84.69 174 LYS A O 1
ATOM 1422 N N . ASN A 1 175 ? 23.609 -17.359 -6.926 1 82.31 175 ASN A N 1
ATOM 1423 C CA . ASN A 1 175 ? 24.688 -17.812 -6.066 1 82.31 175 ASN A CA 1
ATOM 1424 C C . ASN A 1 175 ? 25.062 -19.266 -6.355 1 82.31 175 ASN A C 1
ATOM 1426 O O . ASN A 1 175 ? 25.688 -19.922 -5.527 1 82.31 175 ASN A O 1
ATOM 1430 N N . LYS A 1 176 ? 24.594 -19.781 -7.309 1 77.62 176 LYS A N 1
ATOM 1431 C CA . LYS A 1 176 ? 24.859 -21.172 -7.66 1 77.62 176 LYS A CA 1
ATOM 1432 C C . LYS A 1 176 ? 26.359 -21.438 -7.742 1 77.62 176 LYS A C 1
ATOM 1434 O O . LYS A 1 176 ? 26.828 -22.516 -7.391 1 77.62 176 LYS A O 1
ATOM 1439 N N . GLY A 1 177 ? 27.156 -20.438 -8.094 1 71.69 177 GLY A N 1
ATOM 1440 C CA . GLY A 1 177 ? 28.594 -20.625 -8.25 1 71.69 177 GLY A CA 1
ATOM 1441 C C . GLY A 1 177 ? 29.359 -20.328 -6.98 1 71.69 177 GLY A C 1
ATOM 1442 O O . GLY A 1 177 ? 30.594 -20.469 -6.949 1 71.69 177 GLY A O 1
ATOM 1443 N N . ARG A 1 178 ? 28.625 -20 -5.973 1 72.5 178 ARG A N 1
ATOM 1444 C CA . ARG A 1 178 ? 29.328 -19.688 -4.723 1 72.5 178 ARG A CA 1
ATOM 1445 C C . ARG A 1 178 ? 29.891 -20.953 -4.082 1 72.5 178 ARG A C 1
ATOM 1447 O O . ARG A 1 178 ? 29.172 -21.953 -3.959 1 72.5 178 ARG A O 1
ATOM 1454 N N . CYS A 1 179 ? 31.172 -21.078 -3.949 1 66.38 179 CYS A N 1
ATOM 1455 C CA . CYS A 1 179 ? 31.875 -22.25 -3.443 1 66.38 179 CYS A CA 1
ATOM 1456 C C . CYS A 1 179 ? 32.688 -21.906 -2.207 1 66.38 179 CYS A C 1
ATOM 1458 O O . CYS A 1 179 ? 32.781 -20.734 -1.829 1 66.38 179 CYS A O 1
ATOM 1460 N N . LEU A 1 180 ? 33.031 -22.891 -1.462 1 68.69 180 LEU A N 1
ATOM 1461 C CA . LEU A 1 180 ? 33.875 -22.734 -0.284 1 68.69 180 LEU A CA 1
ATOM 1462 C C . LEU A 1 180 ? 35.125 -21.969 -0.624 1 68.69 180 LEU A C 1
ATOM 1464 O O . LEU A 1 180 ? 35.625 -22.031 -1.751 1 68.69 180 LEU A O 1
ATOM 1468 N N . GLU A 1 181 ? 35.406 -21 0.428 1 61.5 181 GLU A N 1
ATOM 1469 C CA . GLU A 1 181 ? 36.625 -20.203 0.281 1 61.5 181 GLU A CA 1
ATOM 1470 C C . GLU A 1 181 ? 37.812 -21.078 -0.057 1 61.5 181 GLU A C 1
ATOM 1472 O O . GLU A 1 181 ? 38 -22.141 0.554 1 61.5 181 GLU A O 1
ATOM 1477 N N . SER A 1 182 ? 38.156 -21.094 -1.184 1 58 182 SER A N 1
ATOM 1478 C CA . SER A 1 182 ? 39.5 -21.641 -1.421 1 58 182 SER A CA 1
ATOM 1479 C C . SER A 1 182 ? 40.562 -20.547 -1.399 1 58 182 SER A C 1
ATOM 1481 O O . SER A 1 182 ? 40.719 -19.844 -0.4 1 58 182 SER A O 1
ATOM 1483 N N . LYS A 1 183 ? 41.188 -20.328 -2.422 1 57.12 183 LYS A N 1
ATOM 1484 C CA . LYS A 1 183 ? 42.25 -19.312 -2.561 1 57.12 183 LYS A CA 1
ATOM 1485 C C . LYS A 1 183 ? 41.625 -17.906 -2.592 1 57.12 183 LYS A C 1
ATOM 1487 O O . LYS A 1 183 ? 42.25 -16.953 -2.123 1 57.12 183 LYS A O 1
ATOM 1492 N N . GLU A 1 184 ? 40.438 -17.891 -3.08 1 59.81 184 GLU A N 1
ATOM 1493 C CA . GLU A 1 184 ? 39.844 -16.562 -3.186 1 59.81 184 GLU A CA 1
ATOM 1494 C C . GLU A 1 184 ? 38.719 -16.391 -2.182 1 59.81 184 GLU A C 1
ATOM 1496 O O . GLU A 1 184 ? 38.062 -17.375 -1.776 1 59.81 184 GLU A O 1
ATOM 1501 N N . LYS A 1 185 ? 38.781 -15.273 -1.624 1 67.69 185 LYS A N 1
ATOM 1502 C CA . LYS A 1 185 ? 37.75 -14.898 -0.667 1 67.69 185 LYS A CA 1
ATOM 1503 C C . LYS A 1 185 ? 36.344 -15.117 -1.254 1 67.69 185 LYS A C 1
ATOM 1505 O O . LYS A 1 185 ? 36.125 -14.836 -2.432 1 67.69 185 LYS A O 1
ATOM 1510 N N . ARG A 1 186 ? 35.594 -15.836 -0.508 1 68.44 186 ARG A N 1
ATOM 1511 C CA . ARG A 1 186 ? 34.219 -16.109 -0.908 1 68.44 186 ARG A CA 1
ATOM 1512 C C . ARG A 1 186 ? 33.469 -14.812 -1.207 1 68.44 186 ARG A C 1
ATOM 1514 O O . ARG A 1 186 ? 33.562 -13.852 -0.433 1 68.44 186 ARG A O 1
ATOM 1521 N N . GLN A 1 187 ? 32.969 -14.656 -2.396 1 71.5 187 GLN A N 1
ATOM 1522 C CA . GLN A 1 187 ? 32.188 -13.492 -2.781 1 71.5 187 GLN A CA 1
ATOM 1523 C C . GLN A 1 187 ? 30.938 -13.359 -1.902 1 71.5 187 GLN A C 1
ATOM 1525 O O . GLN A 1 187 ? 30.406 -14.352 -1.421 1 71.5 187 GLN A O 1
ATOM 1530 N N . ARG A 1 188 ? 30.625 -12.141 -1.621 1 81.19 188 ARG A N 1
ATOM 1531 C CA . ARG A 1 188 ? 29.406 -11.875 -0.857 1 81.19 188 ARG A CA 1
ATOM 1532 C C . ARG A 1 188 ? 28.188 -12.445 -1.563 1 81.19 188 ARG A C 1
ATOM 1534 O O . ARG A 1 188 ? 28.109 -12.445 -2.795 1 81.19 188 ARG A O 1
ATOM 1541 N N . LYS A 1 189 ? 27.344 -13.039 -0.866 1 83.5 189 LYS A N 1
ATOM 1542 C CA . LYS A 1 189 ? 26.094 -13.57 -1.395 1 83.5 189 LYS A CA 1
ATOM 1543 C C . LYS A 1 189 ? 25.312 -12.5 -2.152 1 83.5 189 LYS A C 1
ATOM 1545 O O . LYS A 1 189 ? 25.141 -11.391 -1.654 1 83.5 189 LYS A O 1
ATOM 1550 N N . ALA A 1 190 ? 24.875 -12.867 -3.396 1 84.56 190 ALA A N 1
ATOM 1551 C CA . ALA A 1 190 ? 24.062 -11.961 -4.199 1 84.56 190 ALA A CA 1
ATOM 1552 C C . ALA A 1 190 ? 22.609 -11.961 -3.736 1 84.56 190 ALA A C 1
ATOM 1554 O O . ALA A 1 190 ? 22.062 -13.023 -3.416 1 84.56 190 ALA A O 1
ATOM 1555 N N . MET A 1 191 ? 22.078 -10.844 -3.732 1 87.31 191 MET A N 1
ATOM 1556 C CA . MET A 1 191 ? 20.656 -10.695 -3.393 1 87.31 191 MET A CA 1
ATOM 1557 C C . MET A 1 191 ? 19.781 -11.047 -4.586 1 87.31 191 MET A C 1
ATOM 1559 O O . MET A 1 191 ? 20.172 -10.828 -5.734 1 87.31 191 MET A O 1
ATOM 1563 N N . GLY A 1 192 ? 18.672 -11.656 -4.297 1 88.81 192 GLY A N 1
ATOM 1564 C CA . GLY A 1 192 ? 17.703 -11.938 -5.348 1 88.81 192 GLY A CA 1
ATOM 1565 C C . GLY A 1 192 ? 17.031 -10.695 -5.891 1 88.81 192 GLY A C 1
ATOM 1566 O O . GLY A 1 192 ? 17.266 -9.594 -5.391 1 88.81 192 GLY A O 1
ATOM 1567 N N . ALA A 1 193 ? 16.281 -10.891 -6.938 1 89.5 193 ALA A N 1
ATOM 1568 C CA . ALA A 1 193 ? 15.508 -9.797 -7.512 1 89.5 193 ALA A CA 1
ATOM 1569 C C . ALA A 1 193 ? 14.5 -9.25 -6.504 1 89.5 193 ALA A C 1
ATOM 1571 O O . ALA A 1 193 ? 13.828 -10.016 -5.812 1 89.5 193 ALA A O 1
ATOM 1572 N N . ARG A 1 194 ? 14.508 -7.953 -6.367 1 92.5 194 ARG A N 1
ATOM 1573 C CA . ARG A 1 194 ? 13.484 -7.32 -5.539 1 92.5 194 ARG A CA 1
ATOM 1574 C C . ARG A 1 194 ? 12.18 -7.164 -6.301 1 92.5 194 ARG A C 1
ATOM 1576 O O . ARG A 1 194 ? 12.156 -6.602 -7.398 1 92.5 194 ARG A O 1
ATOM 1583 N N . LEU A 1 195 ? 11.164 -7.695 -5.742 1 94.31 195 LEU A N 1
ATOM 1584 C CA . LEU A 1 195 ? 9.875 -7.758 -6.41 1 94.31 195 LEU A CA 1
ATOM 1585 C C . LEU A 1 195 ? 8.852 -6.879 -5.699 1 94.31 195 LEU A C 1
ATOM 1587 O O . LEU A 1 195 ? 8.836 -6.809 -4.469 1 94.31 195 LEU A O 1
ATOM 1591 N N . ASP A 1 196 ? 7.957 -6.281 -6.473 1 93.94 196 ASP A N 1
ATOM 1592 C CA . ASP A 1 196 ? 6.914 -5.449 -5.879 1 93.94 196 ASP A CA 1
ATOM 1593 C C . ASP A 1 196 ? 5.934 -6.297 -5.07 1 93.94 196 ASP A C 1
ATOM 1595 O O . ASP A 1 196 ? 5.512 -5.895 -3.982 1 93.94 196 ASP A O 1
ATOM 1599 N N . ILE A 1 197 ? 5.543 -7.441 -5.641 1 96.5 197 ILE A N 1
ATOM 1600 C CA . ILE A 1 197 ? 4.777 -8.445 -4.91 1 96.5 197 ILE A CA 1
ATOM 1601 C C . ILE A 1 197 ? 5.336 -9.836 -5.211 1 96.5 197 ILE A C 1
ATOM 1603 O O . ILE A 1 197 ? 5.598 -10.172 -6.367 1 96.5 197 ILE A O 1
ATOM 1607 N N . MET A 1 198 ? 5.562 -10.602 -4.184 1 97.25 198 MET A N 1
ATOM 1608 C CA . MET A 1 198 ? 5.926 -12.016 -4.312 1 97.25 198 MET A CA 1
ATOM 1609 C C . MET A 1 198 ? 4.812 -12.914 -3.777 1 97.25 198 MET A C 1
ATOM 1611 O O . MET A 1 198 ? 4.262 -12.648 -2.707 1 97.25 198 MET A O 1
ATOM 1615 N N . PHE A 1 199 ? 4.473 -13.93 -4.512 1 98 199 PHE A N 1
ATOM 1616 C CA . PHE A 1 199 ? 3.438 -14.867 -4.086 1 98 199 PHE A CA 1
ATOM 1617 C C . PHE A 1 199 ? 4.051 -16.188 -3.65 1 98 199 PHE A C 1
ATOM 1619 O O . PHE A 1 199 ? 4.785 -16.828 -4.414 1 98 199 PHE A O 1
ATOM 1626 N N . LYS A 1 200 ? 3.662 -16.594 -2.455 1 97 200 LYS A N 1
ATOM 1627 C CA . LYS A 1 200 ? 4.242 -17.812 -1.879 1 97 200 LYS A CA 1
ATOM 1628 C C . LYS A 1 200 ? 3.158 -18.719 -1.316 1 97 200 LYS A C 1
ATOM 1630 O O . LYS A 1 200 ? 2.133 -18.25 -0.825 1 97 200 LYS A O 1
ATOM 1635 N N . ILE A 1 201 ? 3.369 -19.938 -1.413 1 95.81 201 ILE A N 1
ATOM 1636 C CA . ILE A 1 201 ? 2.646 -20.953 -0.674 1 95.81 201 ILE A CA 1
ATOM 1637 C C . ILE A 1 201 ? 3.629 -21.797 0.142 1 95.81 201 ILE A C 1
ATOM 1639 O O . ILE A 1 201 ? 4.477 -22.5 -0.42 1 95.81 201 ILE A O 1
ATOM 1643 N N . GLY A 1 202 ? 3.469 -21.703 1.493 1 91.12 202 GLY A N 1
ATOM 1644 C CA . GLY A 1 202 ? 4.547 -22.266 2.301 1 91.12 202 GLY A CA 1
ATOM 1645 C C . GLY A 1 202 ? 5.875 -21.562 2.078 1 91.12 202 GLY A C 1
ATOM 1646 O O . GLY A 1 202 ? 5.957 -20.328 2.164 1 91.12 202 GLY A O 1
ATOM 1647 N N . GLN A 1 203 ? 6.875 -22.344 1.73 1 90.44 203 GLN A N 1
ATOM 1648 C CA . GLN A 1 203 ? 8.211 -21.781 1.54 1 90.44 203 GLN A CA 1
ATOM 1649 C C . GLN A 1 203 ? 8.508 -21.547 0.06 1 90.44 203 GLN A C 1
ATOM 1651 O O . GLN A 1 203 ? 9.516 -20.938 -0.29 1 90.44 203 GLN A O 1
ATOM 1656 N N . GLN A 1 204 ? 7.621 -21.969 -0.769 1 95.06 204 GLN A N 1
ATOM 1657 C CA . GLN A 1 204 ? 7.906 -21.922 -2.199 1 95.06 204 GLN A CA 1
ATOM 1658 C C . GLN A 1 204 ? 7.289 -20.703 -2.855 1 95.06 204 GLN A C 1
ATOM 1660 O O . GLN A 1 204 ? 6.191 -20.281 -2.48 1 95.06 204 GLN A O 1
ATOM 1665 N N . GLU A 1 205 ? 7.977 -20.203 -3.783 1 97.62 205 GLU A N 1
ATOM 1666 C CA . GLU A 1 205 ? 7.516 -19.062 -4.582 1 97.62 205 GLU A CA 1
ATOM 1667 C C . GLU A 1 205 ? 6.801 -19.531 -5.844 1 97.62 205 GLU A C 1
ATOM 1669 O O . GLU A 1 205 ? 7.32 -20.375 -6.586 1 97.62 205 GLU A O 1
ATOM 1674 N N . TYR A 1 206 ? 5.613 -18.984 -6.059 1 98.12 206 TYR A N 1
ATOM 1675 C CA . TYR A 1 206 ? 4.797 -19.453 -7.172 1 98.12 206 TYR A CA 1
ATOM 1676 C C . TYR A 1 206 ? 4.527 -18.328 -8.164 1 98.12 206 TYR A C 1
ATOM 1678 O O . TYR A 1 206 ? 4.008 -18.562 -9.258 1 98.12 206 TYR A O 1
ATOM 1686 N N . GLY A 1 207 ? 4.836 -17.109 -7.805 1 98.25 207 GLY A N 1
ATOM 1687 C CA . GLY A 1 207 ? 4.547 -16.016 -8.719 1 98.25 207 GLY A CA 1
ATOM 1688 C C . GLY A 1 207 ? 5.066 -14.672 -8.234 1 98.25 207 GLY A C 1
ATOM 1689 O O . GLY A 1 207 ? 5.633 -14.578 -7.145 1 98.25 207 GLY A O 1
ATOM 1690 N N . THR A 1 208 ? 4.895 -13.695 -9.125 1 98.06 208 THR A N 1
ATOM 1691 C CA . THR A 1 208 ? 5.332 -12.336 -8.812 1 98.06 208 THR A CA 1
ATOM 1692 C C . THR A 1 208 ? 4.445 -11.312 -9.516 1 98.06 208 THR A C 1
ATOM 1694 O O . THR A 1 208 ? 3.639 -11.664 -10.375 1 98.06 208 THR A O 1
ATOM 1697 N N . CYS A 1 209 ? 4.562 -10.102 -9.031 1 97.25 209 CYS A N 1
ATOM 1698 C CA . CYS A 1 209 ? 3.916 -8.961 -9.664 1 97.25 209 CYS A CA 1
ATOM 1699 C C . CYS A 1 209 ? 4.875 -7.777 -9.766 1 97.25 209 CYS A C 1
ATOM 1701 O O . CYS A 1 209 ? 5.543 -7.434 -8.789 1 97.25 209 CYS A O 1
ATOM 1703 N N . GLU A 1 210 ? 4.992 -7.246 -10.93 1 95.31 210 GLU A N 1
ATOM 1704 C CA . GLU A 1 210 ? 5.754 -6.02 -11.148 1 95.31 210 GLU A CA 1
ATOM 1705 C C . GLU A 1 210 ? 4.844 -4.871 -11.57 1 95.31 210 GLU A C 1
ATOM 1707 O O . GLU A 1 210 ? 3.949 -5.051 -12.398 1 95.31 210 GLU A O 1
ATOM 1712 N N . VAL A 1 211 ? 5.039 -3.74 -10.922 1 92.62 211 VAL A N 1
ATOM 1713 C CA . VAL A 1 211 ? 4.203 -2.57 -11.18 1 92.62 211 VAL A CA 1
ATOM 1714 C C . VAL A 1 211 ? 5.066 -1.413 -11.672 1 92.62 211 VAL A C 1
ATOM 1716 O O . VAL A 1 211 ? 6.109 -1.111 -11.078 1 92.62 211 VAL A O 1
ATOM 1719 N N . GLY A 1 212 ? 4.66 -0.854 -12.789 1 89.94 212 GLY A N 1
ATOM 1720 C CA . GLY A 1 212 ? 5.258 0.372 -13.297 1 89.94 212 GLY A CA 1
ATOM 1721 C C . GLY A 1 212 ? 4.316 1.562 -13.234 1 89.94 212 GLY A C 1
ATOM 1722 O O . GLY A 1 212 ? 3.113 1.398 -13.023 1 89.94 212 GLY A O 1
ATOM 1723 N N . LYS A 1 213 ? 4.895 2.693 -13.398 1 87.69 213 LYS A N 1
ATOM 1724 C CA . LYS A 1 213 ? 4.105 3.922 -13.375 1 87.69 213 LYS A CA 1
ATOM 1725 C C . LYS A 1 213 ? 3.09 3.941 -14.516 1 87.69 213 LYS A C 1
ATOM 1727 O O . LYS A 1 213 ? 3.264 3.254 -15.523 1 87.69 213 LYS A O 1
ATOM 1732 N N . ASN A 1 214 ? 2.109 4.781 -14.289 1 85.25 214 ASN A N 1
ATOM 1733 C CA . ASN A 1 214 ? 1.053 4.887 -15.289 1 85.25 214 ASN A CA 1
ATOM 1734 C C . ASN A 1 214 ? 1.557 5.547 -16.578 1 85.25 214 ASN A C 1
ATOM 1736 O O . ASN A 1 214 ? 0.952 5.391 -17.641 1 85.25 214 ASN A O 1
ATOM 1740 N N . THR A 1 215 ? 2.627 6.184 -16.547 1 82.12 215 THR A N 1
ATOM 1741 C CA . THR A 1 215 ? 3.148 6.91 -17.703 1 82.12 215 THR A CA 1
ATOM 1742 C C . THR A 1 215 ? 4.117 6.039 -18.5 1 82.12 215 THR A C 1
ATOM 1744 O O . THR A 1 215 ? 4.594 6.441 -19.562 1 82.12 215 THR A O 1
ATOM 1747 N N . VAL A 1 216 ? 4.348 4.852 -17.953 1 82.38 216 VAL A N 1
ATOM 1748 C CA . VAL A 1 216 ? 5.285 3.961 -18.641 1 82.38 216 VAL A CA 1
ATOM 1749 C C . VAL A 1 216 ? 4.648 3.406 -19.906 1 82.38 216 VAL A C 1
ATOM 1751 O O . VAL A 1 216 ? 3.506 2.938 -19.891 1 82.38 216 VAL A O 1
ATOM 1754 N N . THR A 1 217 ? 5.348 3.504 -20.953 1 78.5 217 THR A N 1
ATOM 1755 C CA . THR A 1 217 ? 4.879 2.943 -22.219 1 78.5 217 THR A CA 1
ATOM 1756 C C . THR A 1 217 ? 5.707 1.723 -22.609 1 78.5 217 THR A C 1
ATOM 1758 O O . THR A 1 217 ? 6.738 1.443 -21.984 1 78.5 217 THR A O 1
ATOM 1761 N N . VAL A 1 218 ? 5.238 1.045 -23.656 1 76.19 218 VAL A N 1
ATOM 1762 C CA . VAL A 1 218 ? 5.863 -0.191 -24.109 1 76.19 218 VAL A CA 1
ATOM 1763 C C . VAL A 1 218 ? 7.262 0.107 -24.641 1 76.19 218 VAL A C 1
ATOM 1765 O O . VAL A 1 218 ? 8.102 -0.793 -24.75 1 76.19 218 VAL A O 1
ATOM 1768 N N . ALA A 1 219 ? 7.465 1.334 -24.953 1 78.25 219 ALA A N 1
ATOM 1769 C CA . ALA A 1 219 ? 8.75 1.705 -25.531 1 78.25 219 ALA A CA 1
ATOM 1770 C C . ALA A 1 219 ? 9.758 2.059 -24.438 1 78.25 219 ALA A C 1
ATOM 1772 O O . ALA A 1 219 ? 10.961 2.18 -24.703 1 78.25 219 ALA A O 1
ATOM 1773 N N . ASP A 1 220 ? 9.328 2.174 -23.234 1 82.94 220 ASP A N 1
ATOM 1774 C CA . ASP A 1 220 ? 10.18 2.598 -22.141 1 82.94 220 ASP A CA 1
ATOM 1775 C C . ASP A 1 220 ? 11.062 1.447 -21.641 1 82.94 220 ASP A C 1
ATOM 1777 O O . ASP A 1 220 ? 10.633 0.292 -21.641 1 82.94 220 ASP A O 1
ATOM 1781 N N . ASP A 1 221 ? 12.266 1.766 -21.125 1 80.5 221 ASP A N 1
ATOM 1782 C CA . ASP A 1 221 ? 13.195 0.786 -20.578 1 80.5 221 ASP A CA 1
ATOM 1783 C C . ASP A 1 221 ? 12.555 0.022 -19.422 1 80.5 221 ASP A C 1
ATOM 1785 O O . ASP A 1 221 ? 12.75 -1.188 -19.281 1 80.5 221 ASP A O 1
ATOM 1789 N N . LYS A 1 222 ? 11.891 0.715 -18.719 1 84 222 LYS A N 1
ATOM 1790 C CA . LYS A 1 222 ? 11.242 0.09 -17.578 1 84 222 LYS A CA 1
ATOM 1791 C C . LYS A 1 222 ? 10.32 -1.047 -18.016 1 84 222 LYS A C 1
ATOM 1793 O O . LYS A 1 222 ? 10.297 -2.109 -17.391 1 84 222 LYS A O 1
ATOM 1798 N N . TYR A 1 223 ? 9.664 -0.742 -19.031 1 80.44 223 TYR A N 1
ATOM 1799 C CA . TYR A 1 223 ? 8.758 -1.761 -19.562 1 80.44 223 TYR A CA 1
ATOM 1800 C C . TYR A 1 223 ? 9.539 -2.963 -20.078 1 80.44 223 TYR A C 1
ATOM 1802 O O . TYR A 1 223 ? 9.25 -4.105 -19.719 1 80.44 223 TYR A O 1
ATOM 1810 N N . LEU A 1 224 ? 10.445 -2.738 -20.797 1 78.75 224 LEU A N 1
ATOM 1811 C CA . LEU A 1 224 ? 11.234 -3.797 -21.422 1 78.75 224 LEU A CA 1
ATOM 1812 C C . LEU A 1 224 ? 11.977 -4.613 -20.359 1 78.75 224 LEU A C 1
ATOM 1814 O O . LEU A 1 224 ? 11.953 -5.844 -20.406 1 78.75 224 LEU A O 1
ATOM 1818 N N . ASP A 1 225 ? 12.492 -3.947 -19.453 1 82.75 225 ASP A N 1
ATOM 1819 C CA . ASP A 1 225 ? 13.297 -4.609 -18.438 1 82.75 225 ASP A CA 1
ATOM 1820 C C . ASP A 1 225 ? 12.422 -5.445 -17.5 1 82.75 225 ASP A C 1
ATOM 1822 O O . ASP A 1 225 ? 12.75 -6.594 -17.203 1 82.75 225 ASP A O 1
ATOM 1826 N N . ASP A 1 226 ? 11.391 -4.902 -17.125 1 86.44 226 ASP A N 1
ATOM 1827 C CA . ASP A 1 226 ? 10.562 -5.594 -16.141 1 86.44 226 ASP A CA 1
ATOM 1828 C C . ASP A 1 226 ? 9.734 -6.699 -16.797 1 86.44 226 ASP A C 1
ATOM 1830 O O . ASP A 1 226 ? 9.68 -7.824 -16.297 1 86.44 226 ASP A O 1
ATOM 1834 N N . ASP A 1 227 ? 9.188 -6.352 -17.891 1 82.19 227 ASP A N 1
ATOM 1835 C CA . ASP A 1 227 ? 8.25 -7.27 -18.531 1 82.19 227 ASP A CA 1
ATOM 1836 C C . ASP A 1 227 ? 8.984 -8.344 -19.328 1 82.19 227 ASP A C 1
ATOM 1838 O O . ASP A 1 227 ? 8.555 -9.5 -19.375 1 82.19 227 ASP A O 1
ATOM 1842 N N . LEU A 1 228 ? 10.039 -7.973 -19.938 1 79.12 228 LEU A N 1
ATOM 1843 C CA . LEU A 1 228 ? 10.648 -8.898 -20.891 1 79.12 228 LEU A CA 1
ATOM 1844 C C . LEU A 1 228 ? 11.859 -9.586 -20.281 1 79.12 228 LEU A C 1
ATOM 1846 O O . LEU A 1 228 ? 12.328 -10.602 -20.797 1 79.12 228 LEU A O 1
ATOM 1850 N N . VAL A 1 229 ? 12.312 -9.07 -19.203 1 83.75 229 VAL A N 1
ATOM 1851 C CA . VAL A 1 229 ? 13.539 -9.648 -18.672 1 83.75 229 VAL A CA 1
ATOM 1852 C C . VAL A 1 229 ? 13.336 -10.07 -17.219 1 83.75 229 VAL A C 1
ATOM 1854 O O . VAL A 1 229 ? 13.383 -11.266 -16.906 1 83.75 229 VAL A O 1
ATOM 1857 N N . LYS A 1 230 ? 13.031 -9.164 -16.438 1 90.31 230 LYS A N 1
ATOM 1858 C CA . LYS A 1 230 ? 13 -9.406 -14.992 1 90.31 230 LYS A CA 1
ATOM 1859 C C . LYS A 1 230 ? 11.938 -10.445 -14.641 1 90.31 230 LYS A C 1
ATOM 1861 O O . LYS A 1 230 ? 12.227 -11.43 -13.961 1 90.31 230 LYS A O 1
ATOM 1866 N N . VAL A 1 231 ? 10.75 -10.219 -15.156 1 93.12 231 VAL A N 1
ATOM 1867 C CA . VAL A 1 231 ? 9.641 -11.094 -14.789 1 93.12 231 VAL A CA 1
ATOM 1868 C C . VAL A 1 231 ? 9.875 -12.492 -15.344 1 93.12 231 VAL A C 1
ATOM 1870 O O . VAL A 1 231 ? 9.836 -13.477 -14.594 1 93.12 231 VAL A O 1
ATOM 1873 N N . PRO A 1 232 ? 10.25 -12.625 -16.547 1 90.5 232 PRO A N 1
ATOM 1874 C CA . PRO A 1 232 ? 10.516 -13.969 -17.078 1 90.5 232 PRO A CA 1
ATOM 1875 C C . PRO A 1 232 ? 11.656 -14.68 -16.344 1 90.5 232 PRO A C 1
ATOM 1877 O O . PRO A 1 232 ? 11.531 -15.859 -16 1 90.5 232 PRO A O 1
ATOM 1880 N N . LYS A 1 233 ? 12.672 -13.992 -16.047 1 90.19 233 LYS A N 1
ATOM 1881 C CA . LYS A 1 233 ? 13.805 -14.602 -15.344 1 90.19 233 LYS A CA 1
ATOM 1882 C C . LYS A 1 233 ? 13.414 -15.016 -13.93 1 90.19 233 LYS A C 1
ATOM 1884 O O . LYS A 1 233 ? 13.797 -16.094 -13.469 1 90.19 233 LYS A O 1
ATOM 1889 N N . THR A 1 234 ? 12.734 -14.164 -13.312 1 94.81 234 THR A N 1
ATOM 1890 C CA . THR A 1 234 ? 12.281 -14.453 -11.953 1 94.81 234 THR A CA 1
ATOM 1891 C C . THR A 1 234 ? 11.383 -15.68 -11.93 1 94.81 234 THR A C 1
ATOM 1893 O O . THR A 1 234 ? 11.578 -16.594 -11.117 1 94.81 234 THR A O 1
ATOM 1896 N N . LEU A 1 235 ? 10.477 -15.695 -12.875 1 96.25 235 LEU A N 1
ATOM 1897 C CA . LEU A 1 235 ? 9.547 -16.812 -12.945 1 96.25 235 LEU A CA 1
ATOM 1898 C C . LEU A 1 235 ? 10.273 -18.109 -13.266 1 96.25 235 LEU A C 1
ATOM 1900 O O . LEU A 1 235 ? 9.93 -19.172 -12.734 1 96.25 235 LEU A O 1
ATOM 1904 N N . ARG A 1 236 ? 11.242 -18.047 -14.07 1 93.19 236 ARG A N 1
ATOM 1905 C CA . ARG A 1 236 ? 12.031 -19.234 -14.383 1 93.19 236 ARG A CA 1
ATOM 1906 C C . ARG A 1 236 ? 12.766 -19.75 -13.148 1 93.19 236 ARG A C 1
ATOM 1908 O O . ARG A 1 236 ? 12.789 -20.953 -12.883 1 93.19 236 ARG A O 1
ATOM 1915 N N . ASP A 1 237 ? 13.367 -18.875 -12.445 1 93.88 237 ASP A N 1
ATOM 1916 C CA . ASP A 1 237 ? 14.102 -19.266 -11.25 1 93.88 237 ASP A CA 1
ATOM 1917 C C . ASP A 1 237 ? 13.164 -19.875 -10.211 1 93.88 237 ASP A C 1
ATOM 1919 O O . ASP A 1 237 ? 13.523 -20.844 -9.539 1 93.88 237 ASP A O 1
ATOM 1923 N N . MET A 1 238 ? 12.055 -19.312 -10.094 1 96.25 238 MET A N 1
ATOM 1924 C CA . MET A 1 238 ? 11.055 -19.891 -9.211 1 96.25 238 MET A CA 1
ATOM 1925 C C . MET A 1 238 ? 10.672 -21.297 -9.664 1 96.25 238 MET A C 1
ATOM 1927 O O . MET A 1 238 ? 10.586 -22.219 -8.844 1 96.25 238 MET A O 1
ATOM 1931 N N . LEU A 1 239 ? 10.445 -21.391 -10.969 1 95.62 239 LEU A N 1
ATOM 1932 C CA . LEU A 1 239 ? 10.055 -22.672 -11.523 1 95.62 239 LEU A CA 1
ATOM 1933 C C . LEU A 1 239 ? 11.164 -23.703 -11.344 1 95.62 239 LEU A C 1
ATOM 1935 O O . LEU A 1 239 ? 10.891 -24.875 -11.047 1 95.62 239 LEU A O 1
ATOM 1939 N N . ALA A 1 240 ? 12.336 -23.281 -11.469 1 92.12 240 ALA A N 1
ATOM 1940 C CA . ALA A 1 240 ? 13.469 -24.188 -11.297 1 92.12 240 ALA A CA 1
ATOM 1941 C C . ALA A 1 240 ? 13.469 -24.812 -9.906 1 92.12 240 ALA A C 1
ATOM 1943 O O . ALA A 1 240 ? 13.742 -26.016 -9.766 1 92.12 240 ALA A O 1
ATOM 1944 N N . LEU A 1 241 ? 13.133 -24.078 -8.977 1 92.62 241 LEU A N 1
ATOM 1945 C CA . LEU A 1 241 ? 13.094 -24.594 -7.609 1 92.62 241 LEU A CA 1
ATOM 1946 C C . LEU A 1 241 ? 11.93 -25.562 -7.422 1 92.62 241 LEU A C 1
ATOM 1948 O O . LEU A 1 241 ? 12.062 -26.578 -6.738 1 92.62 241 LEU A O 1
ATOM 1952 N N . LEU A 1 242 ? 10.836 -25.203 -8.008 1 92.88 242 LEU A N 1
ATOM 1953 C CA . LEU A 1 242 ? 9.68 -26.094 -7.922 1 92.88 242 LEU A CA 1
ATOM 1954 C C . LEU A 1 242 ? 9.969 -27.438 -8.594 1 92.88 242 LEU A C 1
ATOM 1956 O O . LEU A 1 242 ? 9.609 -28.484 -8.062 1 92.88 242 LEU A O 1
ATOM 1960 N N . VAL A 1 243 ? 10.609 -27.375 -9.703 1 90.38 243 VAL A N 1
ATOM 1961 C CA . VAL A 1 243 ? 10.914 -28.562 -10.484 1 90.38 243 VAL A CA 1
ATOM 1962 C C . VAL A 1 243 ? 11.961 -29.406 -9.758 1 90.38 243 VAL A C 1
ATOM 1964 O O . VAL A 1 243 ? 11.906 -30.641 -9.789 1 90.38 243 VAL A O 1
ATOM 1967 N N . GLN A 1 244 ? 12.883 -28.734 -9.188 1 86.62 244 GLN A N 1
ATOM 1968 C CA . GLN A 1 244 ? 13.914 -29.438 -8.438 1 86.62 244 GLN A CA 1
ATOM 1969 C C . GLN A 1 244 ? 13.289 -30.359 -7.383 1 86.62 244 GLN A C 1
ATOM 1971 O O . GLN A 1 244 ? 13.781 -31.453 -7.137 1 86.62 244 GLN A O 1
ATOM 1976 N N . LYS A 1 245 ? 12.258 -29.953 -6.848 1 84.5 245 LYS A N 1
ATOM 1977 C CA . LYS A 1 245 ? 11.594 -30.719 -5.801 1 84.5 245 LYS A CA 1
ATOM 1978 C C . LYS A 1 245 ? 10.602 -31.719 -6.395 1 84.5 245 LYS A C 1
ATOM 1980 O O . LYS A 1 245 ? 10.156 -32.625 -5.707 1 84.5 245 LYS A O 1
ATOM 1985 N N . ASN A 1 246 ? 10.297 -31.438 -7.672 1 85.19 246 ASN A N 1
ATOM 1986 C CA . ASN A 1 246 ? 9.289 -32.25 -8.352 1 85.19 246 ASN A CA 1
ATOM 1987 C C . ASN A 1 246 ? 9.688 -32.531 -9.797 1 85.19 246 ASN A C 1
ATOM 1989 O O . ASN A 1 246 ? 8.953 -32.188 -10.727 1 85.19 246 ASN A O 1
ATOM 1993 N N . GLN A 1 247 ? 10.688 -33.312 -10.008 1 82.88 247 GLN A N 1
ATOM 1994 C CA . GLN A 1 247 ? 11.289 -33.469 -11.328 1 82.88 247 GLN A CA 1
ATOM 1995 C C . GLN A 1 247 ? 10.32 -34.156 -12.289 1 82.88 247 GLN A C 1
ATOM 1997 O O . GLN A 1 247 ? 10.305 -33.844 -13.484 1 82.88 247 GLN A O 1
ATOM 2002 N N . ARG A 1 248 ? 9.555 -35.031 -11.82 1 83.69 248 ARG A N 1
ATOM 2003 C CA . ARG A 1 248 ? 8.625 -35.781 -12.656 1 83.69 248 ARG A CA 1
ATOM 2004 C C . ARG A 1 248 ? 7.543 -34.875 -13.227 1 83.69 248 ARG A C 1
ATOM 2006 O O . ARG A 1 248 ? 6.879 -35.219 -14.203 1 83.69 248 ARG A O 1
ATOM 2013 N N . MET A 1 249 ? 7.402 -33.75 -12.578 1 87.81 249 MET A N 1
ATOM 2014 C CA . MET A 1 249 ? 6.32 -32.844 -12.977 1 87.81 249 MET A CA 1
ATOM 2015 C C . MET A 1 249 ? 6.855 -31.688 -13.781 1 87.81 249 MET A C 1
ATOM 2017 O O . MET A 1 249 ? 6.219 -30.625 -13.852 1 87.81 249 MET A O 1
ATOM 2021 N N . THR A 1 250 ? 7.984 -31.781 -14.328 1 87.56 250 THR A N 1
ATOM 2022 C CA . THR A 1 250 ? 8.672 -30.703 -15.023 1 87.56 250 THR A CA 1
ATOM 2023 C C . THR A 1 250 ? 7.762 -30.062 -16.062 1 87.56 250 THR A C 1
ATOM 2025 O O . THR A 1 250 ? 7.703 -28.844 -16.172 1 87.56 250 THR A O 1
ATOM 2028 N N . ASN A 1 251 ? 7.012 -30.828 -16.797 1 87.75 251 ASN A N 1
ATOM 2029 C CA . ASN A 1 251 ? 6.227 -30.312 -17.922 1 87.75 251 ASN A CA 1
ATOM 2030 C C . ASN A 1 251 ? 4.797 -29.984 -17.5 1 87.75 251 ASN A C 1
ATOM 2032 O O . ASN A 1 251 ? 3.977 -29.578 -18.328 1 87.75 251 ASN A O 1
ATOM 2036 N N . SER A 1 252 ? 4.496 -30.094 -16.219 1 89.25 252 SER A N 1
ATOM 2037 C CA . SER A 1 252 ? 3.154 -29.797 -15.719 1 89.25 252 SER A CA 1
ATOM 2038 C C . SER A 1 252 ? 3.162 -28.578 -14.797 1 89.25 252 SER A C 1
ATOM 2040 O O . SER A 1 252 ? 2.121 -27.969 -14.562 1 89.25 252 SER A O 1
ATOM 2042 N N . LEU A 1 253 ? 4.363 -28.297 -14.305 1 92.69 253 LEU A N 1
ATOM 2043 C CA . LEU A 1 253 ? 4.477 -27.188 -13.367 1 92.69 253 LEU A CA 1
ATOM 2044 C C . LEU A 1 253 ? 4.617 -25.859 -14.117 1 92.69 253 LEU A C 1
ATOM 2046 O O . LEU A 1 253 ? 5.027 -25.844 -15.281 1 92.69 253 LEU A O 1
ATOM 2050 N N . TYR A 1 254 ? 4.258 -24.844 -13.453 1 94.88 254 TYR A N 1
ATOM 2051 C CA . TYR A 1 254 ? 4.352 -23.5 -14.023 1 94.88 254 TYR A CA 1
ATOM 2052 C C . TYR A 1 254 ? 4.363 -22.453 -12.922 1 94.88 254 TYR A C 1
ATOM 2054 O O . TYR A 1 254 ? 4.062 -22.75 -11.758 1 94.88 254 TYR A O 1
ATOM 2062 N N . THR A 1 255 ? 4.785 -21.297 -13.211 1 97.25 255 THR A N 1
ATOM 2063 C CA . THR A 1 255 ? 4.738 -20.109 -12.352 1 97.25 255 THR A CA 1
ATOM 2064 C C . THR A 1 255 ? 3.973 -18.984 -13.023 1 97.25 255 THR A C 1
ATOM 2066 O O . THR A 1 255 ? 3.791 -18.984 -14.242 1 97.25 255 THR A O 1
ATOM 2069 N N . VAL A 1 256 ? 3.494 -18.047 -12.211 1 97.56 256 VAL A N 1
ATOM 2070 C CA . VAL A 1 256 ? 2.539 -17.047 -12.688 1 97.56 256 VAL A CA 1
ATOM 2071 C C . VAL A 1 256 ? 3.051 -15.648 -12.367 1 97.56 256 VAL A C 1
ATOM 2073 O O . VAL A 1 256 ? 3.605 -15.414 -11.297 1 97.56 256 VAL A O 1
ATOM 2076 N N . GLY A 1 257 ? 2.859 -14.758 -13.32 1 97.56 257 GLY A N 1
ATOM 2077 C CA . GLY A 1 257 ? 3.252 -13.375 -13.109 1 97.56 257 GLY A CA 1
ATOM 2078 C C . GLY A 1 257 ? 2.168 -12.383 -13.492 1 97.56 257 GLY A C 1
ATOM 2079 O O . GLY A 1 257 ? 1.464 -12.578 -14.484 1 97.56 257 GLY A O 1
ATOM 2080 N N . PHE A 1 258 ? 1.984 -11.352 -12.648 1 97.5 258 PHE A N 1
ATOM 2081 C CA . PHE A 1 258 ? 1.208 -10.172 -13.008 1 97.5 258 PHE A CA 1
ATOM 2082 C C . PHE A 1 258 ? 2.125 -9.031 -13.438 1 97.5 258 PHE A C 1
ATOM 2084 O O . PHE A 1 258 ? 3.115 -8.734 -12.758 1 97.5 258 PHE A O 1
ATOM 2091 N N . VAL A 1 259 ? 1.814 -8.453 -14.555 1 94.75 259 VAL A N 1
ATOM 2092 C CA . VAL A 1 259 ? 2.574 -7.309 -15.039 1 94.75 259 VAL A CA 1
ATOM 2093 C C . VAL A 1 259 ? 1.655 -6.094 -15.164 1 94.75 259 VAL A C 1
ATOM 2095 O O . VAL A 1 259 ? 0.715 -6.105 -15.961 1 94.75 259 VAL A O 1
ATOM 2098 N N . VAL A 1 260 ? 1.931 -5.113 -14.344 1 94.94 260 VAL A N 1
ATOM 2099 C CA . VAL A 1 260 ? 1.166 -3.871 -14.367 1 94.94 260 VAL A CA 1
ATOM 2100 C C . VAL A 1 260 ? 2.014 -2.754 -14.977 1 94.94 260 VAL A C 1
ATOM 2102 O O . VAL A 1 260 ? 2.98 -2.299 -14.359 1 94.94 260 VAL A O 1
ATOM 2105 N N . MET A 1 261 ? 1.613 -2.322 -16.109 1 88.88 261 MET A N 1
ATOM 2106 C CA . MET A 1 261 ? 2.299 -1.235 -16.812 1 88.88 261 MET A CA 1
ATOM 2107 C C . MET A 1 261 ? 1.312 -0.401 -17.609 1 88.88 261 MET A C 1
ATOM 2109 O O . MET A 1 261 ? 0.364 -0.938 -18.188 1 88.88 261 MET A O 1
ATOM 2113 N N . ALA A 1 262 ? 1.514 0.948 -17.688 1 82.88 262 ALA A N 1
ATOM 2114 C CA . ALA A 1 262 ? 0.707 1.838 -18.516 1 82.88 262 ALA A CA 1
ATOM 2115 C C . ALA A 1 262 ? -0.779 1.679 -18.203 1 82.88 262 ALA A C 1
ATOM 2117 O O . ALA A 1 262 ? -1.606 1.633 -19.125 1 82.88 262 ALA A O 1
ATOM 2118 N N . LEU A 1 263 ? -1.124 1.416 -17.047 1 91.06 263 LEU A N 1
ATOM 2119 C CA . LEU A 1 263 ? -2.492 1.242 -16.578 1 91.06 263 LEU A CA 1
ATOM 2120 C C . LEU A 1 263 ? -3.125 -0.004 -17.188 1 91.06 263 LEU A C 1
ATOM 2122 O O . LEU A 1 263 ? -4.316 -0.01 -17.5 1 91.06 263 LEU A O 1
ATOM 2126 N N . CYS A 1 264 ? -2.254 -0.987 -17.5 1 93.56 264 CYS A N 1
ATOM 2127 C CA . CYS A 1 264 ? -2.693 -2.297 -17.969 1 93.56 264 CYS A CA 1
ATOM 2128 C C . CYS A 1 264 ? -2.209 -3.4 -17.047 1 93.56 264 CYS A C 1
ATOM 2130 O O . CYS A 1 264 ? -1.105 -3.322 -16.5 1 93.56 264 CYS A O 1
ATOM 2132 N N . LEU A 1 265 ? -3.076 -4.32 -16.922 1 96.19 265 LEU A N 1
ATOM 2133 C CA . LEU A 1 265 ? -2.73 -5.523 -16.172 1 96.19 265 LEU A CA 1
ATOM 2134 C C . LEU A 1 265 ? -2.621 -6.727 -17.094 1 96.19 265 LEU A C 1
ATOM 2136 O O . LEU A 1 265 ? -3.555 -7.031 -17.844 1 96.19 265 LEU A O 1
ATOM 2140 N N . GLY A 1 266 ? -1.425 -7.289 -17.062 1 94.69 266 GLY A N 1
ATOM 2141 C CA . GLY A 1 266 ? -1.22 -8.523 -17.812 1 94.69 266 GLY A CA 1
ATOM 2142 C C . GLY A 1 266 ? -0.949 -9.719 -16.922 1 94.69 266 GLY A C 1
ATOM 2143 O O . GLY A 1 266 ? -0.436 -9.57 -15.812 1 94.69 266 GLY A O 1
ATOM 2144 N N . LEU A 1 267 ? -1.367 -10.82 -17.438 1 95.75 267 LEU A N 1
ATOM 2145 C CA . LEU A 1 267 ? -1.086 -12.102 -16.797 1 95.75 267 LEU A CA 1
ATOM 2146 C C . LEU A 1 267 ? -0.187 -12.961 -17.688 1 95.75 267 LEU A C 1
ATOM 2148 O O . LEU A 1 267 ? -0.489 -13.172 -18.859 1 95.75 267 LEU A O 1
ATOM 2152 N N . VAL A 1 268 ? 0.916 -13.406 -17.094 1 93.62 268 VAL A N 1
ATOM 2153 C CA . VAL A 1 268 ? 1.829 -14.258 -17.844 1 93.62 268 VAL A CA 1
ATOM 2154 C C . VAL A 1 268 ? 2.057 -15.57 -17.094 1 93.62 268 VAL A C 1
ATOM 2156 O O . VAL A 1 268 ? 1.935 -15.609 -15.859 1 93.62 268 VAL A O 1
ATOM 2159 N N . VAL A 1 269 ? 2.363 -16.547 -17.844 1 94 269 VAL A N 1
ATOM 2160 C CA . VAL A 1 269 ? 2.666 -17.859 -17.281 1 94 269 VAL A CA 1
ATOM 2161 C C . VAL A 1 269 ? 3.953 -18.406 -17.906 1 94 269 VAL A C 1
ATOM 2163 O O . VAL A 1 269 ? 4.184 -18.25 -19.109 1 94 269 VAL A O 1
ATOM 2166 N N . LEU A 1 270 ? 4.801 -18.906 -17.062 1 93.44 270 LEU A N 1
ATOM 2167 C CA . LEU A 1 270 ? 6.012 -19.562 -17.531 1 93.44 270 LEU A CA 1
ATOM 2168 C C . LEU A 1 270 ? 5.977 -21.047 -17.25 1 93.44 270 LEU A C 1
ATOM 2170 O O . LEU A 1 270 ? 5.719 -21.469 -16.109 1 93.44 270 LEU A O 1
ATOM 2174 N N . ASP A 1 271 ? 6.18 -21.797 -18.281 1 91.44 271 ASP A N 1
ATOM 2175 C CA . ASP A 1 271 ? 6.184 -23.25 -18.141 1 91.44 271 ASP A CA 1
ATOM 2176 C C . ASP A 1 271 ? 7.285 -23.891 -18.984 1 91.44 271 ASP A C 1
ATOM 2178 O O . ASP A 1 271 ? 8.086 -23.172 -19.594 1 91.44 271 ASP A O 1
ATOM 2182 N N . VAL A 1 272 ? 7.418 -25.188 -18.828 1 86.62 272 VAL A N 1
ATOM 2183 C CA . VAL A 1 272 ? 8.281 -26.016 -19.656 1 86.62 272 VAL A CA 1
ATOM 2184 C C . VAL A 1 272 ? 7.43 -26.984 -20.484 1 86.62 272 VAL A C 1
ATOM 2186 O O . VAL A 1 272 ? 7.137 -28.094 -20.047 1 86.62 272 VAL A O 1
ATOM 2189 N N . PRO A 1 273 ? 7.18 -26.547 -21.734 1 82.56 273 PRO A N 1
ATOM 2190 C CA . PRO A 1 273 ? 6.211 -27.344 -22.5 1 82.56 273 PRO A CA 1
ATOM 2191 C C . PRO A 1 273 ? 6.75 -28.719 -22.875 1 82.56 273 PRO A C 1
ATOM 2193 O O . PRO A 1 273 ? 5.992 -29.688 -22.938 1 82.56 273 PRO A O 1
ATOM 2196 N N . VAL A 1 274 ? 8.039 -28.766 -23.203 1 76.19 274 VAL A N 1
ATOM 2197 C CA . VAL A 1 274 ? 8.656 -30.016 -23.625 1 76.19 274 VAL A CA 1
ATOM 2198 C C . VAL A 1 274 ? 10.094 -30.078 -23.141 1 76.19 274 VAL A C 1
ATOM 2200 O O . VAL A 1 274 ? 10.773 -29.047 -23.047 1 76.19 274 VAL A O 1
ATOM 2203 N N . GLY A 1 275 ? 10.477 -31.234 -22.875 1 76.88 275 GLY A N 1
ATOM 2204 C CA . GLY A 1 275 ? 11.852 -31.406 -22.438 1 76.88 275 GLY A CA 1
ATOM 2205 C C . GLY A 1 275 ? 12.102 -30.859 -21.047 1 76.88 275 GLY A C 1
ATOM 2206 O O . GLY A 1 275 ? 11.219 -30.906 -20.188 1 76.88 275 GLY A O 1
ATOM 2207 N N . SER A 1 276 ? 13.367 -30.5 -20.781 1 78.88 276 SER A N 1
ATOM 2208 C CA . SER A 1 276 ? 13.68 -30.125 -19.406 1 78.88 276 SER A CA 1
ATOM 2209 C C . SER A 1 276 ? 14.492 -28.844 -19.359 1 78.88 276 SER A C 1
ATOM 2211 O O . SER A 1 276 ? 14.938 -28.422 -18.297 1 78.88 276 SER A O 1
ATOM 2213 N N . HIS A 1 277 ? 14.578 -28.109 -20.516 1 74.5 277 HIS A N 1
ATOM 2214 C CA . HIS A 1 277 ? 15.531 -27.016 -20.453 1 74.5 277 HIS A CA 1
ATOM 2215 C C . HIS A 1 277 ? 14.898 -25.719 -20.938 1 74.5 277 HIS A C 1
ATOM 2217 O O . HIS A 1 277 ? 15.312 -24.625 -20.531 1 74.5 277 HIS A O 1
ATOM 2223 N N . ILE A 1 278 ? 13.977 -25.844 -21.812 1 77.56 278 ILE A N 1
ATOM 2224 C CA . ILE A 1 278 ? 13.438 -24.656 -22.453 1 77.56 278 ILE A CA 1
ATOM 2225 C C . ILE A 1 278 ? 12.125 -24.25 -21.781 1 77.56 278 ILE A C 1
ATOM 2227 O O . ILE A 1 278 ? 11.195 -25.047 -21.703 1 77.56 278 ILE A O 1
ATOM 2231 N N . ALA A 1 279 ? 12.172 -23.031 -21.344 1 85.69 279 ALA A N 1
ATOM 2232 C CA . ALA A 1 279 ? 10.953 -22.484 -20.75 1 85.69 279 ALA A CA 1
ATOM 2233 C C . ALA A 1 279 ? 10.195 -21.625 -21.766 1 85.69 279 ALA A C 1
ATOM 2235 O O . ALA A 1 279 ? 10.773 -21.156 -22.75 1 85.69 279 ALA A O 1
ATOM 2236 N N . ARG A 1 280 ? 8.93 -21.516 -21.594 1 84.56 280 ARG A N 1
ATOM 2237 C CA . ARG A 1 280 ? 8.047 -20.672 -22.391 1 84.56 280 ARG A CA 1
ATOM 2238 C C . ARG A 1 280 ? 7.281 -19.688 -21.516 1 84.56 280 ARG A C 1
ATOM 2240 O O . ARG A 1 280 ? 6.754 -20.062 -20.469 1 84.56 280 ARG A O 1
ATOM 2247 N N . ILE A 1 281 ? 7.387 -18.469 -21.906 1 88.44 281 ILE A N 1
ATOM 2248 C CA . ILE A 1 281 ? 6.535 -17.484 -21.266 1 88.44 281 ILE A CA 1
ATOM 2249 C C . ILE A 1 281 ? 5.359 -17.141 -22.172 1 88.44 281 ILE A C 1
ATOM 2251 O O . ILE A 1 281 ? 5.555 -16.812 -23.344 1 88.44 281 ILE A O 1
ATOM 2255 N N . THR A 1 282 ? 4.164 -17.297 -21.688 1 86.75 282 THR A N 1
ATOM 2256 C CA . THR A 1 282 ? 2.938 -17.016 -22.422 1 86.75 282 THR A CA 1
ATOM 2257 C C . THR A 1 282 ? 2.162 -15.867 -21.766 1 86.75 282 THR A C 1
ATOM 2259 O O . THR A 1 282 ? 1.958 -15.867 -20.547 1 86.75 282 THR A O 1
ATOM 2262 N N . ARG A 1 283 ? 1.83 -14.945 -22.562 1 87.75 283 ARG A N 1
ATOM 2263 C CA . ARG A 1 283 ? 0.909 -13.914 -22.109 1 87.75 283 ARG A CA 1
ATOM 2264 C C . ARG A 1 283 ? -0.54 -14.359 -22.266 1 87.75 283 ARG A C 1
ATOM 2266 O O . ARG A 1 283 ? -1.003 -14.578 -23.391 1 87.75 283 ARG A O 1
ATOM 2273 N N . ILE A 1 284 ? -1.178 -14.375 -21.25 1 84.81 284 ILE A N 1
ATOM 2274 C CA . ILE A 1 284 ? -2.549 -14.867 -21.25 1 84.81 284 ILE A CA 1
ATOM 2275 C C . ILE A 1 284 ? -3.496 -13.766 -21.719 1 84.81 284 ILE A C 1
ATOM 2277 O O . ILE A 1 284 ? -4.367 -14 -22.562 1 84.81 284 ILE A O 1
ATOM 2281 N N . ALA A 1 285 ? -3.352 -12.719 -21.125 1 89.25 285 ALA A N 1
ATOM 2282 C CA . ALA A 1 285 ? -4.199 -11.578 -21.469 1 89.25 285 ALA A CA 1
ATOM 2283 C C . ALA A 1 285 ? -3.629 -10.281 -20.891 1 89.25 285 ALA A C 1
ATOM 2285 O O . ALA A 1 285 ? -2.738 -10.312 -20.031 1 89.25 285 ALA A O 1
ATOM 2286 N N . ARG A 1 286 ? -4.109 -9.273 -21.484 1 91.5 286 ARG A N 1
ATOM 2287 C CA . ARG A 1 286 ? -3.795 -7.926 -21.016 1 91.5 286 ARG A CA 1
ATOM 2288 C C . ARG A 1 286 ? -5.008 -7.008 -21.141 1 91.5 286 ARG A C 1
ATOM 2290 O O . ARG A 1 286 ? -5.609 -6.902 -22.203 1 91.5 286 ARG A O 1
ATOM 2297 N N . PHE A 1 287 ? -5.355 -6.359 -20.016 1 95.19 287 PHE A N 1
ATOM 2298 C CA . PHE A 1 287 ? -6.535 -5.5 -20.016 1 95.19 287 PHE A CA 1
ATOM 2299 C C . PHE A 1 287 ? -6.211 -4.133 -19.438 1 95.19 287 PHE A C 1
ATOM 2301 O O . PHE A 1 287 ? -5.383 -4.023 -18.531 1 95.19 287 PHE A O 1
ATOM 2308 N N . GLU A 1 288 ? -6.934 -3.186 -19.922 1 94.5 288 GLU A N 1
ATOM 2309 C CA . GLU A 1 288 ? -6.738 -1.813 -19.469 1 94.5 288 GLU A CA 1
ATOM 2310 C C . GLU A 1 288 ? -7.621 -1.505 -18.266 1 94.5 288 GLU A C 1
ATOM 2312 O O . GLU A 1 288 ? -8.719 -2.057 -18.125 1 94.5 288 GLU A O 1
ATOM 2317 N N . PHE A 1 289 ? -7.078 -0.647 -17.375 1 96.62 289 PHE A N 1
ATOM 2318 C CA . PHE A 1 289 ? -7.895 -0.104 -16.297 1 96.62 289 PHE A CA 1
ATOM 2319 C C . PHE A 1 289 ? -8.906 0.896 -16.844 1 96.62 289 PHE A C 1
ATOM 2321 O O . PHE A 1 289 ? -8.617 1.636 -17.781 1 96.62 289 PHE A O 1
ATOM 2328 N N . PRO A 1 290 ? -10.125 0.942 -16.266 1 95.12 290 PRO A N 1
ATOM 2329 C CA . PRO A 1 290 ? -11.117 1.89 -16.766 1 95.12 290 PRO A CA 1
ATOM 2330 C C . PRO A 1 290 ? -10.641 3.338 -16.703 1 95.12 290 PRO A C 1
ATOM 2332 O O . PRO A 1 290 ? -10.047 3.756 -15.703 1 95.12 290 PRO A O 1
ATOM 2335 N N . SER A 1 291 ? -10.961 4.055 -17.766 1 91.69 291 SER A N 1
ATOM 2336 C CA . SER A 1 291 ? -10.594 5.469 -17.812 1 91.69 291 SER A CA 1
ATOM 2337 C C . SER A 1 291 ? -11.742 6.355 -17.344 1 91.69 291 SER A C 1
ATOM 2339 O O . SER A 1 291 ? -11.539 7.535 -17.047 1 91.69 291 SER A O 1
ATOM 2341 N N . SER A 1 292 ? -12.867 5.793 -17.359 1 92.31 292 SER A N 1
ATOM 2342 C CA . SER A 1 292 ? -14.07 6.484 -16.906 1 92.31 292 SER A CA 1
ATOM 2343 C C . SER A 1 292 ? -15.078 5.504 -16.312 1 92.31 292 SER A C 1
ATOM 2345 O O . SER A 1 292 ? -14.914 4.289 -16.422 1 92.31 292 SER A O 1
ATOM 2347 N N . VAL A 1 293 ? -16.062 6.09 -15.727 1 90.88 293 VAL A N 1
ATOM 2348 C CA . VAL A 1 293 ? -17.109 5.262 -15.125 1 90.88 293 VAL A CA 1
ATOM 2349 C C . VAL A 1 293 ? -17.844 4.484 -16.219 1 90.88 293 VAL A C 1
ATOM 2351 O O . VAL A 1 293 ? -18.266 3.346 -16 1 90.88 293 VAL A O 1
ATOM 2354 N N . GLU A 1 294 ? -17.984 5.051 -17.375 1 89.88 294 GLU A N 1
ATOM 2355 C CA . GLU A 1 294 ? -18.672 4.418 -18.5 1 89.88 294 GLU A CA 1
ATOM 2356 C C . GLU A 1 294 ? -17.969 3.127 -18.922 1 89.88 294 GLU A C 1
ATOM 2358 O O . GLU A 1 294 ? -18.625 2.189 -19.391 1 89.88 294 GLU A O 1
ATOM 2363 N N . ASN A 1 295 ? -16.719 3.047 -18.641 1 91.44 295 ASN A N 1
ATOM 2364 C CA . ASN A 1 295 ? -15.922 1.908 -19.078 1 91.44 295 ASN A CA 1
ATOM 2365 C C . ASN A 1 295 ? -15.789 0.861 -17.984 1 91.44 295 ASN A C 1
ATOM 2367 O O . ASN A 1 295 ? -15.172 -0.184 -18.188 1 91.44 295 ASN A O 1
ATOM 2371 N N . MET A 1 296 ? -16.422 1.092 -16.875 1 91.62 296 MET A N 1
ATOM 2372 C CA . MET A 1 296 ? -16.266 0.211 -15.727 1 91.62 296 MET A CA 1
ATOM 2373 C C . MET A 1 296 ? -16.703 -1.21 -16.062 1 91.62 296 MET A C 1
ATOM 2375 O O . MET A 1 296 ? -15.961 -2.168 -15.812 1 91.62 296 MET A O 1
ATOM 2379 N N . PRO A 1 297 ? -17.797 -1.418 -16.641 1 90 297 PRO A N 1
ATOM 2380 C CA . PRO A 1 297 ? -18.219 -2.799 -16.891 1 90 297 PRO A CA 1
ATOM 2381 C C . PRO A 1 297 ? -17.312 -3.518 -17.891 1 90 297 PRO A C 1
ATOM 2383 O O . PRO A 1 297 ? -17.016 -4.699 -17.719 1 90 297 PRO A O 1
ATOM 2386 N N . VAL A 1 298 ? -16.828 -2.855 -18.797 1 91.44 298 VAL A N 1
ATOM 2387 C CA . VAL A 1 298 ? -16.062 -3.457 -19.891 1 91.44 298 VAL A CA 1
ATOM 2388 C C . VAL A 1 298 ? -14.633 -3.705 -19.438 1 91.44 298 VAL A C 1
ATOM 2390 O O . VAL A 1 298 ? -14.016 -4.703 -19.828 1 91.44 298 VAL A O 1
ATOM 2393 N N . ASP A 1 299 ? -14.18 -2.855 -18.594 1 93.44 299 ASP A N 1
ATOM 2394 C CA . ASP A 1 299 ? -12.75 -2.922 -18.281 1 93.44 299 ASP A CA 1
ATOM 2395 C C . ASP A 1 299 ? -12.516 -3.521 -16.891 1 93.44 299 ASP A C 1
ATOM 2397 O O . ASP A 1 299 ? -11.508 -4.184 -16.656 1 93.44 299 ASP A O 1
ATOM 2401 N N . CYS A 1 300 ? -13.359 -3.311 -15.977 1 94.5 300 CYS A N 1
ATOM 2402 C CA . CYS A 1 300 ? -13.156 -3.727 -14.594 1 94.5 300 CYS A CA 1
ATOM 2403 C C . CYS A 1 300 ? -13.312 -5.234 -14.453 1 94.5 300 CYS A C 1
ATOM 2405 O O . CYS A 1 300 ? -12.516 -5.887 -13.781 1 94.5 300 CYS A O 1
ATOM 2407 N N . LEU A 1 301 ? -14.305 -5.781 -15.055 1 94.81 301 LEU A N 1
ATOM 2408 C CA . LEU A 1 301 ? -14.656 -7.176 -14.828 1 94.81 301 LEU A CA 1
ATOM 2409 C C . LEU A 1 301 ? -13.57 -8.109 -15.367 1 94.81 301 LEU A C 1
ATOM 2411 O O . LEU A 1 301 ? -13.125 -9.016 -14.664 1 94.81 301 LEU A O 1
ATOM 2415 N N . PRO A 1 302 ? -13.078 -7.855 -16.531 1 95.38 302 PRO A N 1
ATOM 2416 C CA . PRO A 1 302 ? -11.977 -8.695 -17.016 1 95.38 302 PRO A CA 1
ATOM 2417 C C . PRO A 1 302 ? -10.742 -8.625 -16.125 1 95.38 302 PRO A C 1
ATOM 2419 O O . PRO A 1 302 ? -10 -9.602 -16 1 95.38 302 PRO A O 1
ATOM 2422 N N . LEU A 1 303 ? -10.5 -7.492 -15.562 1 97.88 303 LEU A N 1
ATOM 2423 C CA . LEU A 1 303 ? -9.367 -7.34 -14.656 1 97.88 303 LEU A CA 1
ATOM 2424 C C . LEU A 1 303 ? -9.516 -8.242 -13.438 1 97.88 303 LEU A C 1
ATOM 2426 O O . LEU A 1 303 ? -8.562 -8.914 -13.031 1 97.88 303 LEU A O 1
ATOM 2430 N N . LEU A 1 304 ? -10.672 -8.25 -12.867 1 97.88 304 LEU A N 1
ATOM 2431 C CA . LEU A 1 304 ? -10.938 -9.086 -11.695 1 97.88 304 LEU A CA 1
ATOM 2432 C C . LEU A 1 304 ? -10.836 -10.562 -12.055 1 97.88 304 LEU A C 1
ATOM 2434 O O . LEU A 1 304 ? -10.273 -11.352 -11.297 1 97.88 304 LEU A O 1
ATOM 2438 N N . GLU A 1 305 ? -11.32 -10.906 -13.211 1 96.62 305 GLU A N 1
ATOM 2439 C CA . GLU A 1 305 ? -11.219 -12.289 -13.68 1 96.62 305 GLU A CA 1
ATOM 2440 C C . GLU A 1 305 ? -9.766 -12.711 -13.852 1 96.62 305 GLU A C 1
ATOM 2442 O O . GLU A 1 305 ? -9.398 -13.836 -13.5 1 96.62 305 GLU A O 1
ATOM 2447 N N . LEU A 1 306 ? -9.078 -11.82 -14.367 1 96.88 306 LEU A N 1
ATOM 2448 C CA . LEU A 1 306 ? -7.664 -12.102 -14.617 1 96.88 306 LEU A CA 1
ATOM 2449 C C . LEU A 1 306 ? -6.934 -12.398 -13.312 1 96.88 306 LEU A C 1
ATOM 2451 O O . LEU A 1 306 ? -6.164 -13.359 -13.227 1 96.88 306 LEU A O 1
ATOM 2455 N N . VAL A 1 307 ? -7.156 -11.57 -12.32 1 98.19 307 VAL A N 1
ATOM 2456 C CA . VAL A 1 307 ? -6.508 -11.742 -11.023 1 98.19 307 VAL A CA 1
ATOM 2457 C C . VAL A 1 307 ? -6.973 -13.047 -10.383 1 98.19 307 VAL A C 1
ATOM 2459 O O . VAL A 1 307 ? -6.164 -13.797 -9.828 1 98.19 307 VAL A O 1
ATOM 2462 N N . TYR A 1 308 ? -8.234 -13.344 -10.461 1 97.88 308 TYR A N 1
ATOM 2463 C CA . TYR A 1 308 ? -8.766 -14.594 -9.945 1 97.88 308 TYR A CA 1
ATOM 2464 C C . TYR A 1 308 ? -8.078 -15.789 -10.594 1 97.88 308 TYR A C 1
ATOM 2466 O O . TYR A 1 308 ? -7.652 -16.719 -9.898 1 97.88 308 TYR A O 1
ATOM 2474 N N . LYS A 1 309 ? -8.008 -15.734 -11.906 1 96.88 309 LYS A N 1
ATOM 2475 C CA . LYS A 1 309 ? -7.406 -16.828 -12.648 1 96.88 309 LYS A CA 1
ATOM 2476 C C . LYS A 1 309 ? -5.938 -17.016 -12.281 1 96.88 309 LYS A C 1
ATOM 2478 O O . LYS A 1 309 ? -5.453 -18.141 -12.156 1 96.88 309 LYS A O 1
ATOM 2483 N N . GLY A 1 310 ? -5.242 -15.914 -12.148 1 97.62 310 GLY A N 1
ATOM 2484 C CA . GLY A 1 310 ? -3.857 -16 -11.711 1 97.62 310 GLY A CA 1
ATOM 2485 C C . GLY A 1 310 ? -3.701 -16.656 -10.352 1 97.62 310 GLY A C 1
ATOM 2486 O O . GLY A 1 310 ? -2.844 -17.516 -10.164 1 97.62 310 GLY A O 1
ATOM 2487 N N . LYS A 1 311 ? -4.516 -16.25 -9.422 1 97.94 311 LYS A N 1
ATOM 2488 C CA . LYS A 1 311 ? -4.5 -16.844 -8.086 1 97.94 311 LYS A CA 1
ATOM 2489 C C . LYS A 1 311 ? -4.797 -18.344 -8.141 1 97.94 311 LYS A C 1
ATOM 2491 O O . LYS A 1 311 ? -4.07 -19.141 -7.551 1 97.94 311 LYS A O 1
ATOM 2496 N N . GLN A 1 312 ? -5.844 -18.656 -8.859 1 97.06 312 GLN A N 1
ATOM 2497 C CA . GLN A 1 312 ? -6.234 -20.062 -8.969 1 97.06 312 GLN A CA 1
ATOM 2498 C C . GLN A 1 312 ? -5.145 -20.891 -9.648 1 97.06 312 GLN A C 1
ATOM 2500 O O . GLN A 1 312 ? -4.934 -22.047 -9.305 1 97.06 312 GLN A O 1
ATOM 2505 N N . ALA A 1 313 ? -4.508 -20.312 -10.578 1 96.69 313 ALA A N 1
ATOM 2506 C CA . ALA A 1 313 ? -3.406 -21 -11.242 1 96.69 313 ALA A CA 1
ATOM 2507 C C . ALA A 1 313 ? -2.293 -21.344 -10.258 1 96.69 313 ALA A C 1
ATOM 2509 O O . ALA A 1 313 ? -1.722 -22.438 -10.312 1 96.69 313 ALA A O 1
ATOM 2510 N N . MET A 1 314 ? -1.967 -20.453 -9.383 1 97.5 314 MET A N 1
ATOM 2511 C CA . MET A 1 314 ? -0.938 -20.703 -8.383 1 97.5 314 MET A CA 1
ATOM 2512 C C . MET A 1 314 ? -1.355 -21.844 -7.449 1 97.5 314 MET A C 1
ATOM 2514 O O . MET A 1 314 ? -0.542 -22.703 -7.109 1 97.5 314 MET A O 1
ATOM 2518 N N . ILE A 1 315 ? -2.557 -21.828 -7.082 1 96.56 315 ILE A N 1
ATOM 2519 C CA . ILE A 1 315 ? -3.088 -22.875 -6.207 1 96.56 315 ILE A CA 1
ATOM 2520 C C . ILE A 1 315 ? -3.029 -24.219 -6.914 1 96.56 315 ILE A C 1
ATOM 2522 O O . ILE A 1 315 ? -2.639 -25.219 -6.312 1 96.56 315 ILE A O 1
ATOM 2526 N N . MET A 1 316 ? -3.41 -24.188 -8.164 1 94.56 316 MET A N 1
ATOM 2527 C CA . MET A 1 316 ? -3.371 -25.406 -8.953 1 94.56 316 MET A CA 1
ATOM 2528 C C . MET A 1 316 ? -1.939 -25.906 -9.109 1 94.56 316 MET A C 1
ATOM 2530 O O . MET A 1 316 ? -1.686 -27.109 -9.047 1 94.56 316 MET A O 1
ATOM 2534 N N . ALA A 1 317 ? -1.025 -25.047 -9.359 1 94.69 317 ALA A N 1
ATOM 2535 C CA . ALA A 1 317 ? 0.38 -25.422 -9.461 1 94.69 317 ALA A CA 1
ATOM 2536 C C . ALA A 1 317 ? 0.854 -26.109 -8.188 1 94.69 317 ALA A C 1
ATOM 2538 O O . ALA A 1 317 ? 1.59 -27.094 -8.242 1 94.69 317 ALA A O 1
ATOM 2539 N N . LYS A 1 318 ? 0.447 -25.594 -7.086 1 95.25 318 LYS A N 1
ATOM 2540 C CA . LYS A 1 318 ? 0.79 -26.203 -5.805 1 95.25 318 LYS A CA 1
ATOM 2541 C C . LYS A 1 318 ? 0.207 -27.609 -5.695 1 95.25 318 LYS A C 1
ATOM 2543 O O . LYS A 1 318 ? 0.866 -28.516 -5.195 1 95.25 318 LYS A O 1
ATOM 2548 N N . LYS A 1 319 ? -0.99 -27.766 -6.113 1 92.56 319 LYS A N 1
ATOM 2549 C CA . LYS A 1 319 ? -1.622 -29.078 -6.094 1 92.56 319 LYS A CA 1
ATOM 2550 C C . LYS A 1 319 ? -0.853 -30.078 -6.961 1 92.56 319 LYS A C 1
ATOM 2552 O O . LYS A 1 319 ? -0.662 -31.234 -6.574 1 92.56 319 LYS A O 1
ATOM 2557 N N . ILE A 1 320 ? -0.443 -29.609 -8.109 1 90.94 320 ILE A N 1
ATOM 2558 C CA . ILE A 1 320 ? 0.338 -30.438 -9.016 1 90.94 320 ILE A CA 1
ATOM 2559 C C . ILE A 1 320 ? 1.649 -30.844 -8.344 1 90.94 320 ILE A C 1
ATOM 2561 O O . ILE A 1 320 ? 2.053 -32 -8.398 1 90.94 320 ILE A O 1
ATOM 2565 N N . ALA A 1 321 ? 2.242 -29.922 -7.668 1 90.31 321 ALA A N 1
ATOM 2566 C CA . ALA A 1 321 ? 3.512 -30.188 -6.996 1 90.31 321 ALA A CA 1
ATOM 2567 C C . ALA A 1 321 ? 3.34 -31.203 -5.867 1 90.31 321 ALA A C 1
ATOM 2569 O O . ALA A 1 321 ? 4.27 -31.953 -5.551 1 90.31 321 ALA A O 1
ATOM 2570 N N . ASN A 1 322 ? 2.213 -31.219 -5.242 1 85.81 322 ASN A N 1
ATOM 2571 C CA . ASN A 1 322 ? 1.957 -32.094 -4.102 1 85.81 322 ASN A CA 1
ATOM 2572 C C . ASN A 1 322 ? 1.407 -33.438 -4.547 1 85.81 322 ASN A C 1
ATOM 2574 O O . ASN A 1 322 ? 1.226 -34.344 -3.725 1 85.81 322 ASN A O 1
ATOM 2578 N N . ASP A 1 323 ? 0.958 -33.562 -5.746 1 73.69 323 ASP A N 1
ATOM 2579 C CA . ASP A 1 323 ? 0.402 -34.812 -6.219 1 73.69 323 ASP A CA 1
ATOM 2580 C C . ASP A 1 323 ? 1.454 -35.938 -6.203 1 73.69 323 ASP A C 1
ATOM 2582 O O . ASP A 1 323 ? 2.4 -35.906 -6.992 1 73.69 323 ASP A O 1
ATOM 2586 N N . ARG A 1 324 ? 2.225 -35.969 -5.125 1 57.34 324 ARG A N 1
ATOM 2587 C CA . ARG A 1 324 ? 3.273 -36.969 -4.957 1 57.34 324 ARG A CA 1
ATOM 2588 C C . ARG A 1 324 ? 2.689 -38.406 -4.941 1 57.34 324 ARG A C 1
ATOM 2590 O O . ARG A 1 324 ? 1.799 -38.688 -4.145 1 57.34 324 ARG A O 1
ATOM 2597 N N . LYS A 1 325 ? 2.59 -39.062 -6.043 1 52.16 325 LYS A N 1
ATOM 2598 C CA . LYS A 1 325 ? 2.951 -40.469 -5.801 1 52.16 325 LYS A CA 1
ATOM 2599 C C . LYS A 1 325 ? 4.195 -40.562 -4.922 1 52.16 325 LYS A C 1
ATOM 2601 O O . LYS A 1 325 ? 4.984 -39.625 -4.844 1 52.16 325 LYS A O 1
ATOM 2606 N N . ARG A 1 326 ? 4.414 -41.531 -4.129 1 49.25 326 ARG A N 1
ATOM 2607 C CA . ARG A 1 326 ? 5.527 -41.844 -3.242 1 49.25 326 ARG A CA 1
ATOM 2608 C C . ARG A 1 326 ? 6.84 -41.281 -3.795 1 49.25 326 ARG A C 1
ATOM 2610 O O . ARG A 1 326 ? 7.176 -41.531 -4.961 1 49.25 326 ARG A O 1
ATOM 2617 N N . LYS A 1 327 ? 7.164 -40.031 -3.258 1 50.59 327 LYS A N 1
ATOM 2618 C CA . LYS A 1 327 ? 8.508 -39.562 -3.588 1 50.59 327 LYS A CA 1
ATOM 2619 C C . LYS A 1 327 ? 9.477 -40.719 -3.752 1 50.59 327 LYS A C 1
ATOM 2621 O O . LYS A 1 327 ? 9.562 -41.594 -2.887 1 50.59 327 LYS A O 1
ATOM 2626 N N . GLU A 1 328 ? 9.383 -41.312 -4.809 1 44.25 328 GLU A N 1
ATOM 2627 C CA . GLU A 1 328 ? 10.359 -42.375 -4.945 1 44.25 328 GLU A CA 1
ATOM 2628 C C . GLU A 1 328 ? 11.734 -41.938 -4.453 1 44.25 328 GLU A C 1
ATOM 2630 O O . GLU A 1 328 ? 12.227 -40.875 -4.84 1 44.25 328 GLU A O 1
ATOM 2635 N N . VAL A 1 329 ? 11.953 -42.156 -3.148 1 44.81 329 VAL A N 1
ATOM 2636 C CA . VAL A 1 329 ? 13.344 -42.094 -2.723 1 44.81 329 VAL A CA 1
ATOM 2637 C C . VAL A 1 329 ? 14.25 -42.656 -3.822 1 44.81 329 VAL A C 1
ATOM 2639 O O . VAL A 1 329 ? 14.359 -43.875 -3.982 1 44.81 329 VAL A O 1
ATOM 2642 N N . GLU A 1 330 ? 13.992 -42.469 -5.074 1 42.25 330 GLU A N 1
ATOM 2643 C CA . GLU A 1 330 ? 15.094 -42.969 -5.883 1 42.25 330 GLU A CA 1
ATOM 2644 C C . GLU A 1 330 ? 16.438 -42.438 -5.367 1 42.25 330 GLU A C 1
ATOM 2646 O O . GLU A 1 330 ? 16.656 -41.25 -5.277 1 42.25 330 GLU A O 1
ATOM 2651 N N . LEU A 1 331 ? 16.984 -43.125 -4.383 1 41.75 331 LEU A N 1
ATOM 2652 C CA . LEU A 1 331 ? 18.391 -42.906 -4.055 1 41.75 331 LEU A CA 1
ATOM 2653 C C . LEU A 1 331 ? 19.172 -42.406 -5.266 1 41.75 331 LEU A C 1
ATOM 2655 O O . LEU A 1 331 ? 18.984 -42.906 -6.379 1 41.75 331 LEU A O 1
ATOM 2659 N N . LEU A 1 332 ? 19.422 -41.188 -5.371 1 40.91 332 LEU A N 1
ATOM 2660 C CA . LEU A 1 332 ? 20.234 -40.531 -6.402 1 40.91 332 LEU A CA 1
ATOM 2661 C C . LEU A 1 332 ? 21.328 -41.469 -6.875 1 40.91 332 LEU A C 1
ATOM 2663 O O . LEU A 1 332 ? 22.375 -41.594 -6.219 1 40.91 332 LEU A O 1
ATOM 2667 N N . GLY A 1 333 ? 21.141 -42.75 -6.984 1 37.19 333 GLY A N 1
ATOM 2668 C CA . GLY A 1 333 ? 22.281 -43.281 -7.707 1 37.19 333 GLY A CA 1
ATOM 2669 C C . GLY A 1 333 ? 22.766 -42.375 -8.82 1 37.19 333 GLY A C 1
ATOM 2670 O O . GLY A 1 333 ? 22.172 -41.312 -9.055 1 37.19 333 GLY A O 1
ATOM 2671 N N . SER A 1 334 ? 23.406 -42.938 -9.992 1 38.41 334 SER A N 1
ATOM 2672 C CA . SER A 1 334 ? 24.375 -42.531 -11.008 1 38.41 334 SER A CA 1
ATOM 2673 C C . SER A 1 334 ? 23.797 -41.406 -11.883 1 38.41 334 SER A C 1
ATOM 2675 O O . SER A 1 334 ? 24.547 -40.656 -12.477 1 38.41 334 SER A O 1
ATOM 2677 N N . ASP A 1 335 ? 22.609 -41.594 -12.773 1 40.62 335 ASP A N 1
ATOM 2678 C CA . ASP A 1 335 ? 22.469 -40.906 -14.047 1 40.62 335 ASP A CA 1
ATOM 2679 C C . ASP A 1 335 ? 21.984 -39.469 -13.844 1 40.62 335 ASP A C 1
ATOM 2681 O O . ASP A 1 335 ? 21.062 -39.219 -13.07 1 40.62 335 ASP A O 1
ATOM 2685 N N . ARG A 1 336 ? 22.703 -38.344 -14.109 1 46.5 336 ARG A N 1
ATOM 2686 C CA . ARG A 1 336 ? 22.578 -36.906 -14.203 1 46.5 336 ARG A CA 1
ATOM 2687 C C . ARG A 1 336 ? 21.203 -36.5 -14.727 1 46.5 336 ARG A C 1
ATOM 2689 O O . ARG A 1 336 ? 20.953 -36.531 -15.938 1 46.5 336 ARG A O 1
ATOM 2696 N N . THR A 1 337 ? 20.094 -36.812 -14.211 1 46.88 337 THR A N 1
ATOM 2697 C CA . THR A 1 337 ? 18.828 -36.344 -14.758 1 46.88 337 THR A CA 1
ATOM 2698 C C . THR A 1 337 ? 18.859 -34.844 -14.984 1 46.88 337 THR A C 1
ATOM 2700 O O . THR A 1 337 ? 19.312 -34.094 -14.117 1 46.88 337 THR A O 1
ATOM 2703 N N . PRO A 1 338 ? 18.672 -34.469 -16.312 1 50.62 338 PRO A N 1
ATOM 2704 C CA . PRO A 1 338 ? 18.75 -33.062 -16.703 1 50.62 338 PRO A CA 1
ATOM 2705 C C . PRO A 1 338 ? 17.828 -32.156 -15.891 1 50.62 338 PRO A C 1
ATOM 2707 O O . PRO A 1 338 ? 16.641 -32.438 -15.742 1 50.62 338 PRO A O 1
ATOM 2710 N N . SER A 1 339 ? 18.234 -31.453 -14.844 1 67.75 339 SER A N 1
ATOM 2711 C CA . SER A 1 339 ? 17.531 -30.531 -13.969 1 67.75 339 SER A CA 1
ATOM 2712 C C . SER A 1 339 ? 17.203 -29.234 -14.688 1 67.75 339 SER A C 1
ATOM 2714 O O . SER A 1 339 ? 17.938 -28.828 -15.602 1 67.7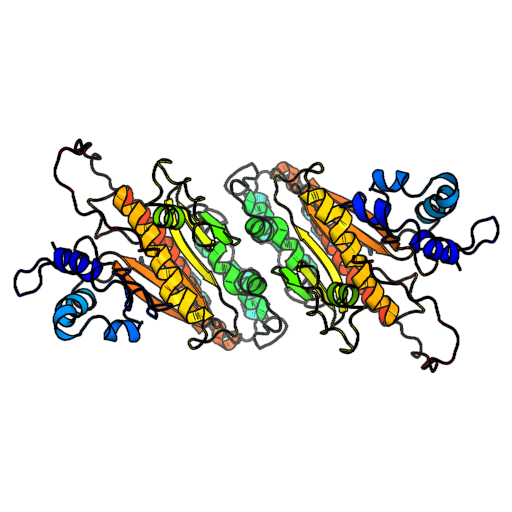5 339 SER A O 1
ATOM 2716 N N . PHE A 1 340 ? 15.898 -28.844 -14.789 1 75.88 340 PHE A N 1
ATOM 2717 C CA . PHE A 1 340 ? 15.539 -27.5 -15.258 1 75.88 340 PHE A CA 1
ATOM 2718 C C . PHE A 1 340 ? 16.344 -26.438 -14.523 1 75.88 340 PHE A C 1
ATOM 2720 O O . PHE A 1 340 ? 16.109 -26.188 -13.336 1 75.88 340 PHE A O 1
ATOM 2727 N N . PRO A 1 341 ? 17.328 -25.922 -15.32 1 73.62 341 PRO A N 1
ATOM 2728 C CA . PRO A 1 341 ? 18.219 -24.969 -14.648 1 73.62 341 PRO A CA 1
ATOM 2729 C C . PRO A 1 341 ? 17.562 -23.594 -14.445 1 73.62 341 PRO A C 1
ATOM 2731 O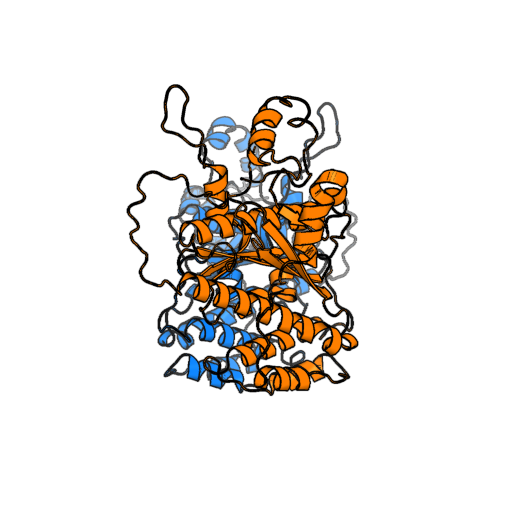 O . PRO A 1 341 ? 16.703 -23.203 -15.227 1 73.62 341 PRO A O 1
ATOM 2734 N N . PRO A 1 342 ? 17.984 -22.875 -13.375 1 78.31 342 PRO A N 1
ATOM 2735 C CA . PRO A 1 342 ? 17.562 -21.469 -13.234 1 78.31 342 PRO A CA 1
ATOM 2736 C C . PRO A 1 342 ? 18.125 -20.578 -14.336 1 78.31 342 PRO A C 1
ATOM 2738 O O . PRO A 1 342 ? 18.828 -21.062 -15.234 1 78.31 342 PRO A O 1
ATOM 2741 N N . SER A 1 343 ? 17.734 -19.328 -14.273 1 77.56 343 SER A N 1
ATOM 2742 C CA . SER A 1 343 ? 18.266 -18.359 -15.227 1 77.56 343 SER A CA 1
ATOM 2743 C C . SER A 1 343 ? 19.766 -18.172 -15.07 1 77.56 343 SER A C 1
ATOM 2745 O O . SER A 1 343 ? 20.312 -18.422 -14 1 77.56 343 SER A O 1
ATOM 2747 N N . PHE A 1 344 ? 20.359 -17.812 -16.219 1 65.94 344 PHE A N 1
ATOM 2748 C CA . PHE A 1 344 ? 21.781 -17.547 -16.172 1 65.94 344 PHE A CA 1
ATOM 2749 C C . PHE A 1 344 ? 22.062 -16.109 -15.766 1 65.94 344 PHE A C 1
ATOM 2751 O O . PHE A 1 344 ? 21.375 -15.18 -16.234 1 65.94 344 PHE A O 1
ATOM 2758 N N . TYR A 1 345 ? 22.953 -16.016 -14.648 1 62.38 345 TYR A N 1
ATOM 2759 C CA . TYR A 1 345 ? 23.359 -14.688 -14.195 1 62.38 345 TYR A CA 1
ATOM 2760 C C . TYR A 1 345 ? 24.859 -14.492 -14.383 1 62.38 345 TYR A C 1
ATOM 2762 O O . TYR A 1 345 ? 25.641 -15.445 -14.266 1 62.38 345 TYR A O 1
ATOM 2770 N N . ASP A 1 346 ? 25.344 -13.383 -15.234 1 55.94 346 ASP A N 1
ATOM 2771 C CA . ASP A 1 346 ? 26.766 -13.133 -15.438 1 55.94 346 ASP A CA 1
ATOM 2772 C C . ASP A 1 346 ? 27.453 -12.773 -14.117 1 55.94 346 ASP A C 1
ATOM 2774 O O . ASP A 1 346 ? 26.828 -12.195 -13.227 1 55.94 346 ASP A O 1
ATOM 2778 N N . MET B 1 1 ? 15.961 38.906 18.844 1 25.39 1 MET B N 1
ATOM 2779 C CA . MET B 1 1 ? 17.312 38.5 19.156 1 25.39 1 MET B CA 1
ATOM 2780 C C . MET B 1 1 ? 17.359 37.688 20.453 1 25.39 1 MET B C 1
ATOM 2782 O O . MET B 1 1 ? 16.75 38.094 21.453 1 25.39 1 MET B O 1
ATOM 2786 N N . PHE B 1 2 ? 17.547 36.375 20.391 1 31.34 2 PHE B N 1
ATOM 2787 C CA . PHE B 1 2 ? 17.5 35.562 21.609 1 31.34 2 PHE B CA 1
ATOM 2788 C C . PHE B 1 2 ? 18.516 36.031 22.625 1 31.34 2 PHE B C 1
ATOM 2790 O O . PHE B 1 2 ? 19.703 36.125 22.328 1 31.34 2 PHE B O 1
ATOM 2797 N N . VAL B 1 3 ? 18.125 36.969 23.344 1 32.03 3 VAL B N 1
ATOM 2798 C CA . VAL B 1 3 ? 18.938 37.562 24.391 1 32.03 3 VAL B CA 1
ATOM 2799 C C . VAL B 1 3 ? 18.828 36.75 25.672 1 32.03 3 VAL B C 1
ATOM 2801 O O . VAL B 1 3 ? 17.75 36.281 26.031 1 32.03 3 VAL B O 1
ATOM 2804 N N . ASP B 1 4 ? 19.938 36.188 26.125 1 32.66 4 ASP B N 1
ATOM 2805 C CA . ASP B 1 4 ? 19.969 35.562 27.438 1 32.66 4 ASP B CA 1
ATOM 2806 C C . ASP B 1 4 ? 19.641 36.562 28.547 1 32.66 4 ASP B C 1
ATOM 2808 O O . ASP B 1 4 ? 19.516 37.781 28.281 1 32.66 4 ASP B O 1
ATOM 2812 N N . ASP B 1 5 ? 19.281 36.094 29.781 1 33.12 5 ASP B N 1
ATOM 2813 C CA . ASP B 1 5 ? 18.984 36.938 30.906 1 33.12 5 ASP B CA 1
ATOM 2814 C C . ASP B 1 5 ? 20.031 38.062 31.047 1 33.12 5 ASP B C 1
ATOM 2816 O O . ASP B 1 5 ? 19.875 38.938 31.891 1 33.12 5 ASP B O 1
ATOM 2820 N N . ARG B 1 6 ? 21.266 37.719 30.562 1 38.16 6 ARG B N 1
ATOM 2821 C CA . ARG B 1 6 ? 22.281 38.75 30.766 1 38.16 6 ARG B CA 1
ATOM 2822 C C . ARG B 1 6 ? 22.266 39.75 29.625 1 38.16 6 ARG B C 1
ATOM 2824 O O . ARG B 1 6 ? 23.172 40.594 29.531 1 38.16 6 ARG B O 1
ATOM 2831 N N . GLY B 1 7 ? 21.234 39.75 28.844 1 31.78 7 GLY B N 1
ATOM 2832 C CA . GLY B 1 7 ? 21.078 40.719 27.766 1 31.78 7 GLY B CA 1
ATOM 2833 C C . GLY B 1 7 ? 21.781 40.281 26.484 1 31.78 7 GLY B C 1
ATOM 2834 O O . GLY B 1 7 ? 21.891 41.062 25.547 1 31.78 7 GLY B O 1
ATOM 2835 N N . HIS B 1 8 ? 22.578 39.188 26.516 1 34.09 8 HIS B N 1
ATOM 2836 C CA . HIS B 1 8 ? 23.312 38.812 25.312 1 34.09 8 HIS B CA 1
ATOM 2837 C C . HIS B 1 8 ? 22.422 38.062 24.328 1 34.09 8 HIS B C 1
ATOM 2839 O O . HIS B 1 8 ? 21.547 37.281 24.734 1 34.09 8 HIS B O 1
ATOM 2845 N N . SER B 1 9 ? 22.219 38.531 23.219 1 33.5 9 SER B N 1
ATOM 2846 C CA . SER B 1 9 ? 21.406 38 22.125 1 33.5 9 SER B CA 1
ATOM 2847 C C . SER B 1 9 ? 21.781 36.562 21.797 1 33.5 9 SER B C 1
ATOM 2849 O O . SER B 1 9 ? 22.953 36.25 21.641 1 33.5 9 SER B O 1
ATOM 2851 N N . VAL B 1 10 ? 21.016 35.531 22.141 1 37.25 10 VAL B N 1
ATOM 2852 C CA . VAL B 1 10 ? 21.203 34.125 21.828 1 37.25 10 VAL B CA 1
ATOM 2853 C C . VAL B 1 10 ? 21.672 33.969 20.375 1 37.25 10 VAL B C 1
ATOM 2855 O O . VAL B 1 10 ? 22.297 32.969 20.016 1 37.25 10 VAL B O 1
ATOM 2858 N N . GLY B 1 11 ? 21.438 34.875 19.438 1 35.62 11 GLY B N 1
ATOM 2859 C CA . GLY B 1 11 ? 21.922 34.844 18.078 1 35.62 11 GLY B CA 1
ATOM 2860 C C . GLY B 1 11 ? 23.438 34.969 17.969 1 35.62 11 GLY B C 1
ATOM 2861 O O . GLY B 1 11 ? 24.062 34.406 17.078 1 35.62 11 GLY B O 1
ATOM 2862 N N . SER B 1 12 ? 24.109 35.812 18.703 1 34.62 12 SER B N 1
ATOM 2863 C CA . SER B 1 12 ? 25.547 36.031 18.688 1 34.62 12 SER B CA 1
ATOM 2864 C C . SER B 1 12 ? 26.312 34.781 19.156 1 34.62 12 SER B C 1
ATOM 2866 O O . SER B 1 12 ? 27.406 34.5 18.688 1 34.62 12 SER B O 1
ATOM 2868 N N . HIS B 1 13 ? 25.844 34.062 20.141 1 32.16 13 HIS B N 1
ATOM 2869 C CA . HIS B 1 13 ? 26.531 32.844 20.594 1 32.16 13 HIS B CA 1
ATOM 2870 C C . HIS B 1 13 ? 26.359 31.719 19.594 1 32.16 13 HIS B C 1
ATOM 2872 O O . HIS B 1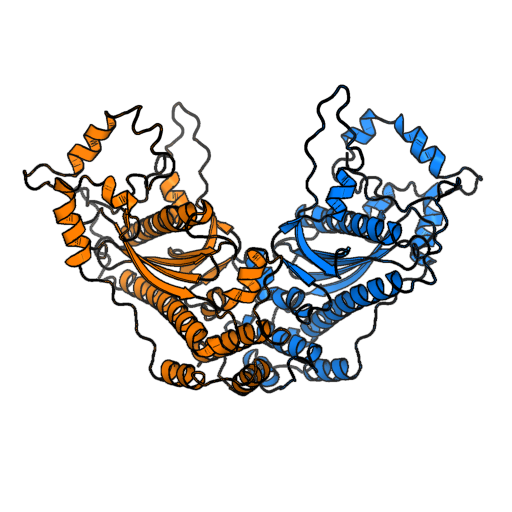 13 ? 27.203 30.797 19.547 1 32.16 13 HIS B O 1
ATOM 2878 N N . ILE B 1 14 ? 25.328 31.734 18.766 1 34.75 14 ILE B N 1
ATOM 2879 C CA . ILE B 1 14 ? 25.266 30.781 17.656 1 34.75 14 ILE B CA 1
ATOM 2880 C C . ILE B 1 14 ? 26.328 31.109 16.625 1 34.75 14 ILE B C 1
ATOM 2882 O O . ILE B 1 14 ? 26.922 30.219 16.016 1 34.75 14 ILE B O 1
ATOM 2886 N N . LYS B 1 15 ? 26.719 32.406 16.391 1 31.53 15 LYS B N 1
ATOM 2887 C CA . LYS B 1 15 ? 27.844 32.75 15.531 1 31.53 15 LYS B CA 1
ATOM 2888 C C . LYS B 1 15 ? 29.172 32.281 16.141 1 31.53 15 LYS B C 1
ATOM 2890 O O . LYS B 1 15 ? 30.078 31.875 15.414 1 31.53 15 LYS B O 1
ATOM 2895 N N . GLU B 1 16 ? 29.547 32.562 17.359 1 31.58 16 GLU B N 1
ATOM 2896 C CA . GLU B 1 16 ? 30.812 32.188 17.969 1 31.58 16 GLU B CA 1
ATOM 2897 C C . GLU B 1 16 ? 30.953 30.672 18.062 1 31.58 16 GLU B C 1
ATOM 2899 O O . GLU B 1 16 ? 32.062 30.141 18.047 1 31.58 16 GLU B O 1
ATOM 2904 N N . HIS B 1 17 ? 29.938 29.969 18.219 1 30.28 17 HIS B N 1
ATOM 2905 C CA . HIS B 1 17 ? 30.109 28.516 18.125 1 30.28 17 HIS B CA 1
ATOM 2906 C C . HIS B 1 17 ? 30.391 28.078 16.703 1 30.28 17 HIS B C 1
ATOM 2908 O O . HIS B 1 17 ? 30.469 26.891 16.422 1 30.28 17 HIS B O 1
ATOM 2914 N N . LYS B 1 18 ? 30.469 28.891 15.68 1 31.86 18 LYS B N 1
ATOM 2915 C CA . LYS B 1 18 ? 31.234 28.578 14.477 1 31.86 18 LYS B CA 1
ATOM 2916 C C . LYS B 1 18 ? 32.656 28.203 14.82 1 31.86 18 LYS B C 1
ATOM 2918 O O . LYS B 1 18 ? 33.344 27.547 14.023 1 31.86 18 LYS B O 1
ATOM 2923 N N . ARG B 1 19 ? 33.375 28.828 15.734 1 28.19 19 ARG B N 1
ATOM 2924 C CA . ARG B 1 19 ? 34.781 28.562 16.125 1 28.19 19 ARG B CA 1
ATOM 2925 C C . ARG B 1 19 ? 34.875 27.234 16.891 1 28.19 19 ARG B C 1
ATOM 2927 O O . ARG B 1 19 ? 35.969 26.812 17.281 1 28.19 19 ARG B O 1
ATOM 2934 N N . PHE B 1 20 ? 34 26.891 17.844 1 28.2 20 PHE B N 1
ATOM 2935 C CA . PHE B 1 20 ? 34.156 25.5 18.234 1 28.2 20 PHE B CA 1
ATOM 2936 C C . PHE B 1 20 ? 33.969 24.562 17.047 1 28.2 20 PHE B C 1
ATOM 2938 O O . PHE B 1 20 ? 32.844 24.25 16.672 1 28.2 20 PHE B O 1
ATOM 2945 N N . GLY B 1 21 ? 34.656 24.578 15.953 1 27.58 21 GLY B N 1
ATOM 2946 C CA . GLY B 1 21 ? 34.969 24.016 14.641 1 27.58 21 GLY B CA 1
ATOM 2947 C C . GLY B 1 21 ? 34.812 22.5 14.602 1 27.58 21 GLY B C 1
ATOM 2948 O O . GLY B 1 21 ? 34.062 21.969 13.773 1 27.58 21 GLY B O 1
ATOM 2949 N N . GLY B 1 22 ? 36.031 21.75 14.859 1 28.81 22 GLY B N 1
ATOM 2950 C CA . GLY B 1 22 ? 36.438 20.359 14.672 1 28.81 22 GLY B CA 1
ATOM 2951 C C . GLY B 1 22 ? 35.625 19.391 15.492 1 28.81 22 GLY B C 1
ATOM 2952 O O . GLY B 1 22 ? 35.25 18.312 15 1 28.81 22 GLY B O 1
ATOM 2953 N N . ALA B 1 23 ? 35.625 19.516 16.875 1 27.73 23 ALA B N 1
ATOM 2954 C CA . ALA B 1 23 ? 35.062 18.516 17.781 1 27.73 23 ALA B CA 1
ATOM 2955 C C . ALA B 1 23 ? 33.531 18.5 17.703 1 27.73 23 ALA B C 1
ATOM 2957 O O . ALA B 1 23 ? 32.906 17.469 17.922 1 27.73 23 ALA B O 1
ATOM 2958 N N . TRP B 1 24 ? 32.844 19.578 17.688 1 29.14 24 TRP B N 1
ATOM 2959 C CA . TRP B 1 24 ? 31.406 19.578 17.5 1 29.14 24 TRP B CA 1
ATOM 2960 C C . TRP B 1 24 ? 31.031 19.078 16.109 1 29.14 24 TRP B C 1
ATOM 2962 O O . TRP B 1 24 ? 29.906 18.625 15.875 1 29.14 24 TRP B O 1
ATOM 2972 N N . LYS B 1 25 ? 31.688 19.281 15 1 31.69 25 LYS B N 1
ATOM 2973 C CA . LYS B 1 25 ? 31.578 18.609 13.703 1 31.69 25 LYS B CA 1
ATOM 2974 C C . LYS B 1 25 ? 31.703 17.094 13.859 1 31.69 25 LYS B C 1
ATOM 2976 O O . LYS B 1 25 ? 31.297 16.344 12.969 1 31.69 25 LYS B O 1
ATOM 2981 N N . GLN B 1 26 ? 32.656 16.609 14.656 1 31.27 26 GLN B N 1
ATOM 2982 C CA . GLN B 1 26 ? 32.938 15.18 14.773 1 31.27 26 GLN B CA 1
ATOM 2983 C C . GLN B 1 26 ? 31.703 14.398 15.195 1 31.27 26 GLN B C 1
ATOM 2985 O O . GLN B 1 26 ? 31.344 13.406 14.555 1 31.27 26 GLN B O 1
ATOM 2990 N N . LYS B 1 27 ? 31.609 13.938 16.672 1 31.97 27 LYS B N 1
ATOM 2991 C CA . LYS B 1 27 ? 30.766 12.891 17.25 1 31.97 27 LYS B CA 1
ATOM 2992 C C . LYS B 1 27 ? 29.297 13.336 17.297 1 31.97 27 LYS B C 1
ATOM 2994 O O . LYS B 1 27 ? 28.484 12.711 17.969 1 31.97 27 LYS B O 1
ATOM 2999 N N . LEU B 1 28 ? 29 14.625 17.172 1 34.78 28 LEU B N 1
ATOM 3000 C CA . LEU B 1 28 ? 27.578 14.938 17.172 1 34.78 28 LEU B CA 1
ATOM 3001 C C . LEU B 1 28 ? 26.859 14.211 16.047 1 34.78 28 LEU B C 1
ATOM 3003 O O . LEU B 1 28 ? 26.625 14.781 14.984 1 34.78 28 LEU B O 1
ATOM 3007 N N . HIS B 1 29 ? 27.281 13.234 15.516 1 35.5 29 HIS B N 1
ATOM 3008 C CA . HIS B 1 29 ? 26.594 12.383 14.547 1 35.5 29 HIS B CA 1
ATOM 3009 C C . HIS B 1 29 ? 25.078 12.508 14.68 1 35.5 29 HIS B C 1
ATOM 3011 O O . HIS B 1 29 ? 24.391 12.805 13.703 1 35.5 29 HIS B O 1
ATOM 3017 N N . GLY B 1 30 ? 24.484 11.391 15.25 1 37.12 30 GLY B N 1
ATOM 3018 C CA . GLY B 1 30 ? 23.062 11.07 15.297 1 37.12 30 GLY B CA 1
ATOM 3019 C C . GLY B 1 30 ? 22.25 12.109 16.031 1 37.12 30 GLY B C 1
ATOM 3020 O O . GLY B 1 30 ? 21.031 11.945 16.203 1 37.12 30 GLY B O 1
ATOM 3021 N N . HIS B 1 31 ? 22.875 12.766 17.031 1 35.41 31 HIS B N 1
ATOM 3022 C CA . HIS B 1 31 ? 22 13.57 17.891 1 35.41 31 HIS B CA 1
ATOM 3023 C C . HIS B 1 31 ? 21.328 14.688 17.094 1 35.41 31 HIS B C 1
ATOM 3025 O O . HIS B 1 31 ? 21.797 15.07 16.031 1 35.41 31 HIS B O 1
ATOM 3031 N N . CYS B 1 32 ? 20.047 15.031 17.484 1 39.31 32 CYS B N 1
ATOM 3032 C CA . CYS B 1 32 ? 19.297 16.188 17.031 1 39.31 32 CYS B CA 1
ATOM 3033 C C . CYS B 1 32 ? 20.188 17.406 16.859 1 39.31 32 CYS B C 1
ATOM 3035 O O . CYS B 1 32 ? 20.781 17.891 17.828 1 39.31 32 CYS B O 1
ATOM 3037 N N . THR B 1 33 ? 21.078 17.484 15.914 1 43.78 33 THR B N 1
ATOM 3038 C CA . THR B 1 33 ? 21.734 18.672 15.391 1 43.78 33 THR B CA 1
ATOM 3039 C C . THR B 1 33 ? 21.031 19.938 15.891 1 43.78 33 THR B C 1
ATOM 3041 O O . THR B 1 33 ? 19.844 19.906 16.219 1 43.78 33 THR B O 1
ATOM 3044 N N . PRO B 1 34 ? 21.672 21.016 16.047 1 46.66 34 PRO B N 1
ATOM 3045 C CA . PRO B 1 34 ? 21.109 22.281 16.531 1 46.66 34 PRO B CA 1
ATOM 3046 C C . PRO B 1 34 ? 19.781 22.641 15.875 1 46.66 34 PRO B C 1
ATOM 3048 O O . PRO B 1 34 ? 19.672 23.688 15.25 1 46.66 34 PRO B O 1
ATOM 3051 N N . THR B 1 35 ? 18.984 21.625 15.602 1 56.19 35 THR B N 1
ATOM 3052 C CA . THR B 1 35 ? 17.781 21.969 14.844 1 56.19 35 THR B CA 1
ATOM 3053 C C . THR B 1 35 ? 16.812 22.766 15.703 1 56.19 35 THR B C 1
ATOM 3055 O O . THR B 1 35 ? 15.734 23.156 15.234 1 56.19 35 THR B O 1
ATOM 3058 N N . LEU B 1 36 ? 17.266 23.609 16.547 1 66.19 36 LEU B N 1
ATOM 3059 C CA . LEU B 1 36 ? 16.406 24.531 17.312 1 66.19 36 LEU B CA 1
ATOM 3060 C C . LEU B 1 36 ? 15.016 23.938 17.5 1 66.19 36 LEU B C 1
ATOM 3062 O O . LEU B 1 36 ? 14.016 24.656 17.375 1 66.19 36 LEU B O 1
ATOM 3066 N N . ILE B 1 37 ? 15.062 22.469 17.578 1 71.75 37 ILE B N 1
ATOM 3067 C CA . ILE B 1 37 ? 13.789 21.812 17.828 1 71.75 37 ILE B CA 1
ATOM 3068 C C . ILE B 1 37 ? 13.773 21.266 19.266 1 71.75 37 ILE B C 1
ATOM 3070 O O . ILE B 1 37 ? 14.656 20.5 19.641 1 71.75 37 ILE B O 1
ATOM 3074 N N . ILE B 1 38 ? 12.828 21.688 20 1 70.62 38 ILE B N 1
ATOM 3075 C CA . ILE B 1 38 ? 12.625 21.172 21.344 1 70.62 38 ILE B CA 1
ATOM 3076 C C . ILE B 1 38 ? 11.688 19.953 21.297 1 70.62 38 ILE B C 1
ATOM 3078 O O . ILE B 1 38 ? 10.586 20.047 20.75 1 70.62 38 ILE B O 1
ATOM 3082 N N . ASN B 1 39 ? 12.273 18.828 21.625 1 68.19 39 ASN B N 1
ATOM 3083 C CA . ASN B 1 39 ? 11.492 17.594 21.703 1 68.19 39 ASN B CA 1
ATOM 3084 C C . ASN B 1 39 ? 11.289 17.156 23.156 1 68.19 39 ASN B C 1
ATOM 3086 O O . ASN B 1 39 ? 12.242 16.734 23.812 1 68.19 39 ASN B O 1
ATOM 3090 N N . GLU B 1 40 ? 10.133 17.281 23.656 1 62.22 40 GLU B N 1
ATOM 3091 C CA . GLU B 1 40 ? 9.836 16.984 25.062 1 62.22 40 GLU B CA 1
ATOM 3092 C C . GLU B 1 40 ? 10.102 15.516 25.375 1 62.22 40 GLU B C 1
ATOM 3094 O O . GLU B 1 40 ? 10.297 15.148 26.547 1 62.22 40 GLU B O 1
ATOM 3099 N N . TYR B 1 41 ? 10.219 14.703 24.391 1 60.53 41 TYR B N 1
ATOM 3100 C CA . TYR B 1 41 ? 10.328 13.266 24.625 1 60.53 41 TYR B CA 1
ATOM 3101 C C . TYR B 1 41 ? 11.758 12.789 24.406 1 60.53 41 TYR B C 1
ATOM 3103 O O . TYR B 1 41 ? 12.055 11.609 24.625 1 60.53 41 TYR B O 1
ATOM 3111 N N . ASN B 1 42 ? 12.484 13.672 23.938 1 57.22 42 ASN B N 1
ATOM 3112 C CA . ASN B 1 42 ? 13.898 13.32 23.781 1 57.22 42 ASN B CA 1
ATOM 3113 C C . ASN B 1 42 ? 14.703 13.672 25.016 1 57.22 42 ASN B C 1
ATOM 3115 O O . ASN B 1 42 ? 15.086 14.828 25.219 1 57.22 42 ASN B O 1
ATOM 3119 N N . SER B 1 43 ? 14.828 12.727 25.875 1 50.62 43 SER B N 1
ATOM 3120 C CA . SER B 1 43 ? 15.523 12.898 27.141 1 50.62 43 SER B CA 1
ATOM 3121 C C . SER B 1 43 ? 16.938 13.422 26.922 1 50.62 43 SER B C 1
ATOM 3123 O O . SER B 1 43 ? 17.5 14.102 27.797 1 50.62 43 SER B O 1
ATOM 3125 N N . SER B 1 44 ? 17.453 13 25.766 1 47.56 44 SER B N 1
ATOM 3126 C CA . SER B 1 44 ? 18.844 13.391 25.578 1 47.56 44 SER B CA 1
ATOM 3127 C C . SER B 1 44 ? 18.969 14.891 25.344 1 47.56 44 SER B C 1
ATOM 3129 O O . SER B 1 44 ? 20.047 15.469 25.531 1 47.56 44 SER B O 1
ATOM 3131 N N . GLN B 1 45 ? 18 15.414 24.703 1 50.66 45 GLN B N 1
ATOM 3132 C CA . GLN B 1 45 ? 18.062 16.844 24.422 1 50.66 45 GLN B CA 1
ATOM 3133 C C . GLN B 1 45 ? 18.062 17.656 25.719 1 50.66 45 GLN B C 1
ATOM 3135 O O . GLN B 1 45 ? 18.547 18.781 25.75 1 50.66 45 GLN B O 1
ATOM 3140 N N . THR B 1 46 ? 17.5 16.969 26.719 1 43.53 46 THR B N 1
ATOM 3141 C CA . THR B 1 46 ? 17.547 17.656 28 1 43.53 46 THR B CA 1
ATOM 3142 C C . THR B 1 46 ? 18.984 17.984 28.391 1 43.53 46 THR B C 1
ATOM 3144 O O . THR B 1 46 ? 19.234 18.984 29.062 1 43.53 46 THR B O 1
ATOM 3147 N N . CYS B 1 47 ? 19.781 17.094 27.859 1 38.31 47 CYS B N 1
ATOM 3148 C CA . CYS B 1 47 ? 21.156 17.266 28.344 1 38.31 47 CYS B CA 1
ATOM 3149 C C . CYS B 1 47 ? 21.844 18.406 27.609 1 38.31 47 CYS B C 1
ATOM 3151 O O . CYS B 1 47 ? 22.812 18.984 28.125 1 38.31 47 CYS B O 1
ATOM 3153 N N . LEU B 1 48 ? 21.672 18.344 26.359 1 39.41 48 LEU B N 1
ATOM 3154 C CA . LEU B 1 48 ? 22.516 19.266 25.625 1 39.41 48 LEU B CA 1
ATOM 3155 C C . LEU B 1 48 ? 22.172 20.703 25.922 1 39.41 48 LEU B C 1
ATOM 3157 O O . LEU B 1 48 ? 22.906 21.625 25.562 1 39.41 48 LEU B O 1
ATOM 3161 N N . PHE B 1 49 ? 20.844 20.953 25.984 1 39.38 49 PHE B N 1
ATOM 3162 C CA . PHE B 1 49 ? 20.578 22.328 26.359 1 39.38 49 PHE B CA 1
ATOM 3163 C C . PHE B 1 49 ? 21.016 22.609 27.797 1 39.38 49 PHE B C 1
ATOM 3165 O O . PHE B 1 49 ? 20.562 21.938 28.734 1 39.38 49 PHE B O 1
ATOM 3172 N N . CYS B 1 50 ? 22.188 22.812 28.016 1 33.88 50 CYS B N 1
ATOM 3173 C CA . CYS B 1 50 ? 22.656 23.203 29.344 1 33.88 50 CYS B CA 1
ATOM 3174 C C . CYS B 1 50 ? 21.531 23.828 30.156 1 33.88 50 CYS B C 1
ATOM 3176 O O . CYS B 1 50 ? 20.906 24.797 29.719 1 33.88 50 CYS B O 1
ATOM 3178 N N . PHE B 1 51 ? 20.984 23.109 31.078 1 34.12 51 PHE B N 1
ATOM 3179 C CA . PHE B 1 51 ? 19.938 23.312 32.062 1 34.12 51 PHE B CA 1
ATOM 3180 C C . PHE B 1 51 ? 19.922 24.766 32.531 1 34.12 51 PHE B C 1
ATOM 3182 O O . PHE B 1 51 ? 18.844 25.312 32.812 1 34.12 51 PHE B O 1
ATOM 3189 N N . HIS B 1 52 ? 21.016 25.219 32.844 1 36.22 52 HIS B N 1
ATOM 3190 C CA . HIS B 1 52 ? 20.969 26.469 33.594 1 36.22 52 HIS B CA 1
ATOM 3191 C C . HIS B 1 52 ? 20.359 27.578 32.719 1 36.22 52 HIS B C 1
ATOM 3193 O O . HIS B 1 52 ? 19.656 28.453 33.25 1 36.22 52 HIS B O 1
ATOM 3199 N N . LYS B 1 53 ? 20.75 27.75 31.438 1 36.34 53 LYS B N 1
ATOM 3200 C CA . LYS B 1 53 ? 20.266 28.875 30.656 1 36.34 53 LYS B CA 1
ATOM 3201 C C . LYS B 1 53 ? 19.047 28.469 29.828 1 36.34 53 LYS B C 1
ATOM 3203 O O . LYS B 1 53 ? 18.312 29.344 29.328 1 36.34 53 LYS B O 1
ATOM 3208 N N . LEU B 1 54 ? 18.828 27.312 29.453 1 39.53 54 LEU B N 1
ATOM 3209 C CA . LEU B 1 54 ? 17.688 26.781 28.719 1 39.53 54 LEU B CA 1
ATOM 3210 C C . LEU B 1 54 ? 16.531 26.469 29.656 1 39.53 54 LEU B C 1
ATOM 3212 O O . LEU B 1 54 ? 15.391 26.281 29.219 1 39.53 54 LEU B O 1
ATOM 3216 N N . SER B 1 55 ? 16.906 26.109 30.812 1 40.62 55 SER B N 1
ATOM 3217 C CA . SER B 1 55 ? 15.812 25.734 31.719 1 40.62 55 SER B CA 1
ATOM 3218 C C . SER B 1 55 ? 14.672 26.734 31.656 1 40.62 55 SER B C 1
ATOM 3220 O O . SER B 1 55 ? 13.5 26.359 31.734 1 40.62 55 SER B O 1
ATOM 3222 N N . HIS B 1 56 ? 15.062 27.938 31.625 1 43.19 56 HIS B N 1
ATOM 3223 C CA . HIS B 1 56 ? 13.977 28.922 31.75 1 43.19 56 HIS B CA 1
ATOM 3224 C C . HIS B 1 56 ? 13.164 29 30.453 1 43.19 56 HIS B C 1
ATOM 3226 O O . HIS B 1 56 ? 11.93 28.969 30.5 1 43.19 56 HIS B O 1
ATOM 3232 N N . PRO B 1 57 ? 13.828 29.062 29.359 1 44.38 57 PRO B N 1
ATOM 3233 C CA . PRO B 1 57 ? 12.992 29.219 28.172 1 44.38 57 PRO B CA 1
ATOM 3234 C C . PRO B 1 57 ? 12.281 27.938 27.781 1 44.38 57 PRO B C 1
ATOM 3236 O O . PRO B 1 57 ? 11.133 27.969 27.328 1 44.38 57 PRO B O 1
ATOM 3239 N N . MET B 1 58 ? 13.031 26.812 27.953 1 50.88 58 MET B N 1
ATOM 3240 C CA . MET B 1 58 ? 12.422 25.547 27.562 1 50.88 58 MET B CA 1
ATOM 3241 C C . MET B 1 58 ? 11.227 25.203 28.438 1 50.88 58 MET B C 1
ATOM 3243 O O . MET B 1 58 ? 10.195 24.75 27.953 1 50.88 58 MET B O 1
ATOM 3247 N N . VAL B 1 59 ? 11.57 25.312 29.719 1 48.91 59 VAL B N 1
ATOM 3248 C CA . VAL B 1 59 ? 10.484 25.062 30.656 1 48.91 59 VAL B CA 1
ATOM 3249 C C . VAL B 1 59 ? 9.328 26.016 30.391 1 48.91 59 VAL B C 1
ATOM 3251 O O . VAL B 1 59 ? 8.164 25.625 30.453 1 48.91 59 VAL B O 1
ATOM 3254 N N . VAL B 1 60 ? 9.797 27.234 30.016 1 47.72 60 VAL B N 1
ATOM 3255 C CA . VAL B 1 60 ? 8.758 28.234 29.766 1 47.72 60 VAL B CA 1
ATOM 3256 C C . VAL B 1 60 ? 8 27.891 28.484 1 47.72 60 VAL B C 1
ATOM 3258 O O . VAL B 1 60 ? 6.773 28.016 28.438 1 47.72 60 VAL B O 1
ATOM 3261 N N . ILE B 1 61 ? 8.766 27.438 27.5 1 53.81 61 ILE B N 1
ATOM 3262 C CA . ILE B 1 61 ? 8.102 27.156 26.234 1 53.81 61 ILE B CA 1
ATOM 3263 C C . ILE B 1 61 ? 7.188 25.938 26.375 1 53.81 61 ILE B C 1
ATOM 3265 O O . ILE B 1 61 ? 6.07 25.938 25.844 1 53.81 61 ILE B O 1
ATOM 3269 N N . LYS B 1 62 ? 7.703 24.938 27.109 1 54.91 62 LYS B N 1
ATOM 3270 C CA . LYS B 1 62 ? 6.91 23.719 27.266 1 54.91 62 LYS B CA 1
ATOM 3271 C C . LYS B 1 62 ? 5.629 24 28.031 1 54.91 62 LYS B C 1
ATOM 3273 O O . LYS B 1 62 ? 4.559 23.5 27.672 1 54.91 62 LYS B O 1
ATOM 3278 N N . ASP B 1 63 ? 5.828 24.625 29.219 1 53.31 63 ASP B N 1
ATOM 3279 C CA . ASP B 1 63 ? 4.738 24.75 30.188 1 53.31 63 ASP B CA 1
ATOM 3280 C C . ASP B 1 63 ? 3.908 26 29.922 1 53.31 63 ASP B C 1
ATOM 3282 O O . ASP B 1 63 ? 2.701 26.016 30.172 1 53.31 63 ASP B O 1
ATOM 3286 N N . LYS B 1 64 ? 4.594 27.016 29.453 1 51.69 64 LYS B N 1
ATOM 3287 C CA . LYS B 1 64 ? 3.889 28.281 29.469 1 51.69 64 LYS B CA 1
ATOM 3288 C C . LYS B 1 64 ? 3.166 28.531 28.141 1 51.69 64 LYS B C 1
ATOM 3290 O O . LYS B 1 64 ? 2.223 29.328 28.094 1 51.69 64 LYS B O 1
ATOM 3295 N N . TYR B 1 65 ? 3.74 27.812 27.188 1 58.62 65 TYR B N 1
ATOM 3296 C CA . TYR B 1 65 ? 3.113 28.25 25.938 1 58.62 65 TYR B CA 1
ATOM 3297 C C . TYR B 1 65 ? 2.043 27.25 25.5 1 58.62 65 TYR B C 1
ATOM 3299 O O . TYR B 1 65 ? 2.15 26.062 25.766 1 58.62 65 TYR B O 1
ATOM 3307 N N . ARG B 1 66 ? 1.085 27.891 25.031 1 60.22 66 ARG B N 1
ATOM 3308 C CA . ARG B 1 66 ? -0.19 27.297 24.641 1 60.22 66 ARG B CA 1
ATOM 3309 C C . ARG B 1 66 ? 0.024 26.062 23.766 1 60.22 66 ARG B C 1
ATOM 3311 O O . ARG B 1 66 ? 0.807 26.094 22.812 1 60.22 66 ARG B O 1
ATOM 3318 N N . ARG B 1 67 ? -0.391 24.953 24.312 1 66.06 67 ARG B N 1
ATOM 3319 C CA . ARG B 1 67 ? -0.461 23.734 23.516 1 66.06 67 ARG B CA 1
ATOM 3320 C C . ARG B 1 67 ? -1.482 23.875 22.391 1 66.06 67 ARG B C 1
ATOM 3322 O O . ARG B 1 67 ? -2.502 24.547 22.547 1 66.06 67 ARG B O 1
ATOM 3329 N N . LEU B 1 68 ? -1.063 23.406 21.25 1 74.38 68 LEU B N 1
ATOM 3330 C CA . LEU B 1 68 ? -1.986 23.406 20.109 1 74.38 68 LEU B CA 1
ATOM 3331 C C . LEU B 1 68 ? -3.172 22.484 20.391 1 74.38 68 LEU B C 1
ATOM 3333 O O . LEU B 1 68 ? -2.992 21.328 20.766 1 74.38 68 LEU B O 1
ATOM 3337 N N . ASP B 1 69 ? -4.355 23.156 20.422 1 78.19 69 ASP B N 1
ATOM 3338 C CA . ASP B 1 69 ? -5.574 22.359 20.531 1 78.19 69 ASP B CA 1
ATOM 3339 C C . ASP B 1 69 ? -5.988 21.797 19.172 1 78.19 69 ASP B C 1
ATOM 3341 O O . ASP B 1 69 ? -6.289 22.562 18.25 1 78.19 69 ASP B O 1
ATOM 3345 N N . LEU B 1 70 ? -5.922 20.484 19.047 1 83.81 70 LEU B N 1
ATOM 3346 C CA . LEU B 1 70 ? -6.355 19.891 17.797 1 83.81 70 LEU B CA 1
ATOM 3347 C C . LEU B 1 70 ? -7.879 19.875 17.703 1 83.81 70 LEU B C 1
ATOM 3349 O O . LEU B 1 70 ? -8.57 19.859 18.719 1 83.81 70 LEU B O 1
ATOM 3353 N N . PRO B 1 71 ? -8.312 19.906 16.5 1 86.75 71 PRO B N 1
ATOM 3354 C CA . PRO B 1 71 ? -9.766 19.906 16.312 1 86.75 71 PRO B CA 1
ATOM 3355 C C . PRO B 1 71 ? -10.438 18.672 16.906 1 86.75 71 PRO B C 1
ATOM 3357 O O . PRO B 1 71 ? -9.859 17.594 16.891 1 86.75 71 PRO B O 1
ATOM 3360 N N . SER B 1 72 ? -11.609 18.984 17.375 1 89 72 SER B N 1
ATOM 3361 C CA . SER B 1 72 ? -12.383 17.891 17.953 1 89 72 SER B CA 1
ATOM 3362 C C . SER B 1 72 ? -13.094 17.094 16.859 1 89 72 SER B C 1
ATOM 3364 O O . SER B 1 72 ? -13.352 17.609 15.773 1 89 72 SER B O 1
ATOM 3366 N N . ILE B 1 73 ? -13.398 15.93 17.219 1 93.75 73 ILE B N 1
ATOM 3367 C CA . ILE B 1 73 ? -14.195 15.078 16.328 1 93.75 73 ILE B CA 1
ATOM 3368 C C . ILE B 1 73 ? -15.656 15.516 16.391 1 93.75 73 ILE B C 1
ATOM 3370 O O . ILE B 1 73 ? -16.188 15.797 17.453 1 93.75 73 ILE B O 1
ATOM 3374 N N . PRO B 1 74 ? -16.312 15.586 15.258 1 95.19 74 PRO B N 1
ATOM 3375 C CA . PRO B 1 74 ? -17.734 15.938 15.25 1 95.19 74 PRO B CA 1
ATOM 3376 C C . PRO B 1 74 ? -18.594 14.945 16.047 1 95.19 74 PRO B C 1
ATOM 3378 O O . PRO B 1 74 ? -18.297 13.75 16.062 1 95.19 74 PRO B O 1
ATOM 3381 N N . ASP B 1 75 ? -19.703 15.43 16.516 1 95.44 75 ASP B N 1
ATOM 3382 C CA . ASP B 1 75 ? -20.578 14.633 17.375 1 95.44 75 ASP B CA 1
ATOM 3383 C C . ASP B 1 75 ? -21.125 13.422 16.609 1 95.44 75 ASP B C 1
ATOM 3385 O O . ASP B 1 75 ? -21.219 12.328 17.156 1 95.44 75 ASP B O 1
ATOM 3389 N N . ASP B 1 76 ? -21.516 13.68 15.438 1 96 76 ASP B N 1
ATOM 3390 C CA . ASP B 1 76 ? -22.109 12.609 14.648 1 96 76 ASP B CA 1
ATOM 3391 C C . ASP B 1 76 ? -21.109 11.477 14.414 1 96 76 ASP B C 1
ATOM 3393 O O . ASP B 1 76 ? -21.484 10.297 14.477 1 96 76 ASP B O 1
ATOM 3397 N N . LEU B 1 77 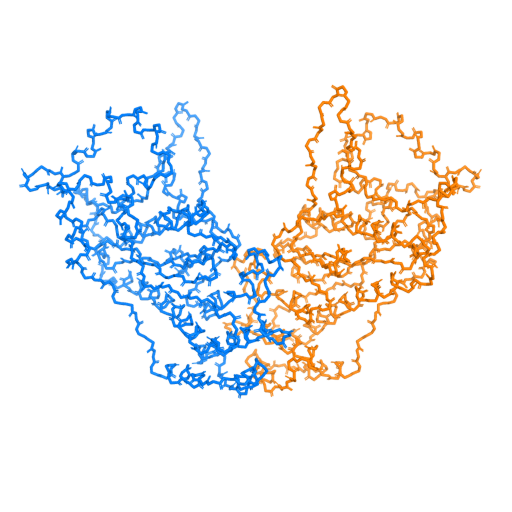? -19.891 11.836 14.156 1 97.06 77 LEU B N 1
ATOM 3398 C CA . LEU B 1 77 ? -18.859 10.82 13.977 1 97.06 77 LEU B CA 1
ATOM 3399 C C . LEU B 1 77 ? -18.547 10.125 15.305 1 97.06 77 LEU B C 1
ATOM 3401 O O . LEU B 1 77 ? -18.312 8.922 15.336 1 97.06 77 LEU B O 1
ATOM 3405 N N . THR B 1 78 ? -18.578 10.906 16.344 1 96.31 78 THR B N 1
ATOM 3406 C CA . THR B 1 78 ? -18.359 10.344 17.672 1 96.31 78 THR B CA 1
ATOM 3407 C C . THR B 1 78 ? -19.422 9.297 18 1 96.31 78 THR B C 1
ATOM 3409 O O . THR B 1 78 ? -19.109 8.203 18.469 1 96.31 78 THR B O 1
ATOM 3412 N N . VAL B 1 79 ? -20.641 9.648 17.75 1 97.12 79 VAL B N 1
ATOM 3413 C CA . VAL B 1 79 ? -21.75 8.734 18 1 97.12 79 VAL B CA 1
ATOM 3414 C C . VAL B 1 79 ? -21.594 7.473 17.172 1 97.12 79 VAL B C 1
ATOM 3416 O O . VAL B 1 79 ? -21.797 6.363 17.656 1 97.12 79 VAL B O 1
ATOM 3419 N N . TYR B 1 80 ? -21.219 7.664 15.938 1 97.44 80 TYR B N 1
ATOM 3420 C CA . TYR B 1 80 ? -21 6.539 15.039 1 97.44 80 TYR B CA 1
ATOM 3421 C C . TYR B 1 80 ? -19.891 5.633 15.547 1 97.44 80 TYR B C 1
ATOM 3423 O O . TYR B 1 80 ? -20.062 4.414 15.617 1 97.44 80 TYR B O 1
ATOM 3431 N N . LEU B 1 81 ? -18.766 6.172 15.922 1 96.75 81 LEU B N 1
ATOM 3432 C CA . LEU B 1 81 ? -17.641 5.402 16.438 1 96.75 81 LEU B CA 1
ATOM 3433 C C . LEU B 1 81 ? -18 4.691 17.734 1 96.75 81 LEU B C 1
ATOM 3435 O O . LEU B 1 81 ? -17.625 3.537 17.953 1 96.75 81 LEU B O 1
ATOM 3439 N N . ASP B 1 82 ? -18.766 5.32 18.547 1 95.81 82 ASP B N 1
ATOM 3440 C CA . ASP B 1 82 ? -19.172 4.766 19.844 1 95.81 82 ASP B CA 1
ATOM 3441 C C . ASP B 1 82 ? -20.062 3.539 19.656 1 95.81 82 ASP B C 1
ATOM 3443 O O . ASP B 1 82 ? -20.156 2.699 20.547 1 95.81 82 ASP B O 1
ATOM 3447 N N . SER B 1 83 ? -20.703 3.457 18.547 1 96.69 83 SER B N 1
ATOM 3448 C CA . SER B 1 83 ? -21.547 2.297 18.281 1 96.69 83 SER B CA 1
ATOM 3449 C C . SER B 1 83 ? -20.719 1.023 18.172 1 96.69 83 SER B C 1
ATOM 3451 O O . SER B 1 83 ? -21.25 -0.083 18.25 1 96.69 83 SER B O 1
ATOM 3453 N N . TYR B 1 84 ? -19.438 1.181 17.969 1 96.38 84 TYR B N 1
ATOM 3454 C CA . TYR B 1 84 ? -18.547 0.027 17.859 1 96.38 84 TYR B CA 1
ATOM 3455 C C . TYR B 1 84 ? -17.938 -0.312 19.203 1 96.38 84 TYR B C 1
ATOM 3457 O O . TYR B 1 84 ? -17.203 -1.295 19.328 1 96.38 84 TYR B O 1
ATOM 3465 N N . ASP B 1 85 ? -18.203 0.503 20.188 1 94.62 85 ASP B N 1
ATOM 3466 C CA . ASP B 1 85 ? -17.641 0.289 21.531 1 94.62 85 ASP B CA 1
ATOM 3467 C C . ASP B 1 85 ? -18.422 -0.774 22.281 1 94.62 85 ASP B C 1
ATOM 3469 O O . ASP B 1 85 ? -19.078 -0.473 23.281 1 94.62 85 ASP B O 1
ATOM 3473 N N . VAL B 1 86 ? -18.375 -1.949 21.859 1 93.44 86 VAL B N 1
ATOM 3474 C CA . VAL B 1 86 ? -19.031 -3.113 22.438 1 93.44 86 VAL B CA 1
ATOM 3475 C C . VAL B 1 86 ? -18.094 -4.316 22.391 1 93.44 86 VAL B C 1
ATOM 3477 O O . VAL B 1 86 ? -17.141 -4.34 21.609 1 93.44 86 VAL B O 1
ATOM 3480 N N . GLN B 1 87 ? -18.344 -5.203 23.312 1 91.69 87 GLN B N 1
ATOM 3481 C CA . GLN B 1 87 ? -17.578 -6.445 23.266 1 91.69 87 GLN B CA 1
ATOM 3482 C C . GLN B 1 87 ? -18.047 -7.348 22.125 1 91.69 87 GLN B C 1
ATOM 3484 O O . GLN B 1 87 ? -19.203 -7.75 22.094 1 91.69 87 GLN B O 1
ATOM 3489 N N . TRP B 1 88 ? -17.109 -7.641 21.266 1 93.25 88 TRP B N 1
ATOM 3490 C CA . TRP B 1 88 ? -17.438 -8.469 20.109 1 93.25 88 TRP B CA 1
ATOM 3491 C C . TRP B 1 88 ? -17.094 -9.93 20.375 1 93.25 88 TRP B C 1
ATOM 3493 O O . TRP B 1 88 ? -16.031 -10.242 20.906 1 93.25 88 TRP B O 1
ATOM 3503 N N . ALA B 1 89 ? -17.984 -10.828 20.016 1 91.62 89 ALA B N 1
ATOM 3504 C CA . ALA B 1 89 ? -17.766 -12.258 20.188 1 91.62 89 ALA B CA 1
ATOM 3505 C C . ALA B 1 89 ? -16.703 -12.773 19.219 1 91.62 89 ALA B C 1
ATOM 3507 O O . ALA B 1 89 ? -15.953 -13.695 19.547 1 91.62 89 ALA B O 1
ATOM 3508 N N . SER B 1 90 ? -16.703 -12.234 18 1 94.69 90 SER B N 1
ATOM 3509 C CA . SER B 1 90 ? -15.719 -12.633 17 1 94.69 90 SER B CA 1
ATOM 3510 C C . SER B 1 90 ? -15.438 -11.5 16.031 1 94.69 90 SER B C 1
ATOM 3512 O O . SER B 1 90 ? -16.188 -10.531 15.953 1 94.69 90 SER B O 1
ATOM 3514 N N . ALA B 1 91 ? -14.352 -11.703 15.32 1 95.31 91 ALA B N 1
ATOM 3515 C CA . ALA B 1 91 ? -14.031 -10.75 14.258 1 95.31 91 ALA B CA 1
ATOM 3516 C C . ALA B 1 91 ? -15.125 -10.734 13.195 1 95.31 91 ALA B C 1
ATOM 3518 O O . ALA B 1 91 ? -15.422 -9.688 12.617 1 95.31 91 ALA B O 1
ATOM 3519 N N . LYS B 1 92 ? -15.688 -11.875 12.961 1 96 92 LYS B N 1
ATOM 3520 C CA . LYS B 1 92 ? -16.75 -11.984 11.977 1 96 92 LYS B CA 1
ATOM 3521 C C . LYS B 1 92 ? -17.969 -11.164 12.391 1 96 92 LYS B C 1
ATOM 3523 O O . LYS B 1 92 ? -18.594 -10.492 11.555 1 96 92 LYS B O 1
ATOM 3528 N N . ASP B 1 93 ? -18.312 -11.188 13.625 1 96.12 93 ASP B N 1
ATOM 3529 C CA . ASP B 1 93 ? -19.438 -10.414 14.125 1 96.12 93 ASP B CA 1
ATOM 3530 C C . ASP B 1 93 ? -19.203 -8.922 13.945 1 96.12 93 ASP B C 1
ATOM 3532 O O . ASP B 1 93 ? -20.094 -8.188 13.508 1 96.12 93 ASP B O 1
ATOM 3536 N N . LEU B 1 94 ? -18.062 -8.523 14.297 1 96.31 94 LEU B N 1
ATOM 3537 C CA . LEU B 1 94 ? -17.688 -7.121 14.109 1 96.31 94 LEU B CA 1
ATOM 3538 C C . LEU B 1 94 ? -17.75 -6.738 12.633 1 96.31 94 LEU B C 1
ATOM 3540 O O . LEU B 1 94 ? -18.312 -5.699 12.281 1 96.31 94 LEU B O 1
ATOM 3544 N N . TYR B 1 95 ? -17.172 -7.582 11.797 1 97.19 95 TYR B N 1
ATOM 3545 C CA . TYR B 1 95 ? -17.156 -7.348 10.359 1 97.19 95 TYR B CA 1
ATOM 3546 C C . TYR B 1 95 ? -18.578 -7.199 9.82 1 97.19 95 TYR B C 1
ATOM 3548 O O . TYR B 1 95 ? -18.875 -6.246 9.102 1 97.19 95 TYR B O 1
ATOM 3556 N N . LEU B 1 96 ? -19.453 -8.086 10.18 1 96.62 96 LEU B N 1
ATOM 3557 C CA . LEU B 1 96 ? -20.812 -8.094 9.664 1 96.62 96 LEU B CA 1
ATOM 3558 C C . LEU B 1 96 ? -21.594 -6.887 10.164 1 96.62 96 LEU B C 1
ATOM 3560 O O . LEU B 1 96 ? -22.391 -6.312 9.422 1 96.62 96 LEU B O 1
ATOM 3564 N N . PHE B 1 97 ? -21.375 -6.473 11.391 1 96.31 97 PHE B N 1
ATOM 3565 C CA . PHE B 1 97 ? -22.016 -5.27 11.922 1 96.31 97 PHE B CA 1
ATOM 3566 C C . PHE B 1 97 ? -21.594 -4.043 11.109 1 96.31 97 PHE B C 1
ATOM 3568 O O . PHE B 1 97 ? -22.453 -3.254 10.703 1 96.31 97 PHE B O 1
ATOM 3575 N N . ALA B 1 98 ? -20.297 -3.91 10.867 1 96.31 98 ALA B N 1
ATOM 3576 C CA . ALA B 1 98 ? -19.781 -2.777 10.102 1 96.31 98 ALA B CA 1
ATOM 3577 C C . ALA B 1 98 ? -20.297 -2.801 8.664 1 96.31 98 ALA B C 1
ATOM 3579 O O . ALA B 1 98 ? -20.703 -1.766 8.125 1 96.31 98 ALA B O 1
ATOM 3580 N N . GLU B 1 99 ? -20.25 -3.982 8.086 1 95.56 99 GLU B N 1
ATOM 3581 C CA . GLU B 1 99 ? -20.656 -4.16 6.695 1 95.56 99 GLU B CA 1
ATOM 3582 C C . GLU B 1 99 ? -22.094 -3.713 6.48 1 95.56 99 GLU B C 1
ATOM 3584 O O . GLU B 1 99 ? -22.453 -3.207 5.41 1 95.56 99 GLU B O 1
ATOM 3589 N N . ARG B 1 100 ? -22.922 -3.779 7.426 1 94.62 100 ARG B N 1
ATOM 3590 C CA . ARG B 1 100 ? -24.344 -3.469 7.316 1 94.62 100 ARG B CA 1
ATOM 3591 C C . ARG B 1 100 ? -24.578 -1.964 7.348 1 94.62 100 ARG B C 1
ATOM 3593 O O . ARG B 1 100 ? -25.641 -1.49 6.969 1 94.62 100 ARG B O 1
ATOM 3600 N N . GLN B 1 101 ? -23.578 -1.24 7.805 1 94.69 101 GLN B N 1
ATOM 3601 C CA . GLN B 1 101 ? -23.703 0.213 7.82 1 94.69 101 GLN B CA 1
ATOM 3602 C C . GLN B 1 101 ? -23.547 0.797 6.422 1 94.69 101 GLN B C 1
ATOM 3604 O O . GLN B 1 101 ? -22.719 0.336 5.641 1 94.69 101 GLN B O 1
ATOM 3609 N N . GLN B 1 102 ? -24.469 1.721 6.086 1 93.19 102 GLN B N 1
ATOM 3610 C CA . GLN B 1 102 ? -24.391 2.373 4.785 1 93.19 102 GLN B CA 1
ATOM 3611 C C . GLN B 1 102 ? -24.203 3.879 4.934 1 93.19 102 GLN B C 1
ATOM 3613 O O . GLN B 1 102 ? -24.828 4.516 5.777 1 93.19 102 GLN B O 1
ATOM 3618 N N . HIS B 1 103 ? -23.219 4.336 4.176 1 95.25 103 HIS B N 1
ATOM 3619 C CA . HIS B 1 103 ? -22.922 5.762 4.18 1 95.25 103 HIS B CA 1
ATOM 3620 C C . HIS B 1 103 ? -22.719 6.289 2.76 1 95.25 103 HIS B C 1
ATOM 3622 O O . HIS B 1 103 ? -22.156 5.602 1.912 1 95.25 103 HIS B O 1
ATOM 3628 N N . ASP B 1 104 ? -23.25 7.512 2.574 1 96.12 104 ASP B N 1
ATOM 3629 C CA . ASP B 1 104 ? -22.953 8.164 1.3 1 96.12 104 ASP B CA 1
ATOM 3630 C C . ASP B 1 104 ? -21.453 8.344 1.111 1 96.12 104 ASP B C 1
ATOM 3632 O O . ASP B 1 104 ? -20.781 8.875 1.991 1 96.12 104 ASP B O 1
ATOM 3636 N N . PRO B 1 105 ? -20.938 7.879 -0.051 1 95.56 105 PRO B N 1
ATOM 3637 C CA . PRO B 1 105 ? -19.484 7.832 -0.199 1 95.56 105 PRO B CA 1
ATOM 3638 C C . PRO B 1 105 ? -18.859 9.227 -0.297 1 95.56 105 PRO B C 1
ATOM 3640 O O . PRO B 1 105 ? -17.656 9.375 -0.101 1 95.56 105 PRO B O 1
ATOM 3643 N N . VAL B 1 106 ? -19.641 10.227 -0.592 1 95 106 VAL B N 1
ATOM 3644 C CA . VAL B 1 106 ? -19.109 11.578 -0.751 1 95 106 VAL B CA 1
ATOM 3645 C C . VAL B 1 106 ? -19.531 12.445 0.425 1 95 106 VAL B C 1
ATOM 3647 O O . VAL B 1 106 ? -18.703 13.008 1.136 1 95 106 VAL B O 1
ATOM 3650 N N . ASP B 1 107 ? -20.812 12.445 0.755 1 94.94 107 ASP B N 1
ATOM 3651 C CA . ASP B 1 107 ? -21.375 13.359 1.741 1 94.94 107 ASP B CA 1
ATOM 3652 C C . ASP B 1 107 ? -21.094 12.883 3.162 1 94.94 107 ASP B C 1
ATOM 3654 O O . ASP B 1 107 ? -21.156 13.664 4.113 1 94.94 107 ASP B O 1
ATOM 3658 N N . GLU B 1 108 ? -20.844 11.641 3.311 1 96.94 108 GLU B N 1
ATOM 3659 C CA . GLU B 1 108 ? -20.516 11.055 4.609 1 96.94 108 GLU B CA 1
ATOM 3660 C C . GLU B 1 108 ? -19.156 10.367 4.578 1 96.94 108 GLU B C 1
ATOM 3662 O O . GLU B 1 108 ? -19 9.258 5.094 1 96.94 108 GLU B O 1
ATOM 3667 N N . PHE B 1 109 ? -18.203 11.023 4.016 1 97.25 109 PHE B N 1
ATOM 3668 C CA . PHE B 1 109 ? -16.891 10.438 3.756 1 97.25 109 PHE B CA 1
ATOM 3669 C C . PHE B 1 109 ? -16.281 9.906 5.043 1 97.25 109 PHE B C 1
ATOM 3671 O O . PHE B 1 109 ? -15.742 8.797 5.066 1 97.25 109 PHE B O 1
ATOM 3678 N N . ASP B 1 110 ? -16.328 10.68 6.086 1 97.5 110 ASP B N 1
ATOM 3679 C CA . ASP B 1 110 ? -15.633 10.297 7.312 1 97.5 110 ASP B CA 1
ATOM 3680 C C . ASP B 1 110 ? -16.234 9.039 7.926 1 97.5 110 ASP B C 1
ATOM 3682 O O . ASP B 1 110 ? -15.516 8.172 8.422 1 97.5 110 ASP B O 1
ATOM 3686 N N . LYS B 1 111 ? -17.516 8.922 7.922 1 97.94 111 LYS B N 1
ATOM 3687 C CA . LYS B 1 111 ? -18.156 7.707 8.414 1 97.94 111 LYS B CA 1
ATOM 3688 C C . LYS B 1 111 ? -17.828 6.508 7.531 1 97.94 111 LYS B C 1
ATOM 3690 O O . LYS B 1 111 ? -17.562 5.414 8.031 1 97.94 111 LYS B O 1
ATOM 3695 N N . LYS B 1 112 ? -17.859 6.723 6.211 1 97.81 112 LYS B N 1
ATOM 3696 C CA . LYS B 1 112 ? -17.453 5.68 5.27 1 97.81 112 LYS B CA 1
ATOM 3697 C C . LYS B 1 112 ? -16.016 5.227 5.523 1 97.81 112 LYS B C 1
ATOM 3699 O O . LYS B 1 112 ? -15.742 4.027 5.559 1 97.81 112 LYS B O 1
ATOM 3704 N N . TRP B 1 113 ? -15.172 6.242 5.672 1 98.06 113 TRP B N 1
ATOM 3705 C CA . TRP B 1 113 ? -13.773 5.957 5.965 1 98.06 113 TRP B CA 1
ATOM 3706 C C . TRP B 1 113 ? -13.641 5.133 7.242 1 98.06 113 TRP B C 1
ATOM 3708 O O . TRP B 1 113 ? -12.914 4.137 7.273 1 98.06 113 TRP B O 1
ATOM 3718 N N . ALA B 1 114 ? -14.305 5.488 8.258 1 98.19 114 ALA B N 1
ATOM 3719 C CA . ALA B 1 114 ? -14.258 4.766 9.523 1 98.19 114 ALA B CA 1
ATOM 3720 C C . ALA B 1 114 ? -14.766 3.336 9.359 1 98.19 114 ALA B C 1
ATOM 3722 O O . ALA B 1 114 ? -14.133 2.389 9.836 1 98.19 114 ALA B O 1
ATOM 3723 N N . LYS B 1 115 ? -15.828 3.199 8.727 1 97.69 115 LYS B N 1
ATOM 3724 C CA . LYS B 1 115 ? -16.406 1.884 8.461 1 97.69 115 LYS B CA 1
ATOM 3725 C C . LYS B 1 115 ? -15.414 0.979 7.742 1 97.69 115 LYS B C 1
ATOM 3727 O O . LYS B 1 115 ? -15.141 -0.137 8.188 1 97.69 115 LYS B O 1
ATOM 3732 N N . GLU B 1 116 ? -14.914 1.515 6.652 1 97.31 116 GLU B N 1
ATOM 3733 C CA . GLU B 1 116 ? -13.984 0.737 5.848 1 97.31 116 GLU B CA 1
ATOM 3734 C C . GLU B 1 116 ? -12.734 0.376 6.648 1 97.31 116 GLU B C 1
ATOM 3736 O O . GLU B 1 116 ? -12.164 -0.704 6.469 1 97.31 116 GLU B O 1
ATOM 3741 N N . SER B 1 117 ? -12.328 1.313 7.453 1 97.94 117 SER B N 1
ATOM 3742 C CA . SER B 1 117 ? -11.164 1.072 8.297 1 97.94 117 SER B CA 1
ATOM 3743 C C . SER B 1 117 ? -11.422 -0.057 9.289 1 97.94 117 SER B C 1
ATOM 3745 O O . SER B 1 117 ? -10.578 -0.943 9.461 1 97.94 117 SER B O 1
ATOM 3747 N N . ILE B 1 118 ? -12.547 -0.047 9.875 1 97.38 118 ILE B N 1
ATOM 3748 C CA . ILE B 1 118 ? -12.914 -1.067 10.852 1 97.38 118 ILE B CA 1
ATOM 3749 C C . ILE B 1 118 ? -13.055 -2.42 10.156 1 97.38 118 ILE B C 1
ATOM 3751 O O . ILE B 1 118 ? -12.609 -3.443 10.68 1 97.38 118 ILE B O 1
ATOM 3755 N N . LEU B 1 119 ? -13.648 -2.436 8.977 1 96.88 119 LEU B N 1
ATOM 3756 C CA . LEU B 1 119 ? -13.75 -3.662 8.195 1 96.88 119 LEU B CA 1
ATOM 3757 C C . LEU B 1 119 ? -12.367 -4.254 7.926 1 96.88 119 LEU B C 1
ATOM 3759 O O . LEU B 1 119 ? -12.156 -5.453 8.117 1 96.88 119 LEU B O 1
ATOM 3763 N N . ARG B 1 120 ? -11.477 -3.402 7.551 1 96.5 120 ARG B N 1
ATOM 3764 C CA . ARG B 1 120 ? -10.133 -3.852 7.227 1 96.5 120 ARG B CA 1
ATOM 3765 C C . ARG B 1 120 ? -9.414 -4.383 8.461 1 96.5 120 ARG B C 1
ATOM 3767 O O . ARG B 1 120 ? -8.711 -5.391 8.398 1 96.5 120 ARG B O 1
ATOM 3774 N N . MET B 1 121 ? -9.586 -3.756 9.531 1 96.31 121 MET B N 1
ATOM 3775 C CA . MET B 1 121 ? -8.969 -4.211 10.773 1 96.31 121 MET B CA 1
ATOM 3776 C C . MET B 1 121 ? -9.555 -5.547 11.219 1 96.31 121 MET 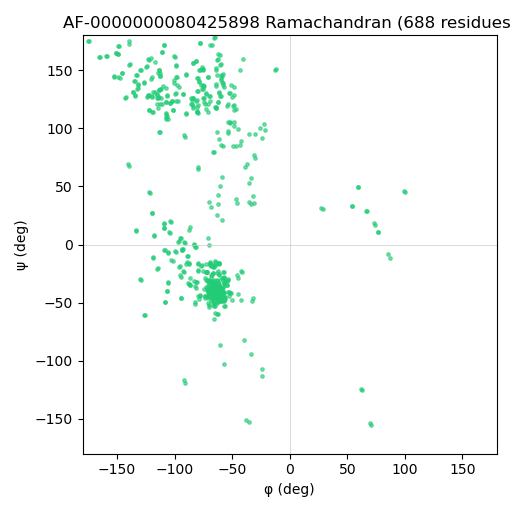B C 1
ATOM 3778 O O . MET B 1 121 ? -8.82 -6.445 11.625 1 96.31 121 MET B O 1
ATOM 3782 N N . ALA B 1 122 ? -10.844 -5.656 11.125 1 96.31 122 ALA B N 1
ATOM 3783 C CA . ALA B 1 122 ? -11.508 -6.906 11.492 1 96.31 122 ALA B CA 1
ATOM 3784 C C . ALA B 1 122 ? -11.008 -8.062 10.625 1 96.31 122 ALA B C 1
ATOM 3786 O O . ALA B 1 122 ? -10.844 -9.188 11.117 1 96.31 122 ALA B O 1
ATOM 3787 N N . GLU B 1 123 ? -10.789 -7.77 9.391 1 96.12 123 GLU B N 1
ATOM 3788 C CA . GLU B 1 123 ? -10.344 -8.781 8.438 1 96.12 123 GLU B CA 1
ATOM 3789 C C . GLU B 1 123 ? -9.047 -9.445 8.906 1 96.12 123 GLU B C 1
ATOM 3791 O O . GLU B 1 123 ? -8.812 -10.625 8.625 1 96.12 123 GLU B O 1
ATOM 3796 N N . LEU B 1 124 ? -8.227 -8.719 9.578 1 95.12 124 LEU B N 1
ATOM 3797 C CA . LEU B 1 124 ? -6.934 -9.219 10.031 1 95.12 124 LEU B CA 1
ATOM 3798 C C . LEU B 1 124 ? -7.113 -10.336 11.047 1 95.12 124 LEU B C 1
ATOM 3800 O O . LEU B 1 124 ? -6.176 -11.086 11.328 1 95.12 124 LEU B O 1
ATOM 3804 N N . PHE B 1 125 ? -8.312 -10.484 11.586 1 95.38 125 PHE B N 1
ATOM 3805 C CA . PHE B 1 125 ? -8.555 -11.43 12.664 1 95.38 125 PHE B CA 1
ATOM 3806 C C . PHE B 1 125 ? -9.562 -12.492 12.227 1 95.38 125 PHE B C 1
ATOM 3808 O O . PHE B 1 125 ? -10.008 -13.305 13.047 1 95.38 125 PHE B O 1
ATOM 3815 N N . LEU B 1 126 ? -9.945 -12.531 11 1 95.06 126 LEU B N 1
ATOM 3816 C CA . LEU B 1 126 ? -10.984 -13.445 10.547 1 95.06 126 LEU B CA 1
ATOM 3817 C C . LEU B 1 126 ? -10.5 -14.891 10.594 1 95.06 126 LEU B C 1
ATOM 3819 O O . LEU B 1 126 ? -11.305 -15.812 10.789 1 95.06 126 LEU B O 1
ATOM 3823 N N . TYR B 1 127 ? -9.211 -15.055 10.375 1 91.88 127 TYR B N 1
ATOM 3824 C CA . TYR B 1 127 ? -8.688 -16.406 10.273 1 91.88 127 TYR B CA 1
ATOM 3825 C C . TYR B 1 127 ? -7.848 -16.766 11.492 1 91.88 127 TYR B C 1
ATOM 3827 O O . TYR B 1 127 ? -7.297 -17.875 11.57 1 91.88 127 TYR B O 1
ATOM 3835 N N . SER B 1 128 ? -7.652 -15.844 12.352 1 88.62 128 SER B N 1
ATOM 3836 C CA . SER B 1 128 ? -6.914 -16.031 13.594 1 88.62 128 SER B CA 1
ATOM 3837 C C . SER B 1 128 ? -7.387 -15.055 14.672 1 88.62 128 SER B C 1
ATOM 3839 O O . SER B 1 128 ? -7.715 -13.906 14.375 1 88.62 128 SER B O 1
ATOM 3841 N N . ASP B 1 129 ? -7.367 -15.578 15.852 1 85.31 129 ASP B N 1
ATOM 3842 C CA . ASP B 1 129 ? -7.785 -14.727 16.953 1 85.31 129 ASP B CA 1
ATOM 3843 C C . ASP B 1 129 ? -6.691 -13.719 17.328 1 85.31 129 ASP B C 1
ATOM 3845 O O . ASP B 1 129 ? -6.949 -12.75 18.031 1 85.31 129 ASP B O 1
ATOM 3849 N N . GLU B 1 130 ? -5.57 -14.078 16.859 1 89.12 130 GLU B N 1
ATOM 3850 C CA . GLU B 1 130 ? -4.441 -13.195 17.141 1 89.12 130 GLU B CA 1
ATOM 3851 C C . GLU B 1 130 ? -3.912 -12.562 15.859 1 89.12 130 GLU B C 1
ATOM 3853 O O . GLU B 1 130 ? -4.035 -13.133 14.773 1 89.12 130 GLU B O 1
ATOM 3858 N N . LEU B 1 131 ? -3.443 -11.359 16.078 1 91.44 131 LEU B N 1
ATOM 3859 C CA . LEU B 1 131 ? -2.852 -10.656 14.945 1 91.44 131 LEU B CA 1
ATOM 3860 C C . LEU B 1 131 ? -1.596 -11.367 14.453 1 91.44 131 LEU B C 1
ATOM 3862 O O . LEU B 1 131 ? -0.636 -11.539 15.211 1 91.44 131 LEU B O 1
ATOM 3866 N N . ASP B 1 132 ? -1.62 -11.844 13.172 1 87.56 132 ASP B N 1
ATOM 3867 C CA . ASP B 1 132 ? -0.481 -12.523 12.562 1 87.56 132 ASP B CA 1
ATOM 3868 C C . ASP B 1 132 ? 0.21 -11.625 11.539 1 87.56 132 ASP B C 1
ATOM 3870 O O . ASP B 1 132 ? -0.31 -11.406 10.445 1 87.56 132 ASP B O 1
ATOM 3874 N N . LEU B 1 133 ? 1.394 -11.234 11.953 1 89.56 133 LEU B N 1
ATOM 3875 C CA . LEU B 1 133 ? 2.148 -10.336 11.086 1 89.56 133 LEU B CA 1
ATOM 3876 C C . LEU B 1 133 ? 3.473 -10.969 10.672 1 89.56 133 LEU B C 1
ATOM 3878 O O . LEU B 1 133 ? 4.438 -10.266 10.375 1 89.56 133 LEU B O 1
ATOM 3882 N N . ASN B 1 134 ? 3.428 -12.25 10.664 1 84 134 ASN B N 1
ATOM 3883 C CA . ASN B 1 134 ? 4.656 -12.938 10.297 1 84 134 ASN B CA 1
ATOM 3884 C C . ASN B 1 134 ? 5.082 -12.602 8.867 1 84 134 ASN B C 1
ATOM 3886 O O . ASN B 1 134 ? 4.285 -12.727 7.934 1 84 134 ASN B O 1
ATOM 3890 N N . ASN B 1 135 ? 6.285 -12.086 8.68 1 81.5 135 ASN B N 1
ATOM 3891 C CA . ASN B 1 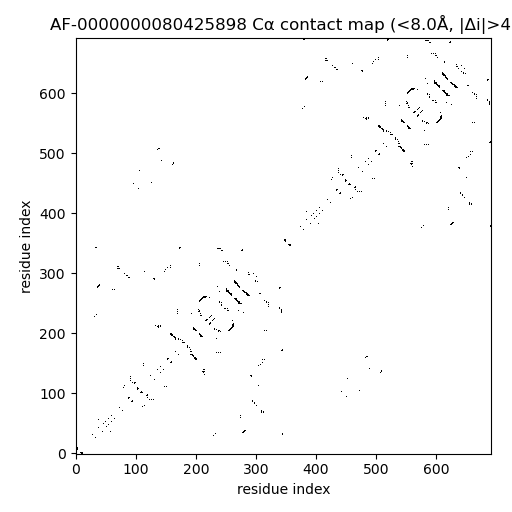135 ? 6.945 -11.805 7.414 1 81.5 135 ASN B CA 1
ATOM 3892 C C . ASN B 1 135 ? 6.352 -10.57 6.734 1 81.5 135 ASN B C 1
ATOM 3894 O O . ASN B 1 135 ? 6.496 -10.398 5.523 1 81.5 135 ASN B O 1
ATOM 3898 N N . PHE B 1 136 ? 5.629 -9.812 7.539 1 88.69 136 PHE B N 1
ATOM 3899 C CA . PHE B 1 136 ? 5.137 -8.57 6.949 1 88.69 136 PHE B CA 1
ATOM 3900 C C . PHE B 1 136 ? 6.285 -7.594 6.703 1 88.69 136 PHE B C 1
ATOM 3902 O O . PHE B 1 136 ? 7.105 -7.355 7.594 1 88.69 136 PHE B O 1
ATOM 3909 N N . SER B 1 137 ? 6.34 -7.145 5.523 1 88.62 137 SER B N 1
ATOM 3910 C CA . SER B 1 137 ? 7.223 -6.023 5.219 1 88.62 137 SER B CA 1
ATOM 3911 C C . SER B 1 137 ? 6.617 -4.703 5.688 1 88.62 137 SER B C 1
ATOM 3913 O O . SER B 1 137 ? 5.465 -4.664 6.125 1 88.62 137 SER B O 1
ATOM 3915 N N . GLU B 1 138 ? 7.359 -3.664 5.586 1 88.38 138 GLU B N 1
ATOM 3916 C CA . GLU B 1 138 ? 6.828 -2.332 5.863 1 88.38 138 GLU B CA 1
ATOM 3917 C C . GLU B 1 138 ? 5.684 -1.987 4.918 1 88.38 138 GLU B C 1
ATOM 3919 O O . GLU B 1 138 ? 4.695 -1.375 5.328 1 88.38 138 GLU B O 1
ATOM 3924 N N . ALA B 1 139 ? 5.859 -2.412 3.734 1 88.44 139 ALA B N 1
ATOM 3925 C CA . ALA B 1 139 ? 4.801 -2.178 2.752 1 88.44 139 ALA B CA 1
ATOM 3926 C C . ALA B 1 139 ? 3.545 -2.971 3.098 1 88.44 139 ALA B C 1
ATOM 3928 O O . ALA B 1 139 ? 2.428 -2.469 2.953 1 88.44 139 ALA B O 1
ATOM 3929 N N . ASP B 1 140 ? 3.727 -4.168 3.58 1 91.5 140 ASP B N 1
ATOM 3930 C CA . ASP B 1 140 ? 2.592 -4.965 4.035 1 91.5 140 ASP B CA 1
ATOM 3931 C C . ASP B 1 140 ? 1.851 -4.266 5.172 1 91.5 140 ASP B C 1
ATOM 3933 O O . ASP B 1 140 ? 0.619 -4.211 5.176 1 91.5 140 ASP B O 1
ATOM 3937 N N . LEU B 1 141 ? 2.641 -3.764 6.047 1 93 141 LEU B N 1
ATOM 3938 C CA . LEU B 1 141 ? 2.047 -3.074 7.188 1 93 141 LEU B CA 1
ATOM 3939 C C . LEU B 1 141 ? 1.264 -1.848 6.734 1 93 141 LEU B C 1
ATOM 3941 O O . LEU B 1 141 ? 0.12 -1.647 7.148 1 93 141 LEU B O 1
ATOM 3945 N N . LEU B 1 142 ? 1.825 -1.107 5.895 1 92.19 142 LEU B N 1
ATOM 3946 C CA . LEU B 1 142 ? 1.181 0.107 5.406 1 92.19 142 LEU B CA 1
ATOM 3947 C C . LEU B 1 142 ? -0.1 -0.226 4.648 1 92.19 142 LEU B C 1
ATOM 3949 O O . LEU B 1 142 ? -1.101 0.484 4.77 1 92.19 142 LEU B O 1
ATOM 3953 N N . HIS B 1 143 ? -0.104 -1.334 3.945 1 90.81 143 HIS B N 1
ATOM 3954 C CA . HIS B 1 143 ? -1.216 -1.685 3.068 1 90.81 143 HIS B CA 1
ATOM 3955 C C . HIS B 1 143 ? -2.309 -2.424 3.834 1 90.81 143 HIS B C 1
ATOM 3957 O O . HIS B 1 143 ? -3.496 -2.256 3.547 1 90.81 143 HIS B O 1
ATOM 3963 N N . ASP B 1 144 ? -1.907 -3.188 4.766 1 92.25 144 ASP B N 1
ATOM 3964 C CA . ASP B 1 144 ? -2.887 -4.078 5.383 1 92.25 144 ASP B CA 1
ATOM 3965 C C . ASP B 1 144 ? -3.27 -3.59 6.777 1 92.25 144 ASP B C 1
ATOM 3967 O O . ASP B 1 144 ? -4.441 -3.643 7.16 1 92.25 144 ASP B O 1
ATOM 3971 N N . VAL B 1 145 ? -2.311 -3.121 7.492 1 95.25 145 VAL B N 1
ATOM 3972 C CA . VAL B 1 145 ? -2.553 -2.793 8.891 1 95.25 145 VAL B CA 1
ATOM 3973 C C . VAL B 1 145 ? -2.904 -1.312 9.023 1 95.25 145 VAL B C 1
ATOM 3975 O O . VAL B 1 145 ? -3.906 -0.959 9.648 1 95.25 145 VAL B O 1
ATOM 3978 N N . TRP B 1 146 ? -2.154 -0.494 8.383 1 96.75 146 TRP B N 1
ATOM 3979 C CA . TRP B 1 146 ? -2.258 0.942 8.625 1 96.75 146 TRP B CA 1
ATOM 3980 C C . TRP B 1 146 ? -2.889 1.65 7.434 1 96.75 146 TRP B C 1
ATOM 3982 O O . TRP B 1 146 ? -2.807 2.875 7.312 1 96.75 146 TRP B O 1
ATOM 3992 N N . SER B 1 147 ? -3.551 0.916 6.566 1 95.5 147 SER B N 1
ATOM 3993 C CA . SER B 1 147 ? -4.094 1.482 5.336 1 95.5 147 SER B CA 1
ATOM 3994 C C . SER B 1 147 ? -5.043 2.637 5.633 1 95.5 147 SER B C 1
ATOM 3996 O O . SER B 1 147 ? -5.223 3.529 4.801 1 95.5 147 SER B O 1
ATOM 3998 N N . PHE B 1 148 ? -5.629 2.684 6.824 1 97.5 148 PHE B N 1
ATOM 3999 C CA . PHE B 1 148 ? -6.629 3.693 7.16 1 97.5 148 PHE B CA 1
ATOM 4000 C C . PHE B 1 148 ? -5.988 5.07 7.27 1 97.5 148 PHE B C 1
ATOM 4002 O O . PHE B 1 148 ? -6.684 6.09 7.242 1 97.5 148 PHE B O 1
ATOM 4009 N N . ILE B 1 149 ? -4.676 5.125 7.375 1 97.75 149 ILE B N 1
ATOM 4010 C CA . ILE B 1 149 ? -3.998 6.418 7.449 1 97.75 149 ILE B CA 1
ATOM 4011 C C . ILE B 1 149 ? -4.082 7.125 6.098 1 97.75 149 ILE B C 1
ATOM 4013 O O . ILE B 1 149 ? -4.582 8.25 6.012 1 97.75 149 ILE B O 1
ATOM 4017 N N . CYS B 1 150 ? -3.691 6.449 5.082 1 96.5 150 CYS B N 1
ATOM 4018 C CA . CYS B 1 150 ? -3.705 7.082 3.77 1 96.5 150 CYS B CA 1
ATOM 4019 C C . CYS B 1 150 ? -5.133 7.23 3.25 1 96.5 150 CYS B C 1
ATOM 4021 O O . CYS B 1 150 ? -5.449 8.203 2.561 1 96.5 150 CYS B O 1
ATOM 4023 N N . ARG B 1 151 ? -5.984 6.363 3.615 1 96.94 151 ARG B N 1
ATOM 4024 C CA . ARG B 1 151 ? -7.352 6.348 3.104 1 96.94 151 ARG B CA 1
ATOM 4025 C C . ARG B 1 151 ? -8.164 7.512 3.672 1 96.94 151 ARG B C 1
ATOM 4027 O O . ARG B 1 151 ? -9.148 7.938 3.072 1 96.94 151 ARG B O 1
ATOM 4034 N N . ALA B 1 152 ? -7.75 7.996 4.789 1 98.12 152 ALA B N 1
ATOM 4035 C CA . ALA B 1 152 ? -8.438 9.133 5.402 1 98.12 152 ALA B CA 1
ATOM 4036 C C . ALA B 1 152 ? -8.383 10.359 4.5 1 98.12 152 ALA B C 1
ATOM 4038 O O . ALA B 1 152 ? -9.172 11.289 4.66 1 98.12 152 ALA B O 1
ATOM 4039 N N . PHE B 1 153 ? -7.531 10.352 3.535 1 96.88 153 PHE B N 1
ATOM 4040 C CA . PHE B 1 153 ? -7.266 11.555 2.754 1 96.88 153 PHE B CA 1
ATOM 4041 C C . PHE B 1 153 ? -7.832 11.422 1.346 1 96.88 153 PHE B C 1
ATOM 4043 O O . PHE B 1 153 ? -7.551 12.25 0.476 1 96.88 153 PHE B O 1
ATOM 4050 N N . ARG B 1 154 ? -8.688 10.453 1.128 1 93.88 154 ARG B N 1
ATOM 4051 C CA . ARG B 1 154 ? -9.18 10.172 -0.217 1 93.88 154 ARG B CA 1
ATOM 4052 C C . ARG B 1 154 ? -10.336 11.094 -0.584 1 93.88 154 ARG B C 1
ATOM 4054 O O . ARG B 1 154 ? -10.836 11.047 -1.71 1 93.88 154 ARG B O 1
ATOM 4061 N N . ASP B 1 155 ? -10.734 11.977 0.276 1 92.31 155 ASP B N 1
ATOM 4062 C CA . ASP B 1 155 ? -11.727 12.992 -0.063 1 92.31 155 ASP B CA 1
ATOM 4063 C C . ASP B 1 155 ? -11.086 14.172 -0.789 1 92.31 155 ASP B C 1
ATOM 4065 O O . ASP B 1 155 ? -11.742 15.172 -1.078 1 92.31 155 ASP B O 1
ATOM 4069 N N . LYS B 1 156 ? -9.805 14.164 -0.975 1 88 156 LYS B N 1
ATOM 4070 C CA . LYS B 1 156 ? -9.008 15.031 -1.835 1 88 156 LYS B CA 1
ATOM 4071 C C . LYS B 1 156 ? -8.828 16.406 -1.205 1 88 156 LYS B C 1
ATOM 4073 O O . LYS B 1 156 ? -8.383 17.344 -1.869 1 88 156 LYS B O 1
ATOM 4078 N N . GLN B 1 157 ? -9.203 16.562 0.081 1 91.88 157 GLN B N 1
ATOM 4079 C CA . GLN B 1 157 ? -8.906 17.812 0.768 1 91.88 157 GLN B CA 1
ATOM 4080 C C . GLN B 1 157 ? -7.41 17.969 1.021 1 91.88 157 GLN B C 1
ATOM 4082 O O . GLN B 1 157 ? -6.863 19.062 0.917 1 91.88 157 GLN B O 1
ATOM 4087 N N . VAL B 1 158 ? -6.828 16.953 1.407 1 96 158 VAL B N 1
ATOM 4088 C CA . VAL B 1 158 ? -5.387 16.797 1.565 1 96 158 VAL B CA 1
ATOM 4089 C C . VAL B 1 158 ? -4.898 15.617 0.721 1 96 158 VAL B C 1
ATOM 4091 O O . VAL B 1 158 ? -5.52 14.555 0.709 1 96 158 VAL B O 1
ATOM 4094 N N . LYS B 1 159 ? -3.893 15.891 -0.068 1 95.12 159 LYS B N 1
ATOM 4095 C CA . LYS B 1 159 ? -3.334 14.805 -0.872 1 95.12 159 LYS B CA 1
ATOM 4096 C C . LYS B 1 159 ? -2.32 13.992 -0.071 1 95.12 159 LYS B C 1
ATOM 4098 O O . LYS B 1 159 ? -1.404 14.555 0.532 1 95.12 159 LYS B O 1
ATOM 4103 N N . ALA B 1 160 ? -2.537 12.719 -0.042 1 96.25 160 ALA B N 1
ATOM 4104 C CA . ALA B 1 160 ? -1.558 11.797 0.527 1 96.25 160 ALA B CA 1
ATOM 4105 C C . ALA B 1 160 ? -0.753 11.109 -0.569 1 96.25 160 ALA B C 1
ATOM 4107 O O . ALA B 1 160 ? -1.312 10.391 -1.4 1 96.25 160 ALA B O 1
ATOM 4108 N N . LEU B 1 161 ? 0.531 11.398 -0.574 1 94.81 161 LEU B N 1
ATOM 4109 C CA . LEU B 1 161 ? 1.422 10.805 -1.566 1 94.81 161 LEU B CA 1
ATOM 4110 C C . LEU B 1 161 ? 2.256 9.688 -0.95 1 94.81 161 LEU B C 1
ATOM 4112 O O . LEU B 1 161 ? 3.023 9.922 -0.015 1 94.81 161 LEU B O 1
ATOM 4116 N N . LEU B 1 162 ? 2.105 8.477 -1.545 1 93.12 162 LEU B N 1
ATOM 4117 C CA . LEU B 1 162 ? 2.807 7.312 -1.019 1 93.12 162 LEU B CA 1
ATOM 4118 C C . LEU B 1 162 ? 4.059 7.02 -1.834 1 93.12 162 LEU B C 1
ATOM 4120 O O . LEU B 1 162 ? 4.188 7.477 -2.971 1 93.12 162 LEU B O 1
ATOM 4124 N N . GLY B 1 163 ? 5.023 6.207 -1.24 1 84.88 163 GLY B N 1
ATOM 4125 C CA . GLY B 1 163 ? 6.07 5.586 -2.039 1 84.88 163 GLY B CA 1
ATOM 4126 C C . GLY B 1 163 ? 7.395 6.32 -1.961 1 84.88 163 GLY B C 1
ATOM 4127 O O . GLY B 1 163 ? 8.016 6.602 -2.988 1 84.88 163 GLY B O 1
ATOM 4128 N N . GLU B 1 164 ? 7.848 6.719 -0.861 1 85.88 164 GLU B N 1
ATOM 4129 C CA . GLU B 1 164 ? 9.148 7.336 -0.642 1 85.88 164 GLU B CA 1
ATOM 4130 C C . GLU B 1 164 ? 9.297 8.617 -1.46 1 85.88 164 GLU B C 1
ATOM 4132 O O . GLU B 1 164 ? 10.289 8.789 -2.174 1 85.88 164 GLU B O 1
ATOM 4137 N N . VAL B 1 165 ? 8.398 9.422 -1.393 1 89.44 165 VAL B N 1
ATOM 4138 C CA . VAL B 1 165 ? 8.406 10.695 -2.117 1 89.44 165 VAL B CA 1
ATOM 4139 C C . VAL B 1 165 ? 9.375 11.664 -1.441 1 89.44 165 VAL B C 1
ATOM 4141 O O . VAL B 1 165 ? 9.391 11.773 -0.214 1 89.44 165 VAL B O 1
ATOM 4144 N N . ALA B 1 166 ? 10.094 12.297 -2.277 1 93 166 ALA B N 1
ATOM 4145 C CA . ALA B 1 166 ? 11.055 13.25 -1.734 1 93 166 ALA B CA 1
ATOM 4146 C C . ALA B 1 166 ? 10.375 14.562 -1.36 1 93 166 ALA B C 1
ATOM 4148 O O . ALA B 1 166 ? 9.602 15.117 -2.146 1 93 166 ALA B O 1
ATOM 4149 N N . SER B 1 167 ? 10.648 15.023 -0.244 1 94.44 167 SER B N 1
ATOM 4150 C CA . SER B 1 167 ? 10.094 16.297 0.216 1 94.44 167 SER B CA 1
ATOM 4151 C C . SER B 1 167 ? 10.789 17.469 -0.462 1 94.44 167 SER B C 1
ATOM 4153 O O . SER B 1 167 ? 12.016 17.609 -0.392 1 94.44 167 SER B O 1
ATOM 4155 N N . GLY B 1 168 ? 10.031 18.281 -1.037 1 92.62 168 GLY B N 1
ATOM 4156 C CA . GLY B 1 168 ? 10.562 19.516 -1.604 1 92.62 168 GLY B CA 1
ATOM 4157 C C . GLY B 1 168 ? 11.086 20.484 -0.556 1 92.62 168 GLY B C 1
ATOM 4158 O O . GLY B 1 168 ? 12.086 21.156 -0.774 1 92.62 168 GLY B O 1
ATOM 4159 N N . ALA B 1 169 ? 10.422 20.516 0.511 1 92.75 169 ALA B N 1
ATOM 4160 C CA . ALA B 1 169 ? 10.828 21.391 1.604 1 92.75 169 ALA B CA 1
ATOM 4161 C C . ALA B 1 169 ? 12.219 21.016 2.119 1 92.75 169 ALA B C 1
ATOM 4163 O O . ALA B 1 169 ? 13.07 21.891 2.314 1 92.75 169 ALA B O 1
ATOM 4164 N N . VAL B 1 170 ? 12.414 19.75 2.299 1 92.5 170 VAL B N 1
ATOM 4165 C CA . VAL B 1 170 ? 13.703 19.281 2.793 1 92.5 170 VAL B CA 1
ATOM 4166 C C . VAL B 1 170 ? 14.781 19.531 1.74 1 92.5 170 VAL B C 1
ATOM 4168 O O . VAL B 1 170 ? 15.906 19.922 2.07 1 92.5 170 VAL B O 1
ATOM 4171 N N . SER B 1 171 ? 14.438 19.281 0.562 1 90.75 171 SER B N 1
ATOM 4172 C CA . SER B 1 171 ? 15.375 19.531 -0.523 1 90.75 171 SER B CA 1
ATOM 4173 C C . SER B 1 171 ? 15.82 21 -0.537 1 90.75 171 SER B C 1
ATOM 4175 O O . SER B 1 171 ? 17 21.281 -0.673 1 90.75 171 SER B O 1
ATOM 4177 N N . LEU B 1 172 ? 14.898 21.875 -0.43 1 87.25 172 LEU B N 1
ATOM 4178 C CA . LEU B 1 172 ? 15.203 23.297 -0.415 1 87.25 172 LEU B CA 1
ATOM 4179 C C . LEU B 1 172 ? 16.109 23.641 0.764 1 87.25 172 LEU B C 1
ATOM 4181 O O . LEU B 1 172 ? 17.047 24.438 0.622 1 87.25 172 LEU B O 1
ATOM 4185 N N . ALA B 1 173 ? 15.812 23.078 1.814 1 86.44 173 ALA B N 1
ATOM 4186 C CA . ALA B 1 173 ? 16.609 23.328 3.01 1 86.44 173 ALA B CA 1
ATOM 4187 C C . ALA B 1 173 ? 18.047 22.828 2.824 1 86.44 173 ALA B C 1
ATOM 4189 O O . ALA B 1 173 ? 19 23.531 3.162 1 86.44 173 ALA B O 1
ATOM 4190 N N . LYS B 1 174 ? 18.188 21.703 2.283 1 84.5 174 LYS B N 1
ATOM 4191 C CA . LYS B 1 174 ? 19.5 21.094 2.086 1 84.5 174 LYS B CA 1
ATOM 4192 C C . LYS B 1 174 ? 20.312 21.875 1.052 1 84.5 174 LYS B C 1
ATOM 4194 O O . LYS B 1 174 ? 21.547 21.844 1.07 1 84.5 174 LYS B O 1
ATOM 4199 N N . ASN B 1 175 ? 19.656 22.562 0.145 1 82.25 175 ASN B N 1
ATOM 4200 C CA . ASN B 1 175 ? 20.328 23.234 -0.96 1 82.25 175 ASN B CA 1
ATOM 4201 C C . ASN B 1 175 ? 20.391 24.734 -0.737 1 82.25 175 ASN B C 1
ATOM 4203 O O . ASN B 1 175 ? 20.609 25.5 -1.681 1 82.25 175 ASN B O 1
ATOM 4207 N N . LYS B 1 176 ? 20.094 25.156 0.323 1 77.12 176 LYS B N 1
ATOM 4208 C CA . LYS B 1 176 ? 20.109 26.578 0.632 1 77.12 176 LYS B CA 1
ATOM 4209 C C . LYS B 1 176 ? 21.469 27.203 0.31 1 77.12 176 LYS B C 1
ATOM 4211 O O . LYS B 1 176 ? 21.547 28.359 -0.12 1 77.12 176 LYS B O 1
ATOM 4216 N N . GLY B 1 177 ? 22.531 26.422 0.416 1 71.19 177 GLY B N 1
ATOM 4217 C CA . GLY B 1 177 ? 23.859 26.953 0.178 1 71.19 177 GLY B CA 1
ATOM 4218 C C . GLY B 1 177 ? 24.312 26.812 -1.263 1 71.19 177 GLY B C 1
ATOM 4219 O O . GLY B 1 177 ? 25.422 27.219 -1.614 1 71.19 177 GLY B O 1
ATOM 4220 N N . ARG B 1 178 ? 23.422 26.266 -2.039 1 71.31 178 ARG B N 1
ATOM 4221 C CA . ARG B 1 178 ? 23.812 26.078 -3.436 1 71.31 178 ARG B CA 1
ATOM 4222 C C . ARG B 1 178 ? 23.875 27.422 -4.168 1 71.31 178 ARG B C 1
ATOM 4224 O O . ARG B 1 178 ? 22.938 28.219 -4.082 1 71.31 178 ARG B O 1
ATOM 4231 N N . CYS B 1 179 ? 25 27.875 -4.598 1 65.19 179 CYS B N 1
ATOM 4232 C CA . CYS B 1 179 ? 25.25 29.172 -5.234 1 65.19 179 CYS B CA 1
ATOM 4233 C C . CYS B 1 179 ? 25.75 28.984 -6.664 1 65.19 179 CYS B C 1
ATOM 4235 O O . CYS B 1 179 ? 26.016 27.859 -7.094 1 65.19 179 CYS B O 1
ATOM 4237 N N . LEU B 1 180 ? 25.562 30 -7.438 1 66.44 180 LEU B N 1
ATOM 4238 C CA . LEU B 1 180 ? 26.047 30.031 -8.805 1 66.44 180 LEU B CA 1
ATOM 4239 C C . LEU B 1 180 ? 27.516 29.594 -8.867 1 66.44 180 LEU B C 1
ATOM 4241 O O . LEU B 1 180 ? 28.281 29.828 -7.926 1 66.44 180 LEU B O 1
ATOM 4245 N N . GLU B 1 181 ? 27.656 28.672 -9.984 1 59.91 181 GLU B N 1
ATOM 4246 C CA . GLU B 1 181 ? 29.016 28.219 -10.234 1 59.91 181 GLU B CA 1
ATOM 4247 C C . GLU B 1 181 ? 30.016 29.375 -10.188 1 59.91 181 GLU B C 1
ATOM 4249 O O . GLU B 1 181 ? 29.766 30.438 -10.758 1 59.91 181 GLU B O 1
ATOM 4254 N N . SER B 1 182 ? 30.625 29.5 -9.172 1 56.75 182 SER B N 1
ATOM 4255 C CA . SER B 1 182 ? 31.812 30.359 -9.297 1 56.75 182 SER B CA 1
ATOM 4256 C C . SER B 1 182 ? 33.062 29.562 -9.641 1 56.75 182 SER B C 1
ATOM 4258 O O . SER B 1 182 ? 33.062 28.844 -10.656 1 56.75 182 SER B O 1
ATOM 4260 N N . LYS B 1 183 ? 34 29.578 -8.859 1 55 183 LYS B N 1
ATOM 4261 C CA . LYS B 1 183 ? 35.25 28.844 -9.047 1 55 183 LYS B CA 1
ATOM 4262 C C . LYS B 1 183 ? 35.031 27.344 -8.883 1 55 183 LYS B C 1
ATOM 4264 O O . LYS B 1 183 ? 35.719 26.547 -9.531 1 55 183 LYS B O 1
ATOM 4269 N N . GLU B 1 184 ? 34.094 27.062 -8.07 1 59.94 184 GLU B N 1
ATOM 4270 C CA . GLU B 1 184 ? 33.875 25.625 -7.844 1 59.94 184 GLU B CA 1
ATOM 4271 C C . GLU B 1 184 ? 32.594 25.156 -8.508 1 59.94 184 GLU B C 1
ATOM 4273 O O . GLU B 1 184 ? 31.656 25.922 -8.688 1 59.94 184 GLU B O 1
ATOM 4278 N N . LYS B 1 185 ? 32.75 24.062 -9.133 1 66.56 185 LYS B N 1
ATOM 4279 C CA . LYS B 1 185 ? 31.641 23.406 -9.789 1 66.56 185 LYS B CA 1
ATOM 4280 C C . LYS B 1 185 ? 30.438 23.312 -8.852 1 66.56 185 LYS B C 1
ATOM 4282 O O . LYS B 1 185 ? 30.594 23.031 -7.66 1 66.56 185 LYS B O 1
ATOM 4287 N N . ARG B 1 186 ? 29.375 23.734 -9.336 1 66.44 186 ARG B N 1
ATOM 4288 C CA . ARG B 1 186 ? 28.125 23.672 -8.594 1 66.44 186 ARG B CA 1
ATOM 4289 C C . ARG B 1 186 ? 27.828 22.25 -8.117 1 66.44 186 ARG B C 1
ATOM 4291 O O . ARG B 1 186 ? 27.953 21.297 -8.891 1 66.44 186 ARG B O 1
ATOM 4298 N N . GLN B 1 187 ? 27.734 22.094 -6.84 1 69.19 187 GLN B N 1
ATOM 4299 C CA . GLN B 1 187 ? 27.406 20.797 -6.281 1 69.19 187 GLN B CA 1
ATOM 4300 C C . GLN B 1 187 ? 26.047 20.312 -6.801 1 69.19 187 GLN B C 1
ATOM 4302 O O . GLN B 1 187 ? 25.156 21.109 -7.09 1 69.19 187 GLN B O 1
ATOM 4307 N N . ARG B 1 188 ? 25.969 19.047 -7.051 1 80.5 188 ARG B N 1
ATOM 4308 C CA . ARG B 1 188 ? 24.703 18.453 -7.457 1 80.5 188 ARG B CA 1
ATOM 4309 C C . ARG B 1 188 ? 23.625 18.719 -6.422 1 80.5 188 ARG B C 1
ATOM 4311 O O . ARG B 1 188 ? 23.891 18.766 -5.219 1 80.5 188 ARG B O 1
ATOM 4318 N N . LYS B 1 189 ? 22.516 19.078 -6.84 1 83.12 189 LYS B N 1
ATOM 4319 C CA . LYS B 1 189 ? 21.359 19.297 -5.977 1 83.12 189 LYS B CA 1
ATOM 4320 C C . LYS B 1 189 ? 21.109 18.094 -5.074 1 83.12 189 LYS B C 1
ATOM 4322 O O . LYS B 1 189 ? 21.062 16.969 -5.547 1 83.12 189 LYS B O 1
ATOM 4327 N N . ALA B 1 190 ? 20.953 18.391 -3.748 1 84.19 190 ALA B N 1
ATOM 4328 C CA . ALA B 1 190 ? 20.641 17.344 -2.789 1 84.19 190 ALA B CA 1
ATOM 4329 C C . ALA B 1 190 ? 19.156 16.984 -2.84 1 84.19 190 ALA B C 1
ATOM 4331 O O . ALA B 1 190 ? 18.297 17.875 -2.959 1 84.19 190 ALA B O 1
ATOM 4332 N N . MET B 1 191 ? 18.922 15.766 -2.73 1 87.25 191 MET B N 1
ATOM 4333 C CA . MET B 1 191 ? 17.547 15.281 -2.68 1 87.25 191 MET B CA 1
ATOM 4334 C C . MET B 1 191 ? 16.953 15.445 -1.28 1 87.25 191 MET B C 1
ATOM 4336 O O . MET B 1 191 ? 17.672 15.352 -0.286 1 87.25 191 MET B O 1
ATOM 4340 N N . GLY B 1 192 ? 15.711 15.773 -1.242 1 88.69 192 GLY B N 1
ATOM 4341 C CA . GLY B 1 192 ? 15.023 15.844 0.039 1 88.69 192 GLY B CA 1
ATOM 4342 C C . GLY B 1 192 ? 14.852 14.492 0.705 1 88.69 192 GLY B C 1
ATOM 4343 O O . GLY B 1 192 ? 15.188 13.461 0.12 1 88.69 192 GLY B O 1
ATOM 4344 N N . ALA B 1 193 ? 14.398 14.531 1.909 1 89.62 193 ALA B N 1
ATOM 4345 C CA . ALA B 1 193 ? 14.094 13.297 2.637 1 89.62 193 ALA B CA 1
ATOM 4346 C C . ALA B 1 193 ? 13.016 12.492 1.93 1 89.62 193 ALA B C 1
ATOM 4348 O O . ALA B 1 193 ? 12.016 13.055 1.47 1 89.62 193 ALA B O 1
ATOM 4349 N N . ARG B 1 194 ? 13.273 11.242 1.763 1 92.81 194 ARG B N 1
ATOM 4350 C CA . ARG B 1 194 ? 12.25 10.352 1.226 1 92.81 194 ARG B CA 1
ATOM 4351 C C . ARG B 1 194 ? 11.281 9.914 2.316 1 92.81 194 ARG B C 1
ATOM 4353 O O . ARG B 1 194 ? 11.695 9.398 3.355 1 92.81 194 ARG B O 1
ATOM 4360 N N . LEU B 1 195 ? 10.055 10.18 2.061 1 94.44 195 LEU B N 1
ATOM 4361 C CA . LEU B 1 195 ? 9.016 9.953 3.062 1 94.44 195 LEU B CA 1
ATOM 4362 C C . LEU B 1 195 ? 8.078 8.828 2.633 1 94.44 195 LEU B C 1
ATOM 4364 O O . LEU B 1 195 ? 7.734 8.719 1.455 1 94.44 195 LEU B O 1
ATOM 4368 N N . ASP B 1 196 ? 7.621 8.062 3.605 1 94.06 196 ASP B N 1
ATOM 4369 C CA . ASP B 1 196 ? 6.688 6.98 3.293 1 94.06 196 ASP B CA 1
ATOM 4370 C C . ASP B 1 196 ? 5.348 7.535 2.816 1 94.06 196 ASP B C 1
ATOM 4372 O O . ASP B 1 196 ? 4.75 7.004 1.876 1 94.06 196 ASP B O 1
ATOM 4376 N N . ILE B 1 197 ? 4.867 8.562 3.518 1 96.5 197 ILE B N 1
ATOM 4377 C CA . ILE B 1 197 ? 3.713 9.32 3.062 1 96.5 197 ILE B CA 1
ATOM 4378 C C . ILE B 1 197 ? 3.979 10.82 3.242 1 96.5 197 ILE B C 1
ATOM 4380 O O . ILE B 1 197 ? 4.453 11.242 4.297 1 96.5 197 ILE B O 1
ATOM 4384 N N . MET B 1 198 ? 3.732 11.578 2.217 1 97.31 198 MET B N 1
ATOM 4385 C CA . MET B 1 198 ? 3.762 13.039 2.287 1 97.31 198 MET B CA 1
ATOM 4386 C C . MET B 1 198 ? 2.361 13.617 2.115 1 97.31 198 MET B C 1
ATOM 4388 O O . MET B 1 198 ? 1.61 13.195 1.238 1 97.31 198 MET B O 1
ATOM 4392 N N . PHE B 1 199 ? 1.999 14.547 2.943 1 98 199 PHE B N 1
ATOM 4393 C CA . PHE B 1 199 ? 0.691 15.188 2.855 1 98 199 PHE B CA 1
ATOM 4394 C C . PHE B 1 199 ? 0.817 16.609 2.312 1 98 199 PHE B C 1
ATOM 4396 O O . PHE B 1 199 ? 1.558 17.422 2.863 1 98 199 PHE B O 1
ATOM 4403 N N . LYS B 1 200 ? 0.021 16.875 1.29 1 97.06 200 LYS B N 1
ATOM 4404 C CA . LYS B 1 200 ? 0.11 18.172 0.619 1 97.06 200 LYS B CA 1
ATOM 4405 C C . LYS B 1 200 ? -1.274 18.766 0.41 1 97.06 200 LYS B C 1
ATOM 4407 O O . LYS B 1 200 ? -2.252 18.047 0.209 1 97.06 200 LYS B O 1
ATOM 4412 N N . ILE B 1 201 ? -1.346 19.984 0.479 1 95.81 201 ILE B N 1
ATOM 4413 C CA . ILE B 1 201 ? -2.473 20.781 0.005 1 95.81 201 ILE B CA 1
ATOM 4414 C C . ILE B 1 201 ? -1.988 21.797 -1.021 1 95.81 201 ILE B C 1
ATOM 4416 O O . ILE B 1 201 ? -1.224 22.703 -0.69 1 95.81 201 ILE B O 1
ATOM 4420 N N . GLY B 1 202 ? -2.484 21.625 -2.285 1 91.25 202 GLY B N 1
ATOM 4421 C CA . GLY B 1 202 ? -1.838 22.391 -3.342 1 91.25 202 GLY B CA 1
ATOM 4422 C C . GLY B 1 202 ? -0.372 22.047 -3.518 1 91.25 202 GLY B C 1
ATOM 4423 O O . GLY B 1 202 ? -0.019 20.875 -3.66 1 91.25 202 GLY B O 1
ATOM 4424 N N . GLN B 1 203 ? 0.466 23.047 -3.439 1 90.62 203 GLN B N 1
ATOM 4425 C CA . GLN B 1 203 ? 1.896 22.844 -3.641 1 90.62 203 GLN B CA 1
ATOM 4426 C C . GLN B 1 203 ? 2.631 22.734 -2.309 1 90.62 203 GLN B C 1
ATOM 4428 O O . GLN B 1 203 ? 3.812 22.391 -2.27 1 90.62 203 GLN B O 1
ATOM 4433 N N . GLN B 1 204 ? 1.943 22.953 -1.253 1 95.19 204 GLN B N 1
ATOM 4434 C CA . GLN B 1 204 ? 2.613 23.047 0.041 1 95.19 204 GLN B CA 1
ATOM 4435 C C . GLN B 1 204 ? 2.516 21.719 0.802 1 95.19 204 GLN B C 1
ATOM 4437 O O . GLN B 1 204 ? 1.495 21.031 0.735 1 95.19 204 GLN B O 1
ATOM 4442 N N . GLU B 1 205 ? 3.531 21.438 1.483 1 97.62 205 GLU B N 1
ATOM 4443 C CA . GLU B 1 205 ? 3.598 20.266 2.338 1 97.62 205 GLU B CA 1
ATOM 4444 C C . GLU B 1 205 ? 3.164 20.578 3.764 1 97.62 205 GLU B C 1
ATOM 4446 O O . GLU B 1 205 ? 3.645 21.547 4.359 1 97.62 205 GLU B O 1
ATOM 4451 N N . TYR B 1 206 ? 2.258 19.766 4.281 1 98.12 206 TYR B N 1
ATOM 4452 C CA . TYR B 1 206 ? 1.697 20.062 5.594 1 98.12 206 TYR B CA 1
ATOM 4453 C C . TYR B 1 206 ? 1.993 18.938 6.582 1 98.12 206 TYR B C 1
ATOM 4455 O O . TYR B 1 206 ? 1.765 19.094 7.785 1 98.12 206 TYR B O 1
ATOM 4463 N N . GLY B 1 207 ? 2.479 17.812 6.098 1 98.38 207 GLY B N 1
ATOM 4464 C CA . GLY B 1 207 ? 2.73 16.719 7.023 1 98.38 207 GLY B CA 1
ATOM 4465 C C . GLY B 1 207 ? 3.406 15.531 6.367 1 98.38 207 GLY B C 1
ATOM 4466 O O . GLY B 1 207 ? 3.656 15.547 5.16 1 98.38 207 GLY B O 1
ATOM 4467 N N . THR B 1 208 ? 3.725 14.578 7.246 1 98.06 208 THR B N 1
ATOM 4468 C CA . THR B 1 208 ? 4.375 13.359 6.785 1 98.06 208 THR B CA 1
ATOM 4469 C C . THR B 1 208 ? 3.996 12.172 7.668 1 98.06 208 THR B C 1
ATOM 4471 O O . THR B 1 208 ? 3.41 12.352 8.734 1 98.06 208 THR B O 1
ATOM 4474 N N . CYS B 1 209 ? 4.266 11.016 7.125 1 97.38 209 CYS B N 1
ATOM 4475 C CA . CYS B 1 209 ? 4.117 9.766 7.871 1 97.38 209 CYS B CA 1
ATOM 4476 C C . CYS B 1 209 ? 5.324 8.859 7.664 1 97.38 209 CYS B C 1
ATOM 4478 O O . CYS B 1 209 ? 5.77 8.664 6.531 1 97.38 209 CYS B O 1
ATOM 4480 N N . GLU B 1 210 ? 5.871 8.422 8.734 1 95.44 210 GLU B N 1
ATOM 4481 C CA . GLU B 1 210 ? 6.934 7.426 8.688 1 95.44 210 GLU B CA 1
ATOM 4482 C C . GLU B 1 210 ? 6.477 6.105 9.305 1 95.44 210 GLU B C 1
ATOM 4484 O O . GLU B 1 210 ? 5.824 6.094 10.344 1 95.44 210 GLU B O 1
ATOM 4489 N N . VAL B 1 211 ? 6.754 5.039 8.586 1 92.75 211 VAL B N 1
ATOM 4490 C CA . VAL B 1 211 ? 6.324 3.713 9.008 1 92.75 211 VAL B CA 1
ATOM 4491 C C . VAL B 1 211 ? 7.543 2.814 9.211 1 92.75 211 VAL B C 1
ATOM 4493 O O . VAL B 1 211 ? 8.43 2.756 8.352 1 92.75 211 VAL B O 1
ATOM 4496 N N . GLY B 1 212 ? 7.609 2.209 10.383 1 90.19 212 GLY B N 1
ATOM 4497 C CA . GLY B 1 212 ? 8.602 1.181 10.672 1 90.19 212 GLY B CA 1
ATOM 4498 C C . GLY B 1 212 ? 7.992 -0.201 10.828 1 90.19 212 GLY B C 1
ATOM 4499 O O . GLY B 1 212 ? 6.773 -0.34 10.953 1 90.19 212 GLY B O 1
ATOM 4500 N N . LYS B 1 213 ? 8.852 -1.16 10.797 1 87.75 213 LYS B N 1
ATOM 4501 C CA . LYS B 1 213 ? 8.414 -2.541 10.961 1 87.75 213 LYS B CA 1
ATOM 4502 C C . LYS B 1 213 ? 7.789 -2.762 12.336 1 87.75 213 LYS B C 1
ATOM 4504 O O . LYS B 1 213 ? 8.062 -2.012 13.273 1 87.75 213 LYS B O 1
ATOM 4509 N N . ASN B 1 214 ? 7.008 -3.822 12.367 1 85.44 214 ASN B N 1
ATOM 4510 C CA . ASN B 1 214 ? 6.336 -4.141 13.625 1 85.44 214 ASN B CA 1
ATOM 4511 C C . ASN B 1 214 ? 7.324 -4.613 14.688 1 85.44 214 ASN B C 1
ATOM 4513 O O . ASN B 1 214 ? 7.027 -4.566 15.883 1 85.44 214 ASN B O 1
ATOM 4517 N N . THR B 1 215 ? 8.461 -4.984 14.344 1 82.56 215 THR B N 1
ATOM 4518 C CA . THR B 1 215 ? 9.445 -5.52 15.273 1 82.56 215 THR B CA 1
ATOM 4519 C C . THR B 1 215 ? 10.359 -4.41 15.797 1 82.56 215 THR B C 1
ATOM 4521 O O . THR B 1 215 ? 11.195 -4.648 16.672 1 82.56 215 THR B O 1
ATOM 4524 N N . VAL B 1 216 ? 10.133 -3.225 15.258 1 82.5 216 VAL B N 1
ATOM 4525 C CA . VAL B 1 216 ? 10.977 -2.107 15.672 1 82.5 216 VAL B CA 1
ATOM 4526 C C . VAL B 1 216 ? 10.609 -1.675 17.094 1 82.5 216 VAL B C 1
ATOM 4528 O O . VAL B 1 216 ? 9.43 -1.483 17.406 1 82.5 216 VAL B O 1
ATOM 4531 N N . THR B 1 217 ? 11.57 -1.569 17.906 1 78.56 217 THR B N 1
ATOM 4532 C CA . THR B 1 217 ? 11.344 -1.093 19.266 1 78.56 217 THR B CA 1
ATOM 4533 C C . THR B 1 217 ? 11.93 0.306 19.438 1 78.56 217 THR B C 1
ATOM 4535 O O . THR B 1 217 ? 12.656 0.8 18.578 1 78.56 217 THR B O 1
ATOM 4538 N N . VAL B 1 218 ? 11.625 0.887 20.594 1 75.94 218 VAL B N 1
ATOM 4539 C CA . VAL B 1 218 ? 12.039 2.254 20.891 1 75.94 218 VAL B CA 1
ATOM 4540 C C . VAL B 1 218 ? 13.555 2.326 21.016 1 75.94 218 VAL B C 1
ATOM 4542 O O . VAL B 1 218 ? 14.141 3.406 20.906 1 75.94 218 VAL B O 1
ATOM 4545 N N . ALA B 1 219 ? 14.125 1.201 21.219 1 78.25 219 ALA B N 1
ATOM 4546 C CA . ALA B 1 219 ? 15.578 1.178 21.406 1 78.25 219 ALA B CA 1
ATOM 4547 C C . ALA B 1 219 ? 16.297 1.032 20.062 1 78.25 219 ALA B C 1
ATOM 4549 O O . ALA B 1 219 ? 17.516 1.216 19.984 1 78.25 219 ALA B O 1
ATOM 4550 N N . ASP B 1 220 ? 15.602 0.765 19.031 1 83.06 220 ASP B N 1
ATOM 4551 C CA . ASP B 1 220 ? 16.188 0.519 17.719 1 83.06 220 ASP B CA 1
ATOM 4552 C C . ASP B 1 220 ? 16.594 1.828 17.047 1 83.06 220 ASP B C 1
ATOM 4554 O O . ASP B 1 220 ? 15.922 2.848 17.203 1 83.06 220 ASP B O 1
ATOM 4558 N N . ASP B 1 221 ? 17.641 1.806 16.203 1 80.38 221 ASP B N 1
ATOM 4559 C CA . ASP B 1 221 ? 18.109 2.961 15.438 1 80.38 221 ASP B CA 1
ATOM 4560 C C . ASP B 1 221 ? 17.016 3.506 14.531 1 80.38 221 ASP B C 1
ATOM 4562 O O . ASP B 1 221 ? 16.875 4.723 14.383 1 80.38 221 ASP B O 1
ATOM 4566 N N . LYS B 1 222 ? 16.359 2.641 14.031 1 83.88 222 LYS B N 1
ATOM 4567 C CA . LYS B 1 222 ? 15.289 3.049 13.125 1 83.88 222 LYS B CA 1
ATOM 4568 C C . LYS B 1 222 ? 14.281 3.947 13.844 1 83.88 222 LYS B C 1
ATOM 4570 O O . LYS B 1 222 ? 13.836 4.953 13.281 1 83.88 222 LYS B O 1
ATOM 4575 N N . TYR B 1 223 ? 14.023 3.531 14.992 1 80.5 223 TYR B N 1
ATOM 4576 C CA . TYR B 1 223 ? 13.078 4.32 15.773 1 80.5 223 TYR B CA 1
ATOM 4577 C C . TYR B 1 223 ? 13.656 5.691 16.109 1 80.5 223 TYR B C 1
ATOM 4579 O O . TYR B 1 223 ? 13.016 6.715 15.883 1 80.5 223 TYR B O 1
ATOM 4587 N N . LEU B 1 224 ? 14.758 5.715 16.547 1 79.12 224 LEU B N 1
ATOM 4588 C CA . LEU B 1 224 ? 15.406 6.949 16.969 1 79.12 224 LEU B CA 1
ATOM 4589 C C . LEU B 1 224 ? 15.609 7.887 15.781 1 79.12 224 LEU B C 1
ATOM 4591 O O . LEU B 1 224 ? 15.312 9.078 15.875 1 79.12 224 LEU B O 1
ATOM 4595 N N . ASP B 1 225 ? 16 7.332 14.742 1 83.31 225 ASP B N 1
ATOM 4596 C CA . ASP B 1 225 ? 16.297 8.141 13.562 1 83.31 225 ASP B CA 1
ATOM 4597 C C . ASP B 1 225 ? 15.031 8.703 12.945 1 83.31 225 ASP B C 1
ATOM 4599 O O . ASP B 1 225 ? 14.969 9.891 12.602 1 83.31 225 ASP B O 1
ATOM 4603 N N . ASP B 1 226 ? 14.086 7.914 12.836 1 86.75 226 ASP B N 1
ATOM 4604 C CA . ASP B 1 226 ? 12.883 8.352 12.141 1 86.75 226 ASP B CA 1
ATOM 4605 C C . ASP B 1 226 ? 12.023 9.242 13.039 1 86.75 226 ASP B C 1
ATOM 4607 O O . ASP B 1 226 ? 11.562 10.297 12.609 1 86.75 226 ASP B O 1
ATOM 4611 N N . ASP B 1 227 ? 11.906 8.812 14.227 1 82.56 227 ASP B N 1
ATOM 4612 C CA . ASP B 1 227 ? 10.977 9.5 15.117 1 82.56 227 ASP B CA 1
ATOM 4613 C C . ASP B 1 227 ? 11.625 10.742 15.727 1 82.56 227 ASP B C 1
ATOM 4615 O O . ASP B 1 227 ? 10.961 11.766 15.922 1 82.56 227 ASP B O 1
ATOM 4619 N N . LEU B 1 228 ? 12.867 10.68 16 1 79.56 228 LEU B N 1
ATOM 4620 C CA . LEU B 1 228 ? 13.469 11.75 16.781 1 79.56 228 LEU B CA 1
ATOM 4621 C C . LEU B 1 228 ? 14.266 12.695 15.883 1 79.56 228 LEU B C 1
ATOM 4623 O O . LEU B 1 228 ? 14.602 13.812 16.281 1 79.56 228 LEU B O 1
ATOM 4627 N N . VAL B 1 229 ? 14.508 12.273 14.695 1 84.12 229 VAL B N 1
ATOM 4628 C CA . VAL B 1 229 ? 15.375 13.117 13.875 1 84.12 229 VAL B CA 1
ATOM 4629 C C . VAL B 1 229 ? 14.68 13.422 12.547 1 84.12 229 VAL B C 1
ATOM 4631 O O . VAL B 1 229 ? 14.359 14.578 12.258 1 84.12 229 VAL B O 1
ATOM 4634 N N . LYS B 1 230 ? 14.406 12.43 11.844 1 90.56 230 LYS B N 1
ATOM 4635 C CA . LYS B 1 230 ? 13.914 12.609 10.484 1 90.56 230 LYS B CA 1
ATOM 4636 C C . LYS B 1 230 ? 12.578 13.336 10.469 1 90.56 230 LYS B C 1
ATOM 4638 O O . LYS B 1 230 ? 12.414 14.344 9.773 1 90.56 230 LYS B O 1
ATOM 4643 N N . VAL B 1 231 ? 11.672 12.836 11.297 1 93.19 231 VAL B N 1
ATOM 4644 C CA . VAL B 1 231 ? 10.328 13.406 11.273 1 93.19 231 VAL B CA 1
ATOM 4645 C C . VAL B 1 231 ? 10.359 14.844 11.789 1 93.19 231 VAL B C 1
ATOM 4647 O O . VAL B 1 231 ? 9.883 15.758 11.125 1 93.19 231 VAL B O 1
ATOM 4650 N N . PRO B 1 232 ? 11.008 15.102 12.859 1 90.44 232 PRO B N 1
ATOM 4651 C CA . PRO B 1 232 ? 11.062 16.484 13.336 1 90.44 232 PRO B CA 1
ATOM 4652 C C . PRO B 1 232 ? 11.75 17.422 12.352 1 90.44 232 PRO B C 1
ATOM 4654 O O . PRO B 1 232 ? 11.258 18.516 12.086 1 90.44 232 PRO B O 1
ATOM 4657 N N . LYS B 1 233 ? 12.781 17 11.75 1 90.12 233 LYS B N 1
ATOM 4658 C CA . LYS B 1 233 ? 13.5 17.844 10.789 1 90.12 233 LYS B CA 1
ATOM 4659 C C . LYS B 1 233 ? 12.648 18.109 9.555 1 90.12 233 LYS B C 1
ATOM 4661 O O . LYS B 1 233 ? 12.617 19.234 9.047 1 90.12 233 LYS B O 1
ATOM 4666 N N . THR B 1 234 ? 12.039 17.078 9.125 1 94.81 234 THR B N 1
ATOM 4667 C CA . THR B 1 234 ? 11.172 17.203 7.953 1 94.81 234 THR B CA 1
ATOM 4668 C C . THR B 1 234 ? 10.031 18.188 8.227 1 94.81 234 THR B C 1
ATOM 4670 O O . THR B 1 234 ? 9.766 19.078 7.422 1 94.81 234 THR B O 1
ATOM 4673 N N . LEU B 1 235 ? 9.453 18.031 9.383 1 96.19 235 LEU B N 1
ATOM 4674 C CA . LEU B 1 235 ? 8.336 18.891 9.75 1 96.19 235 LEU B CA 1
ATOM 4675 C C . LEU B 1 235 ? 8.789 20.344 9.891 1 96.19 235 LEU B C 1
ATOM 4677 O O . LEU B 1 235 ? 8.062 21.266 9.516 1 96.19 235 LEU B O 1
ATOM 4681 N N . ARG B 1 236 ? 9.93 20.531 10.406 1 93 236 ARG B N 1
ATOM 4682 C CA . ARG B 1 236 ? 10.461 21.891 10.523 1 93 236 ARG B CA 1
ATOM 4683 C C . ARG B 1 236 ? 10.672 22.516 9.148 1 93 236 ARG B C 1
ATOM 4685 O O . ARG B 1 236 ? 10.328 23.672 8.93 1 93 236 ARG B O 1
ATOM 4692 N N . ASP B 1 237 ? 11.258 21.781 8.281 1 93.88 237 ASP B N 1
ATOM 4693 C CA . ASP B 1 237 ? 11.516 22.297 6.938 1 93.88 237 ASP B CA 1
ATOM 4694 C C . ASP B 1 237 ? 10.211 22.625 6.219 1 93.88 237 ASP B C 1
ATOM 4696 O O . ASP B 1 237 ? 10.125 23.625 5.504 1 93.88 237 ASP B O 1
ATOM 4700 N N . MET B 1 238 ? 9.281 21.797 6.402 1 96.25 238 MET B N 1
ATOM 4701 C CA . MET B 1 238 ? 7.961 22.078 5.84 1 96.25 238 MET B CA 1
ATOM 4702 C C . MET B 1 238 ? 7.387 23.375 6.426 1 96.25 238 MET B C 1
ATOM 4704 O O . MET B 1 238 ? 6.867 24.219 5.691 1 96.25 238 MET B O 1
ATOM 4708 N N . LEU B 1 239 ? 7.516 23.469 7.738 1 95.62 239 LEU B N 1
ATOM 4709 C CA . LEU B 1 239 ? 6.988 24.641 8.422 1 95.62 239 LEU B CA 1
ATOM 4710 C C . LEU B 1 239 ? 7.723 25.906 7.98 1 95.62 239 LEU B C 1
ATOM 4712 O O . LEU B 1 239 ? 7.102 26.953 7.809 1 95.62 239 LEU B O 1
ATOM 4716 N N . ALA B 1 240 ? 8.953 25.766 7.77 1 92.06 240 ALA B N 1
ATOM 4717 C CA . ALA B 1 240 ? 9.75 26.906 7.324 1 92.06 240 ALA B CA 1
ATOM 4718 C C . ALA B 1 240 ? 9.211 27.469 6.008 1 92.06 240 ALA B C 1
ATOM 4720 O O . ALA B 1 240 ? 9.141 28.688 5.832 1 92.06 240 ALA B O 1
ATOM 4721 N N . LEU B 1 241 ? 8.82 26.641 5.172 1 92.56 241 LEU B N 1
ATOM 4722 C CA . LEU B 1 241 ? 8.289 27.078 3.889 1 92.56 241 LEU B CA 1
ATOM 4723 C C . LEU B 1 241 ? 6.918 27.719 4.059 1 92.56 241 LEU B C 1
ATOM 4725 O O . LEU B 1 241 ? 6.602 28.719 3.396 1 92.56 241 LEU B O 1
ATOM 4729 N N . LEU B 1 242 ? 6.148 27.141 4.918 1 92.94 242 LEU B N 1
ATOM 4730 C CA . LEU B 1 242 ? 4.832 27.703 5.18 1 92.94 242 LEU B CA 1
ATOM 4731 C C . LEU B 1 242 ? 4.957 29.109 5.785 1 92.94 242 LEU B C 1
ATOM 4733 O O . LEU B 1 242 ? 4.223 30.016 5.406 1 92.94 242 LEU B O 1
ATOM 4737 N N . VAL B 1 243 ? 5.879 29.25 6.672 1 90.44 243 VAL B N 1
ATOM 4738 C CA . VAL B 1 243 ? 6.09 30.516 7.379 1 90.44 243 VAL B CA 1
ATOM 4739 C C . VAL B 1 243 ? 6.664 31.547 6.422 1 90.44 243 VAL B C 1
ATOM 4741 O O . VAL B 1 243 ? 6.32 32.719 6.496 1 90.44 243 VAL B O 1
ATOM 4744 N N . GLN B 1 244 ? 7.531 31.094 5.594 1 86.62 244 GLN B N 1
ATOM 4745 C CA . GLN B 1 244 ? 8.109 32 4.609 1 86.62 244 GLN B CA 1
ATOM 4746 C C . GLN B 1 244 ? 7.023 32.688 3.799 1 86.62 244 GLN B C 1
ATOM 4748 O O . GLN B 1 244 ? 7.148 33.875 3.467 1 86.62 244 GLN B O 1
ATOM 4753 N N . LYS B 1 245 ? 6.008 32.031 3.553 1 84.44 245 LYS B N 1
ATOM 4754 C CA . LYS B 1 245 ? 4.91 32.594 2.758 1 84.44 245 LYS B CA 1
ATOM 4755 C C . LYS B 1 245 ? 3.916 33.344 3.637 1 84.44 245 LYS B C 1
ATOM 4757 O O . LYS B 1 245 ? 3.088 34.094 3.133 1 84.44 245 LYS B O 1
ATOM 4762 N N . ASN B 1 246 ? 4.066 33.031 4.938 1 85.38 246 ASN B N 1
ATOM 4763 C CA . ASN B 1 246 ? 3.125 33.594 5.902 1 85.38 246 ASN B CA 1
ATOM 4764 C C . ASN B 1 246 ? 3.826 34.031 7.188 1 85.38 246 ASN B C 1
ATOM 4766 O O . ASN B 1 246 ? 3.482 33.562 8.273 1 85.38 246 ASN B O 1
ATOM 4770 N N . GLN B 1 247 ? 4.633 35.031 7.129 1 83 247 GLN B N 1
ATOM 4771 C CA . GLN B 1 247 ? 5.52 35.375 8.234 1 83 247 GLN B CA 1
ATOM 4772 C C . GLN B 1 247 ? 4.727 35.844 9.445 1 83 247 GLN B C 1
ATOM 4774 O O . GLN B 1 247 ? 5.125 35.594 10.586 1 83 247 GLN B O 1
ATOM 4779 N N . ARG B 1 248 ? 3.652 36.5 9.25 1 83.69 248 ARG B N 1
ATOM 4780 C CA . ARG B 1 248 ? 2.84 37.031 10.344 1 83.69 248 ARG B CA 1
ATOM 4781 C C . ARG B 1 248 ? 2.201 35.906 11.148 1 83.69 248 ARG B C 1
ATOM 4783 O O . ARG B 1 248 ? 1.759 36.125 12.281 1 83.69 248 ARG B O 1
ATOM 4790 N N . MET B 1 249 ? 2.17 34.75 10.539 1 87.94 249 MET B N 1
ATOM 4791 C CA . MET B 1 249 ? 1.49 33.625 11.188 1 87.94 249 MET B CA 1
ATOM 4792 C C . MET B 1 249 ? 2.496 32.656 11.766 1 87.94 249 MET B C 1
ATOM 4794 O O . MET B 1 249 ? 2.178 31.484 11.977 1 87.94 249 MET B O 1
ATOM 4798 N N . THR B 1 250 ? 3.674 33.031 11.992 1 87.62 250 THR B N 1
ATOM 4799 C CA . THR B 1 250 ? 4.77 32.188 12.43 1 87.62 250 THR B CA 1
ATOM 4800 C C . THR B 1 250 ? 4.359 31.375 13.664 1 87.62 250 THR B C 1
ATOM 4802 O O . THR B 1 250 ? 4.648 30.188 13.75 1 87.62 250 THR B O 1
ATOM 4805 N N . ASN B 1 251 ? 3.668 31.953 14.594 1 87.69 251 ASN B N 1
ATOM 4806 C CA . ASN B 1 251 ? 3.367 31.312 15.859 1 87.69 251 ASN B CA 1
ATOM 4807 C C . ASN B 1 251 ? 1.994 30.641 15.836 1 87.69 251 ASN B C 1
ATOM 4809 O O . ASN B 1 251 ? 1.548 30.094 16.844 1 87.69 251 ASN B O 1
ATOM 4813 N N . SER B 1 252 ? 1.344 30.625 14.695 1 89.19 252 SER B N 1
ATOM 4814 C CA . SER B 1 252 ? 0.028 30.016 14.578 1 89.19 252 SER B CA 1
ATOM 4815 C C . SER B 1 252 ? 0.068 28.797 13.648 1 89.19 252 SER B C 1
ATOM 4817 O O . SER B 1 252 ? -0.82 27.938 13.703 1 89.19 252 SER B O 1
ATOM 4819 N N . LEU B 1 253 ? 1.104 28.797 12.828 1 92.75 253 LEU B N 1
ATOM 4820 C CA . LEU B 1 253 ? 1.213 27.703 11.867 1 92.75 253 LEU B CA 1
ATOM 4821 C C . LEU B 1 253 ? 1.875 26.484 12.5 1 92.75 253 LEU B C 1
ATOM 4823 O O . LEU B 1 253 ? 2.586 26.609 13.5 1 92.75 253 LEU B O 1
ATOM 4827 N N . TYR B 1 254 ? 1.605 25.375 11.945 1 94.75 254 TYR B N 1
ATOM 4828 C CA . TYR B 1 254 ? 2.18 24.125 12.414 1 94.75 254 TYR B CA 1
ATOM 4829 C C . TYR B 1 254 ? 2.141 23.062 11.328 1 94.75 254 TYR B C 1
ATOM 4831 O O . TYR B 1 254 ? 1.47 23.234 10.305 1 94.75 254 TYR B O 1
ATOM 4839 N N . THR B 1 255 ? 2.895 22.047 11.461 1 97.19 255 THR B N 1
ATOM 4840 C CA . THR B 1 255 ? 2.9 20.875 10.602 1 97.19 255 THR B CA 1
ATOM 4841 C C . THR B 1 255 ? 2.646 19.609 11.43 1 97.19 255 THR B C 1
ATOM 4843 O O . THR B 1 255 ? 2.809 19.609 12.648 1 97.19 255 THR B O 1
ATOM 4846 N N . VAL B 1 256 ? 2.209 18.562 10.75 1 97.56 256 VAL B N 1
ATOM 4847 C CA . VAL B 1 256 ? 1.69 17.375 11.438 1 97.56 256 VAL B CA 1
ATOM 4848 C C . VAL B 1 256 ? 2.416 16.125 10.945 1 97.56 256 VAL B C 1
ATOM 4850 O O . VAL B 1 256 ? 2.689 15.992 9.75 1 97.56 256 VAL B O 1
ATOM 4853 N N . GLY B 1 257 ? 2.721 15.258 11.883 1 97.5 257 GLY B N 1
ATOM 4854 C CA . GLY B 1 257 ? 3.367 14.008 11.531 1 97.5 257 GLY B CA 1
ATOM 4855 C C . GLY B 1 257 ? 2.707 12.797 12.164 1 97.5 257 GLY B C 1
ATOM 4856 O O . GLY B 1 257 ? 2.275 12.844 13.312 1 97.5 257 GLY B O 1
ATOM 4857 N N . PHE B 1 258 ? 2.559 11.719 11.359 1 97.56 258 PHE B N 1
ATOM 4858 C CA . PHE B 1 258 ? 2.221 10.398 11.875 1 97.56 258 PHE B CA 1
ATOM 4859 C C . PHE B 1 258 ? 3.467 9.523 11.992 1 97.56 258 PHE B C 1
ATOM 4861 O O . PHE B 1 258 ? 4.27 9.453 11.062 1 97.56 258 PHE B O 1
ATOM 4868 N N . VAL B 1 259 ? 3.629 8.945 13.133 1 94.88 259 VAL B N 1
ATOM 4869 C CA . VAL B 1 259 ? 4.746 8.031 13.352 1 94.88 259 VAL B CA 1
ATOM 4870 C C . VAL B 1 259 ? 4.211 6.637 13.688 1 94.88 259 VAL B C 1
ATOM 4872 O O . VAL B 1 259 ? 3.551 6.449 14.711 1 94.88 259 VAL B O 1
ATOM 4875 N N . VAL B 1 260 ? 4.477 5.711 12.781 1 95 260 VAL B N 1
ATOM 4876 C CA . VAL B 1 260 ? 4.07 4.32 12.977 1 95 260 VAL B CA 1
ATOM 4877 C C . VAL B 1 260 ? 5.293 3.463 13.289 1 95 260 VAL B C 1
ATOM 4879 O O . VAL B 1 260 ? 6.141 3.236 12.414 1 95 260 VAL B O 1
ATOM 4882 N N . MET B 1 261 ? 5.328 2.971 14.461 1 88.94 261 MET B N 1
ATOM 4883 C CA . MET B 1 261 ? 6.422 2.105 14.898 1 88.94 261 MET B CA 1
ATOM 4884 C C . MET B 1 261 ? 5.934 1.097 15.93 1 88.94 261 MET B C 1
ATOM 4886 O O . MET B 1 261 ? 5.086 1.418 16.766 1 88.94 261 MET B O 1
ATOM 4890 N N . ALA B 1 262 ? 6.473 -0.156 15.906 1 82.81 262 ALA B N 1
ATOM 4891 C CA . ALA B 1 262 ? 6.172 -1.177 16.906 1 82.81 262 ALA B CA 1
ATOM 4892 C C . ALA B 1 262 ? 4.668 -1.399 17.031 1 82.81 262 ALA B C 1
ATOM 4894 O O . ALA B 1 262 ? 4.141 -1.521 18.141 1 82.81 262 ALA B O 1
ATOM 4895 N N . LEU B 1 263 ? 3.961 -1.279 16.016 1 91.12 263 LEU B N 1
ATOM 4896 C CA . LEU B 1 263 ? 2.516 -1.461 15.945 1 91.12 263 LEU B CA 1
ATOM 4897 C C . LEU B 1 263 ? 1.792 -0.38 16.75 1 91.12 263 LEU B C 1
ATOM 4899 O O . LEU B 1 263 ? 0.762 -0.647 17.359 1 91.12 263 LEU B O 1
ATOM 4903 N N . CYS B 1 264 ? 2.461 0.813 16.844 1 93.75 264 CYS B N 1
ATOM 4904 C CA . CYS B 1 264 ? 1.861 1.995 17.453 1 93.75 264 CYS B CA 1
ATOM 4905 C C . CYS B 1 264 ? 1.784 3.145 16.453 1 93.75 264 CYS B C 1
ATOM 4907 O O . CYS B 1 264 ? 2.674 3.305 15.617 1 93.75 264 CYS B O 1
ATOM 4909 N N . LEU B 1 265 ? 0.734 3.836 16.625 1 96.25 265 LEU B N 1
ATOM 4910 C CA . LEU B 1 265 ? 0.557 5.059 15.852 1 96.25 265 LEU B CA 1
ATOM 4911 C C . LEU B 1 265 ? 0.622 6.289 16.75 1 96.25 265 LEU B C 1
ATOM 4913 O O . LEU B 1 265 ? -0.119 6.383 17.734 1 96.25 265 LEU B O 1
ATOM 4917 N N . GLY B 1 266 ? 1.589 7.121 16.406 1 94.81 266 GLY B N 1
ATOM 4918 C CA . GLY B 1 266 ? 1.686 8.391 17.109 1 94.81 266 GLY B CA 1
ATOM 4919 C C . GLY B 1 266 ? 1.399 9.586 16.219 1 94.81 266 GLY B C 1
ATOM 4920 O O . GLY B 1 266 ? 1.611 9.531 15.008 1 94.81 266 GLY B O 1
ATOM 4921 N N . LEU B 1 267 ? 0.888 10.562 16.859 1 95.81 267 LEU B N 1
ATOM 4922 C CA . LEU B 1 267 ? 0.661 11.852 16.219 1 95.81 267 LEU B CA 1
ATOM 4923 C C . LEU B 1 267 ? 1.531 12.93 16.844 1 95.81 267 LEU B C 1
ATOM 4925 O O . LEU B 1 267 ? 1.518 13.117 18.062 1 95.81 267 LEU B O 1
ATOM 4929 N N . VAL B 1 268 ? 2.283 13.609 15.992 1 93.56 268 VAL B N 1
ATOM 4930 C CA . VAL B 1 268 ? 3.135 14.688 16.484 1 93.56 268 VAL B CA 1
ATOM 4931 C C . VAL B 1 268 ? 2.824 15.977 15.742 1 93.56 268 VAL B C 1
ATOM 4933 O O . VAL B 1 268 ? 2.363 15.945 14.594 1 93.56 268 VAL B O 1
ATOM 4936 N N . VAL B 1 269 ? 3.078 17.031 16.422 1 93.94 269 VAL B N 1
ATOM 4937 C CA . VAL B 1 269 ? 2.889 18.359 15.844 1 93.94 269 VAL B CA 1
ATOM 4938 C C . VAL B 1 269 ? 4.125 19.219 16.094 1 93.94 269 VAL B C 1
ATOM 4940 O O . VAL B 1 269 ? 4.707 19.172 17.188 1 93.94 269 VAL B O 1
ATOM 4943 N N . LEU B 1 270 ? 4.551 19.891 15.062 1 93.44 270 LEU B N 1
ATOM 4944 C CA . LEU B 1 270 ? 5.648 20.828 15.219 1 93.44 270 LEU B CA 1
ATOM 4945 C C . LEU B 1 270 ? 5.172 22.266 15 1 93.44 270 LEU B C 1
ATOM 4947 O O . LEU B 1 270 ? 4.523 22.562 14 1 93.44 270 LEU B O 1
ATOM 4951 N N . ASP B 1 271 ? 5.465 23.062 15.953 1 91.31 271 ASP B N 1
ATOM 4952 C CA . ASP B 1 271 ? 5.082 24.469 15.883 1 91.31 271 ASP B CA 1
ATOM 4953 C C . ASP B 1 271 ? 6.188 25.375 16.422 1 91.31 271 ASP B C 1
ATOM 4955 O O . ASP B 1 271 ? 7.273 24.906 16.75 1 91.31 271 ASP B O 1
ATOM 4959 N N . VAL B 1 272 ? 5.961 26.672 16.25 1 86.38 272 VAL B N 1
ATOM 4960 C CA . VAL B 1 272 ? 6.797 27.703 16.844 1 86.38 272 VAL B CA 1
ATOM 4961 C C . VAL B 1 272 ? 6.004 28.469 17.906 1 86.38 272 VAL B C 1
ATOM 4963 O O . VAL B 1 272 ? 5.352 29.469 17.609 1 86.38 272 VAL B O 1
ATOM 4966 N N . PRO B 1 273 ? 6.203 28.047 19.156 1 82.38 273 PRO B N 1
ATOM 4967 C CA . PRO B 1 273 ? 5.32 28.609 20.172 1 82.38 273 PRO B CA 1
ATOM 4968 C C . PRO B 1 273 ? 5.605 30.078 20.453 1 82.38 273 PRO B C 1
ATOM 4970 O O . PRO B 1 273 ? 4.684 30.844 20.75 1 82.38 273 PRO B O 1
ATOM 4973 N N . VAL B 1 274 ? 6.887 30.438 20.391 1 75.81 274 VAL B N 1
ATOM 4974 C CA . VAL B 1 274 ? 7.277 31.812 20.688 1 75.81 274 VAL B CA 1
ATOM 4975 C C . VAL B 1 274 ? 8.461 32.219 19.797 1 75.81 274 VAL B C 1
ATOM 4977 O O . VAL B 1 274 ? 9.312 31.375 19.484 1 75.81 274 VAL B O 1
ATOM 4980 N N . GLY B 1 275 ? 8.469 33.406 19.484 1 76.94 275 GLY B N 1
ATOM 4981 C CA . GLY B 1 275 ? 9.586 33.906 18.688 1 76.94 275 GLY B CA 1
ATOM 4982 C C . GLY B 1 275 ? 9.562 33.375 17.266 1 76.94 275 GLY B C 1
ATOM 4983 O O . GLY B 1 275 ? 8.492 33.188 16.688 1 76.94 275 GLY B O 1
ATOM 4984 N N . SER B 1 276 ? 10.75 33.312 16.672 1 78.81 276 SER B N 1
ATOM 4985 C CA . SER B 1 276 ? 10.75 32.969 15.25 1 78.81 276 SER B CA 1
ATOM 4986 C C . SER B 1 276 ? 11.805 31.891 14.938 1 78.81 276 SER B C 1
ATOM 4988 O O . SER B 1 276 ? 12.023 31.547 13.781 1 78.81 276 SER B O 1
ATOM 4990 N N . HIS B 1 277 ? 12.383 31.266 16 1 74.69 277 HIS B N 1
ATOM 4991 C CA . HIS B 1 277 ? 13.516 30.422 15.656 1 74.69 277 HIS B CA 1
ATOM 4992 C C . HIS B 1 277 ? 13.367 29.031 16.25 1 74.69 277 HIS B C 1
ATOM 4994 O O . HIS B 1 277 ? 13.883 28.062 15.703 1 74.69 277 HIS B O 1
ATOM 5000 N N . ILE B 1 278 ? 12.727 28.984 17.359 1 77.62 278 ILE B N 1
ATOM 5001 C CA . ILE B 1 278 ? 12.688 27.719 18.094 1 77.62 278 ILE B CA 1
ATOM 5002 C C . ILE B 1 278 ? 11.383 26.984 17.781 1 77.62 278 ILE B C 1
ATOM 5004 O O . ILE B 1 278 ? 10.297 27.547 17.969 1 77.62 278 ILE B O 1
ATOM 5008 N N . ALA B 1 279 ? 11.602 25.797 17.312 1 85.56 279 ALA B N 1
ATOM 5009 C CA . ALA B 1 279 ? 10.438 24.953 17.062 1 85.56 279 ALA B CA 1
ATOM 5010 C C . ALA B 1 279 ? 10.219 23.969 18.203 1 85.56 279 ALA B C 1
ATOM 5012 O O . ALA B 1 279 ? 11.141 23.672 18.969 1 85.56 279 ALA B O 1
ATOM 5013 N N . ARG B 1 280 ? 9.016 23.547 18.375 1 84.5 280 ARG B N 1
ATOM 5014 C CA . ARG B 1 280 ? 8.617 22.547 19.375 1 84.5 280 ARG B CA 1
ATOM 5015 C C . ARG B 1 280 ? 7.906 21.375 18.703 1 84.5 280 ARG B C 1
ATOM 5017 O O . ARG B 1 280 ? 7.035 21.578 17.859 1 84.5 280 ARG B O 1
ATOM 5024 N N . ILE B 1 281 ? 8.398 20.25 19 1 88.5 281 ILE B N 1
ATOM 5025 C CA . ILE B 1 281 ? 7.672 19.047 18.578 1 88.5 281 ILE B CA 1
ATOM 5026 C C . ILE B 1 281 ? 6.91 18.469 19.781 1 88.5 281 ILE B C 1
ATOM 5028 O O . ILE B 1 281 ? 7.488 18.25 20.844 1 88.5 281 ILE B O 1
ATOM 5032 N N . THR B 1 282 ? 5.625 18.328 19.641 1 86.69 282 THR B N 1
ATOM 5033 C CA . THR B 1 282 ? 4.754 17.781 20.688 1 86.69 282 THR B CA 1
ATOM 5034 C C . THR B 1 282 ? 4.133 16.469 20.234 1 86.69 282 THR B C 1
ATOM 5036 O O . THR B 1 282 ? 3.613 16.375 19.109 1 86.69 282 THR B O 1
ATOM 5039 N N . ARG B 1 283 ? 4.254 15.508 21.062 1 87.69 283 ARG B N 1
ATOM 5040 C CA . ARG B 1 283 ? 3.52 14.266 20.828 1 87.69 283 ARG B CA 1
ATOM 5041 C C . ARG B 1 283 ? 2.109 14.352 21.406 1 87.69 283 ARG B C 1
ATOM 5043 O O . ARG B 1 283 ? 1.937 14.484 22.625 1 87.69 283 ARG B O 1
ATOM 5050 N N . ILE B 1 284 ? 1.227 14.188 20.594 1 84.81 284 ILE B N 1
ATOM 5051 C CA . ILE B 1 284 ? -0.166 14.344 21 1 84.81 284 ILE B CA 1
ATOM 5052 C C . ILE B 1 284 ? -0.65 13.055 21.656 1 84.81 284 ILE B C 1
ATOM 5054 O O . ILE B 1 284 ? -1.291 13.094 22.719 1 84.81 284 ILE B O 1
ATOM 5058 N N . ALA B 1 285 ? -0.41 12.047 21.016 1 89.38 285 ALA B N 1
ATOM 5059 C CA . ALA B 1 285 ? -0.825 10.75 21.531 1 89.38 285 ALA B CA 1
ATOM 5060 C C . ALA B 1 285 ? -0.133 9.617 20.781 1 89.38 285 ALA B C 1
ATOM 5062 O O . ALA B 1 285 ? 0.455 9.828 19.719 1 89.38 285 ALA B O 1
ATOM 5063 N N . ARG B 1 286 ? -0.176 8.531 21.453 1 91.62 286 ARG B N 1
ATOM 5064 C CA . ARG B 1 286 ? 0.32 7.281 20.875 1 91.62 286 ARG B CA 1
ATOM 5065 C C . ARG B 1 286 ? -0.551 6.102 21.297 1 91.62 286 ARG B C 1
ATOM 5067 O O . ARG B 1 286 ? -0.784 5.883 22.484 1 91.62 286 ARG B O 1
ATOM 5074 N N . PHE B 1 287 ? -1.023 5.367 20.312 1 95.19 287 PHE B N 1
ATOM 5075 C CA . PHE B 1 287 ? -1.916 4.25 20.594 1 95.19 287 PHE B CA 1
ATOM 5076 C C . PHE B 1 287 ? -1.442 2.982 19.906 1 95.19 287 PHE B C 1
ATOM 5078 O O . PHE B 1 287 ? -0.889 3.041 18.797 1 95.19 287 PHE B O 1
ATOM 5085 N N . GLU B 1 288 ? -1.763 1.905 20.531 1 94.44 288 GLU B N 1
ATOM 5086 C CA . GLU B 1 288 ? -1.38 0.601 20 1 94.44 288 GLU B CA 1
ATOM 5087 C C . GLU B 1 288 ? -2.457 0.045 19.078 1 94.44 288 GLU B C 1
ATOM 5089 O O . GLU B 1 288 ? -3.646 0.307 19.266 1 94.44 288 GLU B O 1
ATOM 5094 N N . PHE B 1 289 ? -1.98 -0.679 18.047 1 96.62 289 PHE B N 1
ATOM 5095 C CA . PHE B 1 289 ? -2.91 -1.437 17.219 1 96.62 289 PHE B CA 1
ATOM 5096 C C . PHE B 1 289 ? -3.465 -2.635 17.969 1 96.62 289 PHE B C 1
ATOM 5098 O O . PHE B 1 289 ? -2.754 -3.254 18.766 1 96.62 289 PHE B O 1
ATOM 5105 N N . PRO B 1 290 ? -4.738 -2.982 17.734 1 95.06 290 PRO B N 1
ATOM 5106 C CA . PRO B 1 290 ? -5.301 -4.125 18.469 1 95.06 290 PRO B CA 1
ATOM 5107 C C . PRO B 1 290 ? -4.523 -5.418 18.219 1 95.06 290 PRO B C 1
ATOM 5109 O O . PRO B 1 290 ? -4.152 -5.711 17.078 1 95.06 290 PRO B O 1
ATOM 5112 N N . SER B 1 291 ? -4.363 -6.16 19.297 1 91.75 291 SER B N 1
ATOM 5113 C CA . SER B 1 291 ? -3.666 -7.438 19.188 1 91.75 291 SER B CA 1
ATOM 5114 C C . SER B 1 291 ? -4.648 -8.594 19.031 1 91.75 291 SER B C 1
ATOM 5116 O O . SER B 1 291 ? -4.258 -9.695 18.641 1 91.75 291 SER B O 1
ATOM 5118 N N . SER B 1 292 ? -5.828 -8.328 19.391 1 92.25 292 SER B N 1
ATOM 5119 C CA . SER B 1 292 ? -6.906 -9.305 19.266 1 92.25 292 SER B CA 1
ATOM 5120 C C . SER B 1 292 ? -8.242 -8.617 19 1 92.25 292 SER B C 1
ATOM 5122 O O . SER B 1 292 ? -8.352 -7.398 19.109 1 92.25 292 SER B O 1
ATOM 5124 N N . VAL B 1 293 ? -9.18 -9.461 18.688 1 90.62 293 VAL B N 1
ATOM 5125 C CA . VAL B 1 293 ? -10.508 -8.93 18.422 1 90.62 293 VAL B CA 1
ATOM 5126 C C . VAL B 1 293 ? -11.086 -8.32 19.703 1 90.62 293 VAL B C 1
ATOM 5128 O O . VAL B 1 293 ? -11.812 -7.32 19.641 1 90.62 293 VAL B O 1
ATOM 5131 N N . GLU B 1 294 ? -10.758 -8.852 20.828 1 89.56 294 GLU B N 1
ATOM 5132 C CA . GLU B 1 294 ? -11.242 -8.367 22.125 1 89.56 294 GLU B CA 1
ATOM 5133 C C . GLU B 1 294 ? -10.797 -6.93 22.375 1 89.56 294 GLU B C 1
ATOM 5135 O O . GLU B 1 294 ? -11.5 -6.16 23.031 1 89.56 294 GLU B O 1
ATOM 5140 N N . ASN B 1 295 ? -9.727 -6.555 21.781 1 91.31 295 ASN B N 1
ATOM 5141 C CA . ASN B 1 295 ? -9.141 -5.238 22.016 1 91.31 295 ASN B CA 1
ATOM 5142 C C . ASN B 1 295 ? -9.562 -4.23 20.953 1 91.31 295 ASN B C 1
ATOM 5144 O O . ASN B 1 295 ? -9.18 -3.064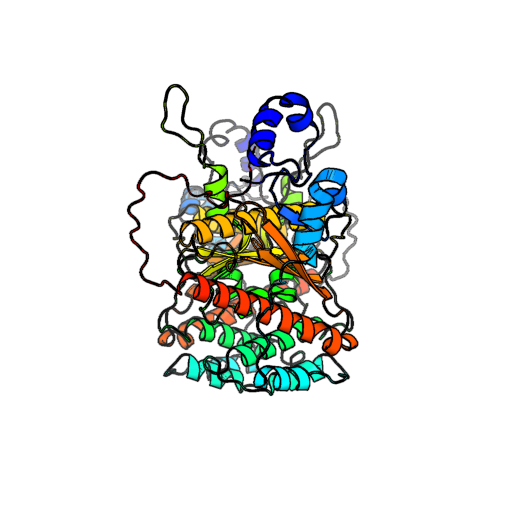 21.016 1 91.31 295 ASN B O 1
ATOM 5148 N N . MET B 1 296 ? -10.406 -4.648 20.062 1 91.38 296 MET B N 1
ATOM 5149 C CA . MET B 1 296 ? -10.773 -3.793 18.938 1 91.38 296 MET B CA 1
ATOM 5150 C C . MET B 1 296 ? -11.438 -2.51 19.422 1 91.38 296 MET B C 1
ATOM 5152 O O . MET B 1 296 ? -11.047 -1.413 19.016 1 91.38 296 MET B O 1
ATOM 5156 N N . PRO B 1 297 ? -12.359 -2.551 20.281 1 89.88 297 PRO B N 1
ATOM 5157 C CA . PRO B 1 297 ? -13.008 -1.303 20.688 1 89.88 297 PRO B CA 1
ATOM 5158 C C . PRO B 1 297 ? -12.062 -0.356 21.422 1 89.88 297 PRO B C 1
ATOM 5160 O O . PRO B 1 297 ? -12.102 0.856 21.188 1 89.88 297 PRO B O 1
ATOM 5163 N N . VAL B 1 298 ? -11.211 -0.851 22.156 1 91.31 298 VAL B N 1
ATOM 5164 C CA . VAL B 1 298 ? -10.344 -0.05 23.016 1 91.31 298 VAL B CA 1
ATOM 5165 C C . VAL B 1 298 ? -9.188 0.525 22.203 1 91.31 298 VAL B C 1
ATOM 5167 O O . VAL B 1 298 ? -8.75 1.653 22.438 1 91.31 298 VAL B O 1
ATOM 5170 N N . ASP B 1 299 ? -8.797 -0.225 21.234 1 93.44 299 ASP B N 1
ATOM 5171 C CA . ASP B 1 299 ? -7.566 0.172 20.547 1 93.44 299 ASP B CA 1
ATOM 5172 C C . ASP B 1 299 ? -7.871 0.759 19.172 1 93.44 299 ASP B C 1
ATOM 5174 O O . ASP B 1 299 ? -7.141 1.626 18.688 1 93.44 299 ASP B O 1
ATOM 5178 N N . CYS B 1 300 ? -8.859 0.326 18.516 1 94.38 300 CYS B N 1
ATOM 5179 C CA . CYS B 1 300 ? -9.156 0.73 17.141 1 94.38 300 CYS B CA 1
ATOM 5180 C C . CYS B 1 300 ? -9.703 2.15 17.094 1 94.38 300 CYS B C 1
ATOM 5182 O O . CYS B 1 300 ? -9.297 2.953 16.266 1 94.38 300 CYS B O 1
ATOM 5184 N N . LEU B 1 301 ? -10.594 2.461 17.969 1 94.5 301 LEU B N 1
ATOM 5185 C CA . LEU B 1 301 ? -11.32 3.721 17.891 1 94.5 301 LEU B CA 1
ATOM 5186 C C . LEU B 1 301 ? -10.398 4.906 18.141 1 94.5 301 LEU B C 1
ATOM 5188 O O . LEU B 1 301 ? -10.398 5.871 17.375 1 94.5 301 LEU B O 1
ATOM 5192 N N . PRO B 1 302 ? -9.539 4.824 19.109 1 95.12 302 PRO B N 1
ATOM 5193 C CA . PRO B 1 302 ? -8.594 5.926 19.312 1 95.12 302 PRO B CA 1
ATOM 5194 C C . PRO B 1 302 ? -7.668 6.125 18.109 1 95.12 302 PRO B C 1
ATOM 5196 O O . PRO B 1 302 ? -7.25 7.254 17.828 1 95.12 302 PRO B O 1
ATOM 5199 N N . LEU B 1 303 ? -7.332 5.07 17.453 1 97.81 303 LEU B N 1
ATOM 5200 C CA . LEU B 1 303 ? -6.488 5.172 16.281 1 97.81 303 LEU B CA 1
ATOM 5201 C C . LEU B 1 303 ? -7.184 5.965 15.172 1 97.81 303 LEU B C 1
ATOM 5203 O O . LEU B 1 303 ? -6.574 6.832 14.547 1 97.81 303 LEU B O 1
ATOM 5207 N N . LEU B 1 304 ? -8.43 5.672 14.945 1 97.81 304 LEU B N 1
ATOM 5208 C CA . LEU B 1 304 ? -9.195 6.383 13.93 1 97.81 304 LEU B CA 1
ATOM 5209 C C . LEU B 1 304 ? -9.367 7.852 14.297 1 97.81 304 LEU B C 1
ATOM 5211 O O . LEU B 1 304 ? -9.242 8.727 13.445 1 97.81 304 LEU B O 1
ATOM 5215 N N . GLU B 1 305 ? -9.562 8.102 15.555 1 96.44 305 GLU B N 1
ATOM 5216 C CA . GLU B 1 305 ? -9.688 9.484 16.031 1 96.44 305 GLU B CA 1
ATOM 5217 C C . GLU B 1 305 ? -8.383 10.25 15.812 1 96.44 305 GLU B C 1
ATOM 5219 O O . GLU B 1 305 ? -8.406 11.422 15.414 1 96.44 305 GLU B O 1
ATOM 5224 N N . LEU B 1 306 ? -7.383 9.57 16.094 1 96.75 306 LEU B N 1
ATOM 5225 C CA . LEU B 1 306 ? -6.07 10.195 15.953 1 96.75 306 LEU B CA 1
ATOM 5226 C C . LEU B 1 306 ? -5.82 10.609 14.508 1 96.75 306 LEU B C 1
ATOM 5228 O O . LEU B 1 306 ? -5.355 11.727 14.25 1 96.75 306 LEU B O 1
ATOM 5232 N N . VAL B 1 307 ? -6.102 9.727 13.586 1 98.12 307 VAL B N 1
ATOM 5233 C CA . VAL B 1 307 ? -5.895 10 12.172 1 98.12 307 VAL B CA 1
ATOM 5234 C C . VAL B 1 307 ? -6.82 11.133 11.719 1 98.12 307 VAL B C 1
ATOM 5236 O O . VAL B 1 307 ? -6.402 12.039 11 1 98.12 307 VAL B O 1
ATOM 5239 N N . TYR B 1 308 ? -8.055 11.125 12.156 1 97.81 308 TYR B N 1
ATOM 5240 C CA . TYR B 1 308 ? -9 12.195 11.852 1 97.81 308 TYR B CA 1
ATOM 5241 C C . TYR B 1 308 ? -8.469 13.539 12.32 1 97.81 308 TYR B C 1
ATOM 5243 O O . TYR B 1 308 ? -8.492 14.523 11.57 1 97.81 308 TYR B O 1
ATOM 5251 N N . LYS B 1 309 ? -8.008 13.539 13.562 1 96.81 309 LYS B N 1
ATOM 5252 C CA . LYS B 1 309 ? -7.508 14.781 14.148 1 96.81 309 LYS B CA 1
ATOM 5253 C C . LYS B 1 309 ? -6.289 15.297 13.391 1 96.81 309 LYS B C 1
ATOM 5255 O O . LYS B 1 309 ? -6.148 16.5 13.172 1 96.81 309 LYS B O 1
ATOM 5260 N N . GLY B 1 310 ? -5.414 14.398 13.039 1 97.62 310 GLY B N 1
ATOM 5261 C CA . GLY B 1 310 ? -4.27 14.789 12.234 1 97.62 310 GLY B CA 1
ATOM 5262 C C . GLY B 1 310 ? -4.652 15.414 10.906 1 97.62 310 GLY B C 1
ATOM 5263 O O . GLY B 1 310 ? -4.109 16.453 10.523 1 97.62 310 GLY B O 1
ATOM 5264 N N . LYS B 1 311 ? -5.57 14.805 10.227 1 97.94 311 LYS B N 1
ATOM 5265 C CA . LYS B 1 311 ? -6.066 15.328 8.961 1 97.94 311 LYS B CA 1
ATOM 5266 C C . LYS B 1 311 ? -6.688 16.719 9.148 1 97.94 311 LYS B C 1
ATOM 5268 O O . LYS B 1 311 ? -6.371 17.641 8.406 1 97.94 311 LYS B O 1
ATOM 5273 N N . GLN B 1 312 ? -7.527 16.797 10.133 1 97.06 312 GLN B N 1
ATOM 5274 C CA . GLN B 1 312 ? -8.203 18.062 10.391 1 97.06 312 GLN B CA 1
ATOM 5275 C C . GLN B 1 312 ? -7.203 19.156 10.773 1 97.06 312 GLN B C 1
ATOM 5277 O O . GLN B 1 312 ? -7.387 20.312 10.43 1 97.06 312 GLN B O 1
ATOM 5282 N N . ALA B 1 313 ? -6.219 18.781 11.461 1 96.69 313 ALA B N 1
ATOM 5283 C CA . ALA B 1 313 ? -5.18 19.734 11.828 1 96.69 313 ALA B CA 1
ATOM 5284 C C . ALA B 1 313 ? -4.5 20.312 10.586 1 96.69 313 ALA B C 1
ATOM 5286 O O . ALA B 1 313 ? -4.219 21.5 10.516 1 96.69 313 ALA B O 1
ATOM 5287 N N . MET B 1 314 ? -4.219 19.5 9.625 1 97.5 314 MET B N 1
ATOM 5288 C CA . MET B 1 314 ? -3.602 19.953 8.383 1 97.5 314 MET B CA 1
ATOM 5289 C C . MET B 1 314 ? -4.523 20.922 7.645 1 97.5 314 MET B C 1
ATOM 5291 O O . MET B 1 314 ? -4.066 21.938 7.121 1 97.5 314 MET B O 1
ATOM 5295 N N . ILE B 1 315 ? -5.75 20.594 7.629 1 96.56 315 ILE B N 1
ATOM 5296 C CA . ILE B 1 315 ? -6.742 21.438 6.969 1 96.56 315 ILE B CA 1
ATOM 5297 C C . ILE B 1 315 ? -6.82 22.781 7.68 1 96.56 315 ILE B C 1
ATOM 5299 O O . ILE B 1 315 ? -6.871 23.828 7.031 1 96.56 315 ILE B O 1
ATOM 5303 N N . MET B 1 316 ? -6.805 22.703 8.969 1 94.69 316 MET B N 1
ATOM 5304 C CA . MET B 1 316 ? -6.848 23.938 9.758 1 94.69 316 MET B CA 1
ATOM 5305 C C . MET B 1 316 ? -5.594 24.781 9.531 1 94.69 316 MET B C 1
ATOM 5307 O O . MET B 1 316 ? -5.668 26 9.438 1 94.69 316 MET B O 1
ATOM 5311 N N . ALA B 1 317 ? -4.465 24.156 9.492 1 94.75 317 ALA B N 1
ATOM 5312 C CA . ALA B 1 317 ? -3.223 24.875 9.219 1 94.75 317 ALA B CA 1
ATOM 5313 C C . ALA B 1 317 ? -3.301 25.609 7.879 1 94.75 317 ALA B C 1
ATOM 5315 O O . ALA B 1 317 ? -2.842 26.734 7.762 1 94.75 317 ALA B O 1
ATOM 5316 N N . LYS B 1 318 ? -3.857 24.969 6.922 1 95.31 318 LYS B N 1
ATOM 5317 C CA . LYS B 1 318 ? -4.043 25.594 5.617 1 95.31 318 LYS B CA 1
ATOM 5318 C C . LYS B 1 318 ? -4.957 26.812 5.719 1 95.31 318 LYS B C 1
ATOM 5320 O O . LYS B 1 318 ? -4.703 27.844 5.082 1 95.31 318 LYS B O 1
ATOM 5325 N N . LYS B 1 319 ? -5.984 26.688 6.441 1 92.62 319 LYS B N 1
ATOM 5326 C CA . LYS B 1 319 ? -6.898 27.812 6.637 1 92.62 319 LYS B CA 1
ATOM 5327 C C . LYS B 1 319 ? -6.184 29 7.289 1 92.62 319 LYS B C 1
ATOM 5329 O O . LYS B 1 319 ? -6.398 30.141 6.902 1 92.62 319 LYS B O 1
ATOM 5334 N N . ILE B 1 320 ? -5.379 28.672 8.258 1 90.88 320 ILE B N 1
ATOM 5335 C CA . ILE B 1 320 ? -4.605 29.703 8.938 1 90.88 320 ILE B CA 1
ATOM 5336 C C . ILE B 1 320 ? -3.668 30.391 7.945 1 90.88 320 ILE B C 1
ATOM 5338 O O . ILE B 1 320 ? -3.562 31.625 7.926 1 90.88 320 ILE B O 1
ATOM 5342 N N . ALA B 1 321 ? -3.08 29.625 7.117 1 90.31 321 ALA B N 1
ATOM 5343 C CA . ALA B 1 321 ? -2.146 30.156 6.129 1 90.31 321 ALA B CA 1
ATOM 5344 C C . ALA B 1 321 ? -2.863 31.062 5.125 1 90.31 321 ALA B C 1
ATOM 5346 O O . ALA B 1 321 ? -2.27 32 4.59 1 90.31 321 ALA B O 1
ATOM 5347 N N . ASN B 1 322 ? -4.09 30.797 4.852 1 85.94 322 ASN B N 1
ATOM 5348 C CA . ASN B 1 322 ? -4.855 31.531 3.854 1 85.94 322 ASN B CA 1
ATOM 5349 C C . ASN B 1 322 ? -5.57 32.719 4.473 1 85.94 322 ASN B C 1
ATOM 5351 O O . ASN B 1 322 ? -6.18 33.531 3.762 1 85.94 322 ASN B O 1
ATOM 5355 N N . ASP B 1 323 ? -5.699 32.75 5.754 1 74 323 ASP B N 1
ATOM 5356 C CA . ASP B 1 323 ? -6.395 33.844 6.406 1 74 323 ASP B CA 1
ATOM 5357 C C . ASP B 1 323 ? -5.672 35.188 6.16 1 74 323 ASP B C 1
ATOM 5359 O O . ASP B 1 323 ? -4.758 35.531 6.902 1 74 323 ASP B O 1
ATOM 5363 N N . ARG B 1 324 ? -5.105 35.312 4.984 1 57.34 324 ARG B N 1
ATOM 5364 C CA . ARG B 1 324 ? -4.406 36.531 4.637 1 57.34 324 ARG B CA 1
ATOM 5365 C C . ARG B 1 324 ? -5.363 37.719 4.625 1 57.34 324 ARG B C 1
ATOM 5367 O O . ARG B 1 324 ? -6.395 37.688 3.949 1 57.34 324 ARG B O 1
ATOM 5374 N N . LYS B 1 325 ? -5.418 38.469 5.703 1 51.19 325 LYS B N 1
ATOM 5375 C CA . LYS B 1 325 ? -5.547 39.875 5.367 1 51.19 325 LYS B CA 1
ATOM 5376 C C . LYS B 1 325 ? -4.656 40.25 4.184 1 51.19 325 LYS B C 1
ATOM 5378 O O . LYS B 1 325 ? -3.697 39.531 3.877 1 51.19 325 LYS B O 1
ATOM 5383 N N . ARG B 1 326 ? -4.832 41.281 3.439 1 48.09 326 ARG B N 1
ATOM 5384 C CA . ARG B 1 326 ? -4.117 41.812 2.293 1 48.09 326 ARG B CA 1
ATOM 5385 C C . ARG B 1 326 ? -2.615 41.594 2.42 1 48.09 326 ARG B C 1
ATOM 5387 O O . ARG B 1 326 ? -2.02 41.906 3.453 1 48.09 326 ARG B O 1
ATOM 5394 N N . LYS B 1 327 ? -2.178 40.438 1.762 1 50.19 327 LYS B N 1
ATOM 5395 C CA . LYS B 1 327 ? -0.728 40.281 1.661 1 50.19 327 LYS B CA 1
ATOM 5396 C C . LYS B 1 327 ? -0.044 41.656 1.608 1 50.19 327 LYS B C 1
ATOM 5398 O O . LYS B 1 327 ? -0.406 42.5 0.793 1 50.19 327 LYS B O 1
ATOM 5403 N N . GLU B 1 328 ? -0.003 42.25 2.656 1 43.34 328 GLU B N 1
ATOM 5404 C CA . GLU B 1 328 ? 0.699 43.531 2.551 1 43.34 328 GLU B CA 1
ATOM 5405 C C . GLU B 1 328 ? 1.965 43.375 1.709 1 43.34 328 GLU B C 1
ATOM 5407 O O . GLU B 1 328 ? 2.785 42.5 1.949 1 43.34 328 GLU B O 1
ATOM 5412 N N . VAL B 1 329 ? 1.746 43.5 0.391 1 44.12 329 VAL B N 1
ATOM 5413 C CA . VAL B 1 329 ? 2.957 43.75 -0.389 1 44.12 329 VAL B CA 1
ATOM 5414 C C . VAL B 1 329 ? 3.93 44.594 0.415 1 44.12 329 VAL B C 1
ATOM 5416 O O . VAL B 1 329 ? 3.764 45.812 0.503 1 44.12 329 VAL B O 1
ATOM 5419 N N . GLU B 1 330 ? 4.031 44.469 1.689 1 41.91 330 GLU B N 1
ATOM 5420 C CA . GLU B 1 330 ? 5.137 45.281 2.168 1 41.91 330 GLU B CA 1
ATOM 5421 C C . GLU B 1 330 ? 6.391 45.094 1.324 1 41.91 330 GLU B C 1
ATOM 5423 O O . GLU B 1 330 ? 6.871 43.938 1.19 1 41.91 330 GLU B O 1
ATOM 5428 N N . LEU B 1 331 ? 6.492 45.812 0.242 1 40.94 331 LEU B N 1
ATOM 5429 C CA . LEU B 1 331 ? 7.777 45.938 -0.441 1 40.94 331 LEU B CA 1
ATOM 5430 C C . LEU B 1 331 ? 8.93 45.688 0.523 1 40.94 331 LEU B C 1
ATOM 5432 O O . LEU B 1 331 ? 8.961 46.25 1.618 1 40.94 331 LEU B O 1
ATOM 5436 N N . LEU B 1 332 ? 9.375 44.531 0.64 1 40.84 332 LEU B N 1
ATOM 5437 C CA . LEU B 1 332 ? 10.523 44.125 1.445 1 40.84 332 LEU B CA 1
ATOM 5438 C C . LEU B 1 332 ? 11.562 45.25 1.483 1 40.84 332 LEU B C 1
ATOM 5440 O O . LEU B 1 332 ? 12.312 45.438 0.522 1 40.84 332 LEU B O 1
ATOM 5444 N N . GLY B 1 333 ? 11.203 46.469 1.619 1 37.16 333 GLY B N 1
ATOM 5445 C CA . GLY B 1 333 ? 12.391 47.25 1.979 1 37.16 333 GLY B CA 1
ATOM 5446 C C . GLY B 1 333 ? 13.344 46.469 2.875 1 37.16 333 GLY B C 1
ATOM 5447 O O . GLY B 1 333 ? 13.062 45.344 3.273 1 37.16 333 GLY B O 1
ATOM 5448 N N . SER B 1 334 ? 14.227 47.219 3.797 1 38.59 334 SER B N 1
ATOM 5449 C CA . SER B 1 334 ? 15.5 47.062 4.48 1 38.59 334 SER B CA 1
ATOM 5450 C C . SER B 1 334 ? 15.438 45.938 5.5 1 38.59 334 SER B C 1
ATOM 5452 O O . SER B 1 334 ? 16.469 45.406 5.918 1 38.59 334 SER B O 1
ATOM 5454 N N . ASP B 1 335 ? 14.484 45.906 6.645 1 40.47 335 ASP B N 1
ATOM 5455 C CA . ASP B 1 335 ? 14.852 45.281 7.91 1 40.47 335 ASP B CA 1
ATOM 5456 C C . ASP B 1 335 ? 14.688 43.781 7.844 1 40.47 335 ASP B C 1
ATOM 5458 O O . ASP B 1 335 ? 13.688 43.281 7.328 1 40.47 335 ASP B O 1
ATOM 5462 N N . ARG B 1 336 ? 15.695 42.875 7.934 1 46.56 336 ARG B N 1
ATOM 5463 C CA . ARG B 1 336 ? 15.969 41.438 8.055 1 46.56 336 ARG B CA 1
ATOM 5464 C C . ARG B 1 336 ? 14.914 40.75 8.922 1 46.56 336 ARG B C 1
ATOM 5466 O O . ARG B 1 336 ? 15 40.781 10.148 1 46.56 336 ARG B O 1
ATOM 5473 N N . THR B 1 337 ? 13.656 40.812 8.758 1 47.09 337 THR B N 1
ATOM 5474 C CA . THR B 1 337 ? 12.742 40.094 9.617 1 47.09 337 THR B CA 1
ATOM 5475 C C . THR B 1 337 ? 13.203 38.625 9.773 1 47.09 337 THR B C 1
ATOM 5477 O O . THR B 1 337 ? 13.57 37.969 8.797 1 47.09 337 THR B O 1
ATOM 5480 N N . PRO B 1 338 ? 13.461 38.281 11.086 1 50.59 338 PRO B N 1
ATOM 5481 C CA . PRO B 1 338 ? 13.984 36.938 11.406 1 50.59 338 PRO B CA 1
ATOM 5482 C C . PRO B 1 338 ? 13.125 35.812 10.828 1 50.59 338 PRO B C 1
ATOM 5484 O O . PRO B 1 338 ? 11.906 35.812 11.008 1 50.59 338 PRO B O 1
ATOM 5487 N N . SER B 1 339 ? 13.398 35.25 9.719 1 68 339 SER B N 1
ATOM 5488 C CA . SER B 1 339 ? 12.742 34.125 9.031 1 68 339 SER B CA 1
ATOM 5489 C C . SER B 1 339 ? 12.961 32.812 9.773 1 68 339 SER B C 1
ATOM 5491 O O . SER B 1 339 ? 13.961 32.656 10.469 1 68 339 SER B O 1
ATOM 5493 N N . PHE B 1 340 ? 11.844 32.094 10.156 1 75.94 340 PHE B N 1
ATOM 5494 C CA . PHE B 1 340 ? 11.961 30.734 10.672 1 75.94 340 PHE B CA 1
ATOM 5495 C C . PHE B 1 340 ? 12.773 29.875 9.719 1 75.94 340 PHE B C 1
ATOM 5497 O O . PHE B 1 340 ? 12.305 29.516 8.633 1 75.94 340 PHE B O 1
ATOM 5504 N N . PRO B 1 341 ? 14.047 29.656 10.195 1 73.62 341 PRO B N 1
ATOM 5505 C CA . PRO B 1 341 ? 14.914 28.922 9.273 1 73.62 341 PRO B CA 1
ATOM 5506 C C . PRO B 1 341 ? 14.594 27.422 9.219 1 73.62 341 PRO B C 1
ATOM 5508 O O . PRO B 1 341 ? 14.102 26.859 10.203 1 73.62 341 PRO B O 1
ATOM 5511 N N . PRO B 1 342 ? 14.844 26.797 8.062 1 78.25 342 PRO B N 1
ATOM 5512 C CA . PRO B 1 342 ? 14.758 25.344 7.992 1 78.25 342 PRO B CA 1
ATOM 5513 C C . PRO B 1 342 ? 15.812 24.641 8.859 1 78.25 342 PRO B C 1
ATOM 5515 O O . PRO B 1 342 ? 16.594 25.312 9.539 1 78.25 342 PRO B O 1
ATOM 5518 N N . SER B 1 343 ? 15.742 23.328 8.844 1 77.75 343 SER B N 1
ATOM 5519 C CA . SER B 1 343 ? 16.719 22.531 9.578 1 77.75 343 SER B CA 1
ATOM 5520 C C . SER B 1 343 ? 18.125 22.719 9.008 1 77.75 343 SER B C 1
ATOM 5522 O O . SER B 1 343 ? 18.281 23.047 7.832 1 77.75 343 SER B O 1
ATOM 5524 N N . PHE B 1 344 ? 19.047 22.578 9.945 1 65.12 344 PHE B N 1
ATOM 5525 C CA . PHE B 1 344 ? 20.438 22.656 9.508 1 65.12 344 PHE B CA 1
ATOM 5526 C C . PHE B 1 344 ? 20.922 21.312 9 1 65.12 344 PHE B C 1
ATOM 5528 O O . PHE B 1 344 ? 20.656 20.281 9.617 1 65.12 344 PHE B O 1
ATOM 5535 N N . TYR B 1 345 ? 21.438 21.375 7.66 1 60.88 345 TYR B N 1
ATOM 5536 C CA . TYR B 1 345 ? 22.016 20.156 7.082 1 60.88 345 TYR B CA 1
ATOM 5537 C C . TYR B 1 345 ? 23.516 20.328 6.84 1 60.88 345 TYR B C 1
ATOM 5539 O O . TYR B 1 345 ? 23.969 21.438 6.516 1 60.88 345 TYR B O 1
ATOM 5547 N N . ASP B 1 346 ? 24.484 19.484 7.551 1 55.47 346 ASP B N 1
ATOM 5548 C CA . ASP B 1 346 ? 25.922 19.594 7.352 1 55.47 346 ASP B CA 1
ATOM 5549 C C . ASP B 1 346 ? 26.312 19.266 5.91 1 55.47 346 ASP B C 1
ATOM 5551 O O . ASP B 1 346 ? 25.641 18.469 5.25 1 55.47 346 ASP B O 1
#

Foldseek 3Di:
DCQFPVRRRPVVVVVVCVVCPPPCVPPCPQPQPPQLEDEPPPPVVCVPVPCPGCVVVNVCLVPVFDDDDFDADDPVVVVLLVVLQDFDPALVRQLVVLVPDDDDCQPRVLSVLLSVLSNLLSVQPRVHQFRDCPPPDQVNCCVRPVVSLQSSCVSVQKHKDADQDWDPLQQCQQCVVQDPDDVDDGDDRDTHGGARIWIDHPPATAEGEHADDLPDDCPDPVNCNVVVHVRQQSQLSSLLVLCVLVVVCQQPAKGKYWYHYNQKIWIWIWGDRDDAERIYIDIDDMAHRDGGSRCCSVGVSVSSRRSVSNVSSSSVNVVSSPPDDDPPCPVPPDDPPPRHRHGDDD/DCQFPVRRRPVVVVVVVVVCPPPCVPPCPQPQPPQLEDEPPPPVVCPVVPCPGVVVVVVCLVPVFDDDDFDADDPVVVVLLVVLQDFDPALVRQLVVLVPDDDDCQPRVLSVLLSVLSNLLSVQPRVHQFRDCPPPDQVNCCVRPVVSLQSSCVSVQKHKDADQDWDPLQQCQQCVVQDPDDVDDGDDRDTHGGARIWIDHPPATAEGEHADDLPDDCPDPVNCNVVVHVRQQSFLSSLLVLCVLVVVCQQPAKGKYWYHYNQKIWIWIWGDRDDAERIYIDIDDMAHRDGGSRCCSVGVSVSSRRSVSNVSSSSVNVVSSPPDDPPPVPVPPDDPRPRHRHGDDD

Nearest PDB structures (foldseek):
  1zwy-assembly2_D  TM=4.402E-01  e=4.002E-01  Vibrio cholerae